Protein AF-A0A926SQK6-F1 (afdb_monomer_lite)

Secondary structure (DSSP, 8-state):
------GGGS-EEEGGGGGG--SS-EEEEEE-TT--EEEEEEESSHHHHHHT-TTHHHHHHHHTTS--EEEEEE-GGGGGGHHHHHHHHHHHH--TTTTSPP-------HHHHHHHHHHHHGGGEEEEEEEPPSSTTPPPEEEEEE-SSTTHHHHHHHHHHHHTSSSS---EEEEEETTEEEEEEEETTEEEEEEEPPS--TTTHHHHHHSPEEEEETTEEEEE--HHHHHHHHHH-HHHHHH-TT-B---S--S--SSGGGTS-SS--------PPPPPPPS-----------SS--------EEEEEEEE-SSS--EEEEEETT--EEEEHHHHHHHHHS-SS--TTTTTHHHHHHHHHHHT-SS---SS----EEEEEEETTS-EEEEEEEEEHHHHHHHHHHHHTT---TTSHHHHHHHHTTT--HHHHHHHHHHHHHHH--

Structure (mmCIF, N/CA/C/O backbone):
data_AF-A0A926SQK6-F1
#
_entry.id   AF-A0A926SQK6-F1
#
loop_
_atom_site.group_PDB
_atom_site.id
_atom_site.type_symbol
_atom_site.label_atom_id
_atom_site.label_alt_id
_atom_site.label_comp_id
_atom_site.label_asym_id
_atom_site.label_entity_id
_atom_site.label_seq_id
_atom_site.pdbx_PDB_ins_code
_atom_site.Cartn_x
_atom_site.Cartn_y
_atom_site.Cartn_z
_atom_site.occupancy
_atom_site.B_iso_or_equiv
_atom_site.auth_seq_id
_atom_site.auth_comp_id
_atom_site.auth_asym_id
_atom_site.auth_atom_id
_atom_site.pdbx_PDB_model_num
ATOM 1 N N . MET A 1 1 ? 26.985 -11.172 -43.434 1.00 38.34 1 MET A N 1
ATOM 2 C CA . MET A 1 1 ? 25.712 -11.782 -43.004 1.00 38.34 1 MET A CA 1
ATOM 3 C C . MET A 1 1 ? 25.916 -12.191 -41.565 1.00 38.34 1 MET A C 1
ATOM 5 O O . MET A 1 1 ? 26.593 -13.184 -41.334 1.00 38.34 1 MET A O 1
ATOM 9 N N . ASP A 1 2 ? 25.452 -11.369 -40.627 1.00 45.22 2 ASP A N 1
ATOM 10 C CA . ASP A 1 2 ? 25.577 -11.669 -39.202 1.00 45.22 2 ASP A CA 1
ATOM 11 C C . ASP A 1 2 ? 24.860 -12.982 -38.902 1.00 45.22 2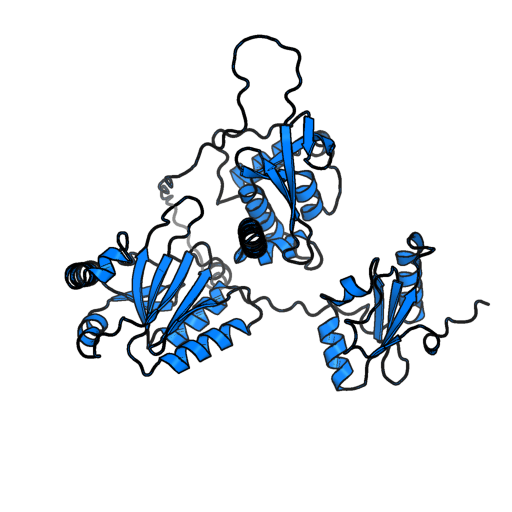 ASP A C 1
ATOM 13 O O . ASP A 1 2 ? 23.681 -13.162 -39.210 1.00 45.22 2 ASP A O 1
ATOM 17 N N . SER A 1 3 ? 25.608 -13.937 -38.361 1.00 58.22 3 SER A N 1
ATOM 18 C CA . SER A 1 3 ? 25.079 -15.208 -37.890 1.00 58.22 3 SER A CA 1
ATOM 19 C C . SER A 1 3 ? 24.025 -14.936 -36.821 1.00 58.22 3 SER A C 1
ATOM 21 O O . SER A 1 3 ? 24.350 -14.390 -35.768 1.00 58.22 3 SER A O 1
ATOM 23 N N . ALA A 1 4 ? 22.773 -15.307 -37.103 1.00 75.94 4 ALA A N 1
ATOM 24 C CA . ALA A 1 4 ? 21.655 -15.151 -36.180 1.00 75.94 4 ALA A CA 1
ATOM 25 C C . ALA A 1 4 ? 22.027 -15.671 -34.780 1.00 75.94 4 ALA A C 1
ATOM 27 O O . ALA A 1 4 ? 22.534 -16.789 -34.637 1.00 75.94 4 ALA A O 1
ATOM 28 N N . LEU A 1 5 ? 21.786 -14.846 -33.757 1.00 86.19 5 LEU A N 1
ATOM 29 C CA . LEU A 1 5 ? 22.090 -15.167 -32.365 1.00 86.19 5 LEU A CA 1
ATOM 30 C C . LEU A 1 5 ? 21.436 -16.500 -31.970 1.00 86.19 5 LEU A C 1
ATOM 32 O O . LEU A 1 5 ? 20.214 -16.645 -32.011 1.00 86.19 5 LEU A O 1
ATOM 36 N N . GLN A 1 6 ? 22.243 -17.474 -31.552 1.00 92.19 6 GLN A N 1
ATOM 37 C CA . GLN A 1 6 ? 21.747 -18.785 -31.132 1.00 92.19 6 GLN A CA 1
ATOM 38 C C . GLN A 1 6 ? 21.270 -18.732 -29.675 1.00 92.19 6 GLN A C 1
ATOM 40 O O . GLN A 1 6 ? 22.043 -18.984 -28.752 1.00 92.19 6 GLN A O 1
ATOM 45 N N . LEU A 1 7 ? 19.983 -18.431 -29.467 1.00 92.62 7 LEU A N 1
ATOM 46 C CA . LEU A 1 7 ? 19.379 -18.281 -28.131 1.00 92.62 7 LEU A CA 1
ATOM 47 C C . LEU A 1 7 ? 19.542 -19.517 -27.228 1.00 92.62 7 LEU A C 1
ATOM 49 O O . LEU A 1 7 ? 19.569 -19.395 -26.007 1.00 92.62 7 LEU A O 1
ATOM 53 N N . THR A 1 8 ? 19.677 -20.713 -27.804 1.00 90.31 8 THR A N 1
ATOM 54 C CA . THR A 1 8 ? 19.906 -21.969 -27.068 1.00 90.31 8 THR A CA 1
ATOM 55 C C . THR A 1 8 ? 21.284 -22.055 -26.416 1.00 90.31 8 THR A C 1
ATOM 57 O O . THR A 1 8 ? 21.449 -22.816 -25.467 1.00 90.31 8 THR A O 1
ATOM 60 N N . LYS A 1 9 ? 22.260 -21.270 -26.888 1.00 95.12 9 LYS A N 1
ATOM 61 C CA . LYS A 1 9 ? 23.616 -21.208 -26.323 1.00 95.12 9 LYS A CA 1
ATOM 62 C C . LYS A 1 9 ? 23.773 -20.155 -25.228 1.00 95.12 9 LYS A C 1
ATOM 64 O O . LYS A 1 9 ? 24.813 -20.118 -24.579 1.00 95.12 9 LYS A O 1
ATOM 69 N N . LEU A 1 10 ? 22.774 -19.294 -25.032 1.00 97.12 10 LEU A N 1
ATOM 70 C CA . LEU A 1 10 ? 22.815 -18.283 -23.983 1.00 97.12 10 LEU A CA 1
ATOM 71 C C . LEU A 1 10 ? 22.655 -18.922 -22.591 1.00 97.12 10 LEU A C 1
ATOM 73 O O . LEU A 1 10 ? 21.932 -19.921 -22.450 1.00 97.12 10 LEU A O 1
ATOM 77 N N . PRO A 1 11 ? 23.261 -18.325 -21.547 1.00 98.06 11 PRO A N 1
ATOM 78 C CA . PRO A 1 11 ? 22.939 -18.647 -20.163 1.00 98.06 11 PRO A CA 1
ATOM 79 C C . PRO A 1 11 ? 21.426 -18.605 -19.943 1.00 98.06 11 PRO A C 1
ATOM 81 O O . PRO A 1 11 ? 20.739 -17.705 -20.439 1.00 98.06 11 PRO A O 1
ATOM 84 N N . ASN A 1 12 ? 20.893 -19.620 -19.260 1.00 98.25 12 ASN A N 1
ATOM 85 C CA . ASN A 1 12 ? 19.458 -19.747 -19.072 1.00 98.25 12 ASN A CA 1
ATOM 86 C C . ASN A 1 12 ? 19.066 -20.504 -17.803 1.00 98.25 12 ASN A C 1
ATOM 88 O O . ASN A 1 12 ? 19.842 -21.298 -17.278 1.00 98.25 12 ASN A O 1
ATOM 92 N N . LEU A 1 13 ? 17.840 -20.259 -17.335 1.00 98.19 13 LEU A N 1
ATOM 93 C CA . LEU A 1 13 ? 17.212 -20.985 -16.232 1.00 98.19 13 LEU A CA 1
ATOM 94 C C . LEU A 1 13 ? 15.693 -21.133 -16.434 1.00 98.19 13 LEU A C 1
ATOM 96 O O . LEU A 1 13 ? 15.080 -20.327 -17.139 1.00 98.19 13 LEU A O 1
ATOM 100 N N . PRO A 1 14 ? 15.039 -22.139 -15.832 1.00 98.12 14 PRO A N 1
ATOM 101 C CA . PRO A 1 14 ? 13.580 -22.224 -15.778 1.00 98.12 14 PRO A CA 1
ATOM 102 C C . PRO A 1 14 ? 12.953 -21.015 -15.065 1.00 98.12 14 PRO A C 1
ATOM 104 O O . PRO A 1 14 ? 13.446 -20.584 -14.027 1.00 98.12 14 PRO A O 1
ATOM 107 N N . LEU A 1 15 ? 11.808 -20.513 -15.548 1.00 98.06 15 LEU A N 1
ATOM 108 C CA . LEU A 1 15 ? 11.101 -19.366 -14.945 1.00 98.06 15 LEU A CA 1
ATOM 109 C C . LEU A 1 15 ? 10.867 -19.477 -13.416 1.00 98.06 15 LEU A C 1
ATOM 111 O O . LEU A 1 15 ? 11.000 -18.459 -12.727 1.00 98.06 15 LEU A O 1
ATOM 115 N N . PRO A 1 16 ? 10.532 -20.655 -12.844 1.00 97.38 16 PRO A N 1
ATOM 116 C CA . PRO A 1 16 ? 10.378 -20.795 -11.398 1.00 97.38 16 PRO A CA 1
ATOM 117 C C . PRO A 1 16 ? 11.644 -20.497 -10.592 1.00 97.38 16 PRO A C 1
ATOM 119 O O . PRO A 1 16 ? 11.493 -20.162 -9.430 1.00 97.38 16 PRO A O 1
ATOM 122 N N . GLN A 1 17 ? 12.832 -20.579 -11.206 1.00 97.94 17 GLN A N 1
ATOM 123 C CA . GLN A 1 17 ? 14.143 -20.378 -10.575 1.00 97.94 17 GLN A CA 1
ATOM 124 C C . GLN A 1 17 ? 14.703 -18.958 -10.775 1.00 97.94 17 GLN A C 1
ATOM 126 O O . GLN A 1 17 ? 15.900 -18.733 -10.599 1.00 97.94 17 GLN A O 1
ATOM 131 N N . ARG A 1 18 ? 13.870 -17.994 -11.192 1.00 97.12 18 ARG A N 1
ATOM 132 C CA . ARG A 1 18 ? 14.277 -16.612 -11.527 1.00 97.12 18 ARG A CA 1
ATOM 133 C C . ARG A 1 18 ? 15.017 -15.872 -10.406 1.00 97.12 18 ARG A C 1
ATOM 135 O O . ARG A 1 18 ? 15.732 -14.918 -10.681 1.00 97.12 18 ARG A O 1
ATOM 142 N N . GLU A 1 19 ? 14.862 -16.288 -9.156 1.00 95.62 19 GLU A N 1
ATOM 143 C CA . GLU A 1 19 ? 15.609 -15.765 -8.010 1.00 95.62 19 GLU A CA 1
ATOM 144 C C . GLU A 1 19 ? 17.125 -16.010 -8.101 1.00 95.62 19 GLU A C 1
ATOM 146 O O . GLU A 1 19 ? 17.879 -15.307 -7.435 1.00 95.62 19 GLU A O 1
ATOM 151 N N . HIS A 1 20 ? 17.568 -16.933 -8.963 1.00 97.81 20 HIS A N 1
ATOM 152 C CA . HIS A 1 20 ? 18.979 -17.227 -9.244 1.00 97.81 20 HIS A CA 1
ATOM 153 C C . HIS A 1 20 ? 19.538 -16.461 -10.456 1.00 97.81 20 HIS A C 1
ATOM 155 O O . HIS A 1 20 ? 20.642 -16.753 -10.914 1.00 97.81 20 HIS A O 1
ATOM 161 N N . LEU A 1 21 ? 18.784 -15.512 -11.024 1.00 98.31 21 LEU A N 1
ATOM 162 C CA . LEU A 1 21 ? 19.289 -14.678 -12.117 1.00 98.31 21 LEU A CA 1
ATOM 163 C C . LEU A 1 21 ? 20.493 -13.836 -11.656 1.00 98.31 21 LEU A C 1
ATOM 165 O O . LEU A 1 21 ? 20.526 -13.404 -10.504 1.00 98.31 21 LEU A O 1
ATOM 169 N N . PRO A 1 22 ? 21.463 -13.553 -12.542 1.00 98.25 22 PRO A N 1
ATOM 170 C CA . PRO A 1 22 ? 22.604 -12.714 -12.201 1.00 98.25 22 PRO A CA 1
ATOM 171 C C . PRO A 1 22 ? 22.216 -11.237 -12.056 1.00 98.25 22 PRO A C 1
ATOM 173 O O . PRO A 1 22 ? 21.276 -10.736 -12.678 1.00 98.25 22 PRO A O 1
ATOM 176 N N . ALA A 1 23 ? 22.990 -10.508 -11.259 1.00 97.94 23 ALA A N 1
ATOM 177 C CA . ALA A 1 23 ? 22.856 -9.068 -11.060 1.00 97.94 23 ALA A CA 1
ATOM 178 C C . ALA A 1 23 ? 23.625 -8.265 -12.132 1.00 97.94 23 ALA A C 1
ATOM 180 O O . ALA A 1 23 ? 24.435 -7.409 -11.791 1.00 97.94 23 ALA A O 1
ATOM 181 N N . CYS A 1 24 ? 23.390 -8.540 -13.420 1.00 97.81 24 CYS A N 1
ATOM 182 C CA . CYS A 1 24 ? 24.071 -7.864 -14.532 1.00 97.81 24 CYS A CA 1
ATOM 183 C C . CYS A 1 24 ? 23.107 -7.094 -15.455 1.00 97.81 24 CYS A C 1
ATOM 185 O O . CYS A 1 24 ? 21.896 -7.367 -15.458 1.00 97.81 24 CYS A O 1
ATOM 187 N N . PRO A 1 25 ? 23.613 -6.126 -16.238 1.00 98.00 25 PRO A N 1
ATOM 188 C CA . PRO A 1 25 ? 22.875 -5.533 -17.340 1.00 98.00 25 PRO A CA 1
ATOM 189 C C . PRO A 1 25 ? 22.701 -6.544 -18.472 1.00 98.00 25 PRO A C 1
ATOM 191 O O . PRO A 1 25 ? 23.666 -7.161 -18.913 1.00 98.00 25 PRO A O 1
ATOM 194 N N . ALA A 1 26 ? 21.476 -6.719 -18.958 1.00 98.44 26 ALA A N 1
ATOM 195 C CA . ALA A 1 26 ? 21.192 -7.728 -19.968 1.00 98.44 26 ALA A CA 1
ATOM 196 C C . ALA A 1 26 ? 19.943 -7.421 -20.796 1.00 98.44 26 ALA A C 1
ATOM 198 O O . ALA A 1 26 ? 18.984 -6.810 -20.308 1.00 98.44 26 ALA A O 1
ATOM 199 N N . VAL A 1 27 ? 19.919 -7.956 -22.018 1.00 98.50 27 VAL A N 1
ATOM 200 C CA . VAL A 1 27 ? 18.672 -8.251 -22.738 1.00 98.50 27 VAL A CA 1
ATOM 201 C C . VAL A 1 27 ? 18.307 -9.703 -22.462 1.00 98.50 27 VAL A C 1
ATOM 203 O O . VAL A 1 27 ? 19.129 -10.599 -22.628 1.00 98.50 27 VAL A O 1
ATOM 206 N N . TYR A 1 28 ? 17.079 -9.951 -22.025 1.00 98.50 28 TYR A N 1
ATOM 207 C CA . TYR A 1 28 ? 16.591 -11.279 -21.679 1.00 98.50 28 TYR A CA 1
ATOM 208 C C . TYR A 1 28 ? 15.390 -11.686 -22.528 1.00 98.50 28 TYR A C 1
ATOM 210 O O . TYR A 1 28 ? 14.597 -10.864 -22.986 1.00 98.50 28 TYR A O 1
ATOM 218 N N . PHE A 1 29 ? 15.255 -12.994 -22.695 1.00 98.50 29 PHE A N 1
ATOM 219 C CA . PHE A 1 29 ? 14.301 -13.674 -23.553 1.00 98.50 29 PHE A CA 1
ATOM 220 C C . PHE A 1 29 ? 13.532 -14.679 -22.699 1.00 98.50 29 PHE A C 1
ATOM 222 O O . PHE A 1 29 ? 14.137 -15.482 -21.991 1.00 98.50 29 PHE A O 1
ATOM 229 N N . ALA A 1 30 ? 12.206 -14.668 -22.771 1.00 98.25 30 ALA A N 1
ATOM 230 C CA . ALA A 1 30 ? 11.382 -15.754 -22.256 1.00 98.25 30 ALA A CA 1
ATOM 231 C C . ALA A 1 30 ? 11.003 -16.662 -23.424 1.00 98.25 30 ALA A C 1
ATOM 233 O O . ALA A 1 30 ? 10.354 -16.203 -24.366 1.00 98.25 30 ALA A O 1
ATOM 234 N N . LEU A 1 31 ? 11.393 -17.932 -23.362 1.00 98.00 31 LEU A N 1
ATOM 235 C CA . LEU A 1 31 ? 11.120 -18.919 -24.403 1.00 98.00 31 LEU A CA 1
ATOM 236 C C . LEU A 1 31 ? 10.224 -20.027 -23.866 1.00 98.00 31 LEU A C 1
ATOM 238 O O . LEU A 1 31 ? 10.307 -20.375 -22.687 1.00 98.00 31 LEU A O 1
ATOM 242 N N . ASP A 1 32 ? 9.376 -20.577 -24.730 1.00 96.62 32 ASP A N 1
ATOM 243 C CA . ASP A 1 32 ? 8.641 -21.805 -24.430 1.00 96.62 32 ASP A CA 1
ATOM 244 C C . ASP A 1 32 ? 9.486 -23.064 -24.695 1.00 96.62 32 ASP A C 1
ATOM 246 O O . ASP A 1 32 ? 10.664 -22.993 -25.049 1.00 96.62 32 ASP A O 1
ATOM 250 N N . SER A 1 33 ? 8.875 -24.237 -24.531 1.00 94.94 33 SER A N 1
ATOM 251 C CA . SER A 1 33 ? 9.523 -25.533 -24.746 1.00 94.94 33 SER A CA 1
ATOM 252 C C . SER A 1 33 ? 9.906 -25.825 -26.202 1.00 94.94 33 SER A C 1
ATOM 254 O O . SER A 1 33 ? 10.602 -26.803 -26.443 1.00 94.94 33 SER A O 1
ATOM 256 N N . ASN A 1 34 ? 9.438 -25.020 -27.161 1.00 95.12 34 ASN A N 1
ATOM 257 C CA . ASN A 1 34 ? 9.760 -25.138 -28.585 1.00 95.12 34 ASN A CA 1
ATOM 258 C C . ASN A 1 34 ? 10.722 -24.027 -29.038 1.00 95.12 34 ASN A C 1
ATOM 260 O O . ASN A 1 34 ? 10.774 -23.710 -30.225 1.00 95.12 34 ASN A O 1
ATOM 264 N N . ASP A 1 35 ? 11.414 -23.381 -28.095 1.00 95.00 35 ASP A N 1
ATOM 265 C CA . ASP A 1 35 ? 12.328 -22.261 -28.334 1.00 95.00 35 ASP A CA 1
ATOM 266 C C . ASP A 1 35 ? 11.685 -21.053 -29.034 1.00 95.00 35 ASP A C 1
ATOM 268 O O . ASP A 1 35 ? 12.369 -20.215 -29.627 1.00 95.00 35 ASP A O 1
ATOM 272 N N . ARG A 1 36 ? 10.358 -20.902 -28.930 1.00 95.56 36 ARG A N 1
ATOM 273 C CA . ARG A 1 36 ? 9.669 -19.714 -29.440 1.00 95.56 36 ARG A CA 1
ATOM 274 C C . ARG A 1 36 ? 9.789 -18.586 -28.431 1.00 95.56 36 ARG A C 1
ATOM 276 O O . ARG A 1 36 ? 9.462 -18.755 -27.256 1.00 95.56 36 ARG A O 1
ATOM 283 N N . VAL A 1 37 ? 10.197 -17.410 -28.901 1.00 97.62 37 VAL A N 1
ATOM 284 C CA . VAL A 1 37 ? 10.335 -16.222 -28.055 1.00 97.62 37 VAL A CA 1
ATOM 285 C C . VAL A 1 37 ? 8.954 -15.653 -27.719 1.00 97.62 37 VAL A C 1
ATOM 287 O O . VAL A 1 37 ? 8.243 -15.122 -28.572 1.00 97.62 37 VAL A O 1
ATOM 290 N N . LEU A 1 38 ? 8.567 -15.760 -26.451 1.00 97.75 38 LEU A N 1
ATOM 291 C CA . LEU A 1 38 ? 7.301 -15.251 -25.922 1.00 97.75 38 LEU A CA 1
ATOM 292 C C . LEU A 1 38 ? 7.394 -13.771 -25.554 1.00 97.75 38 LEU A C 1
ATOM 294 O O . LEU A 1 38 ? 6.426 -13.025 -25.722 1.00 97.75 38 LEU A O 1
ATOM 298 N N . TYR A 1 39 ? 8.543 -13.363 -25.015 1.00 98.38 39 TYR A N 1
ATOM 299 C CA . TYR A 1 39 ? 8.796 -12.015 -24.519 1.00 98.38 39 TYR A CA 1
ATOM 300 C C . TYR A 1 39 ? 10.289 -11.693 -24.554 1.00 98.38 39 TYR A C 1
ATOM 302 O O . TYR A 1 39 ? 11.115 -12.571 -24.310 1.00 98.38 39 TYR A O 1
ATOM 310 N N . ILE A 1 40 ? 10.610 -10.429 -24.808 1.00 98.56 40 ILE A N 1
ATOM 311 C CA . ILE A 1 40 ? 11.955 -9.863 -24.725 1.00 98.56 40 ILE A CA 1
ATOM 312 C C . ILE A 1 40 ? 11.892 -8.625 -23.845 1.00 98.56 40 ILE A C 1
ATOM 314 O O . ILE A 1 40 ? 10.949 -7.842 -23.946 1.00 98.56 40 ILE A O 1
ATOM 318 N N . GLY A 1 41 ? 12.890 -8.420 -23.001 1.00 97.75 41 GLY A N 1
ATOM 319 C CA . GLY A 1 41 ? 13.054 -7.140 -22.332 1.00 97.75 41 GLY A CA 1
ATOM 320 C C . GLY A 1 41 ? 14.504 -6.860 -21.984 1.00 97.75 41 GLY A C 1
ATOM 321 O O . GLY A 1 41 ? 15.355 -7.740 -22.078 1.00 97.75 41 GLY A O 1
ATOM 322 N N . LYS A 1 42 ? 14.776 -5.641 -21.529 1.00 97.94 42 LYS A N 1
ATOM 323 C CA . LYS A 1 42 ? 16.078 -5.249 -20.975 1.00 97.94 42 LYS A CA 1
ATOM 324 C C . LYS A 1 42 ? 16.043 -5.012 -19.472 1.00 97.94 42 LYS A C 1
ATOM 326 O O . LYS A 1 42 ? 14.989 -4.761 -18.873 1.00 97.94 42 LYS A O 1
ATOM 331 N N . ALA A 1 43 ? 17.216 -5.069 -18.861 1.00 96.56 43 ALA A N 1
ATOM 332 C CA . ALA A 1 43 ? 17.441 -4.704 -17.474 1.00 96.56 43 ALA A CA 1
ATOM 333 C C . ALA A 1 43 ? 18.853 -4.136 -17.299 1.00 96.56 43 ALA A C 1
ATOM 335 O O . ALA A 1 43 ? 19.794 -4.659 -17.882 1.00 96.56 43 ALA A O 1
ATOM 336 N N . LYS A 1 44 ? 19.015 -3.119 -16.442 1.00 95.94 44 LYS A N 1
ATOM 337 C CA . LYS A 1 44 ? 20.340 -2.726 -15.918 1.00 95.94 44 LYS A CA 1
ATOM 338 C C . LYS A 1 44 ? 20.845 -3.695 -14.843 1.00 95.94 44 LYS A C 1
ATOM 340 O O . LYS A 1 44 ? 22.038 -3.801 -14.613 1.00 95.94 44 LYS A O 1
ATOM 345 N N . ASN A 1 45 ? 19.915 -4.381 -14.184 1.00 97.19 45 ASN A N 1
ATOM 346 C CA . ASN A 1 45 ? 20.174 -5.450 -13.234 1.00 97.19 45 ASN A CA 1
ATOM 347 C C . ASN A 1 45 ? 19.076 -6.505 -13.415 1.00 97.19 45 ASN A C 1
ATOM 349 O O . ASN A 1 45 ? 17.911 -6.264 -13.077 1.00 97.19 45 ASN A O 1
ATOM 353 N N . LEU A 1 46 ? 19.437 -7.634 -14.022 1.00 97.75 46 LEU A N 1
ATOM 354 C CA . LEU A 1 46 ? 18.497 -8.674 -14.422 1.00 97.75 46 LEU A CA 1
ATOM 355 C C . LEU A 1 46 ? 17.783 -9.295 -13.215 1.00 97.75 46 LEU A C 1
ATOM 357 O O . LEU A 1 46 ? 16.554 -9.366 -13.213 1.00 97.75 46 LEU A O 1
ATOM 361 N N . TRP A 1 47 ? 18.520 -9.658 -12.166 1.00 97.31 47 TRP A N 1
ATOM 362 C CA . TRP A 1 47 ? 17.955 -10.178 -10.919 1.00 97.31 47 TRP A CA 1
ATOM 363 C C . TRP A 1 47 ? 16.890 -9.257 -10.307 1.00 97.31 47 TRP A C 1
ATOM 365 O O . TRP A 1 47 ? 15.763 -9.689 -10.050 1.00 97.31 47 TRP A O 1
ATOM 375 N N . SER A 1 48 ? 17.216 -7.973 -10.130 1.00 88.38 48 SER A N 1
ATOM 376 C CA . SER A 1 48 ? 16.314 -6.976 -9.541 1.00 88.38 48 SER A CA 1
ATOM 377 C C . SER A 1 48 ? 15.060 -6.780 -10.398 1.00 88.38 48 SER A C 1
ATOM 379 O O . SER A 1 48 ? 13.933 -6.798 -9.893 1.00 88.38 48 SER A O 1
ATOM 381 N N . ARG A 1 49 ? 15.224 -6.711 -11.729 1.00 92.62 49 ARG A N 1
ATOM 382 C CA . ARG A 1 49 ? 14.107 -6.567 -12.675 1.00 92.62 49 ARG A CA 1
ATOM 383 C C . ARG A 1 49 ? 13.087 -7.702 -12.559 1.00 92.62 49 ARG A C 1
ATOM 385 O O . ARG A 1 49 ? 11.898 -7.471 -12.792 1.00 92.62 49 ARG A O 1
ATOM 392 N N . TRP A 1 50 ? 13.534 -8.905 -12.204 1.00 95.38 50 TRP A N 1
ATOM 393 C CA . TRP A 1 50 ? 12.680 -10.086 -12.111 1.00 95.38 50 TRP A CA 1
ATOM 394 C C . TRP A 1 50 ? 11.944 -10.269 -10.779 1.00 95.38 50 TRP A C 1
ATOM 396 O O . TRP A 1 50 ? 11.004 -11.069 -10.731 1.00 95.38 50 TRP A O 1
ATOM 406 N N . GLN A 1 51 ? 12.267 -9.484 -9.744 1.00 84.56 51 GLN A N 1
ATOM 407 C CA . GLN A 1 51 ? 11.554 -9.527 -8.459 1.00 84.56 51 GLN A CA 1
ATOM 408 C C . GLN A 1 51 ? 10.102 -9.052 -8.593 1.00 84.56 51 GLN A C 1
ATOM 410 O O . GLN A 1 51 ? 9.177 -9.715 -8.129 1.00 84.56 51 GLN A O 1
ATOM 415 N N . ASN A 1 52 ? 9.892 -7.950 -9.317 1.00 78.12 52 ASN A N 1
ATOM 416 C CA . ASN A 1 52 ? 8.580 -7.331 -9.533 1.00 78.12 52 ASN A CA 1
ATOM 417 C C . ASN A 1 52 ? 8.241 -7.226 -11.026 1.00 78.12 52 ASN A C 1
ATOM 419 O O . ASN A 1 52 ? 7.703 -6.225 -11.504 1.00 78.12 52 ASN A O 1
ATOM 423 N N . HIS A 1 53 ? 8.592 -8.257 -11.799 1.00 90.44 53 HIS A N 1
ATOM 424 C CA . HIS A 1 53 ? 8.435 -8.211 -13.247 1.00 90.44 53 HIS A CA 1
ATOM 425 C C . HIS A 1 53 ? 6.960 -8.113 -13.659 1.00 90.44 53 HIS A C 1
ATOM 427 O O . HIS A 1 53 ? 6.162 -9.020 -13.425 1.00 90.44 53 HIS A O 1
ATOM 433 N N . HIS A 1 54 ? 6.605 -7.040 -14.362 1.00 83.19 54 HIS A N 1
ATOM 434 C CA . HIS A 1 54 ? 5.227 -6.732 -14.756 1.00 83.19 54 HIS A CA 1
ATOM 435 C C . HIS A 1 54 ? 4.552 -7.812 -15.636 1.00 83.19 54 HIS A C 1
ATOM 437 O O . HIS A 1 54 ? 3.334 -7.960 -15.599 1.00 83.19 54 HIS A O 1
ATOM 443 N N . ARG A 1 55 ? 5.318 -8.616 -16.395 1.00 93.38 55 ARG A N 1
ATOM 444 C CA . ARG A 1 55 ? 4.805 -9.781 -17.166 1.00 93.38 55 ARG A CA 1
ATOM 445 C C . ARG A 1 55 ? 4.812 -11.113 -16.411 1.00 93.38 55 ARG A C 1
ATOM 447 O O . ARG A 1 55 ? 4.414 -12.121 -16.995 1.00 93.38 55 ARG A O 1
ATOM 454 N N . LEU A 1 56 ? 5.284 -11.164 -15.162 1.00 93.81 56 LEU A N 1
ATOM 455 C CA . LEU A 1 56 ? 5.516 -12.433 -14.458 1.00 93.81 56 LEU A CA 1
ATOM 456 C C . LEU A 1 56 ? 4.254 -13.298 -14.399 1.00 93.81 56 LEU A C 1
ATOM 458 O O . LEU A 1 56 ? 4.332 -14.501 -14.627 1.00 93.81 56 LEU A O 1
ATOM 462 N N . GLU A 1 57 ? 3.084 -12.704 -14.163 1.00 88.88 57 GLU A N 1
ATOM 463 C CA . GLU A 1 57 ? 1.821 -13.450 -14.089 1.00 88.88 57 GLU A CA 1
ATOM 464 C C . GLU A 1 57 ? 1.417 -14.067 -15.429 1.00 88.88 57 GLU A C 1
ATOM 466 O O . GLU A 1 57 ? 1.012 -15.229 -15.469 1.00 88.88 57 GLU A O 1
ATOM 471 N N . GLN A 1 58 ? 1.580 -13.331 -16.534 1.00 93.69 58 GLN A N 1
ATOM 472 C CA . GLN A 1 58 ? 1.300 -13.848 -17.876 1.00 93.69 58 GLN A CA 1
ATOM 473 C C . GLN A 1 58 ? 2.241 -15.005 -18.217 1.00 93.69 58 GLN A C 1
ATOM 475 O O . GLN A 1 58 ? 1.793 -16.051 -18.683 1.00 93.69 58 GLN A O 1
ATOM 480 N N . LEU A 1 59 ? 3.534 -14.848 -17.931 1.00 96.00 59 LEU A N 1
ATOM 481 C CA . LEU A 1 59 ? 4.530 -15.893 -18.168 1.00 96.00 59 LEU A CA 1
ATOM 482 C C . LEU A 1 59 ? 4.310 -17.109 -17.265 1.00 96.00 59 LEU A C 1
ATOM 484 O O . LEU A 1 59 ? 4.421 -18.235 -17.733 1.00 96.00 59 LEU A O 1
ATOM 488 N N . THR A 1 60 ? 3.913 -16.905 -16.008 1.00 94.75 60 THR A N 1
ATOM 489 C CA . THR A 1 60 ? 3.559 -17.992 -15.080 1.00 94.75 60 THR A CA 1
ATOM 490 C C . THR A 1 60 ? 2.317 -18.742 -15.556 1.00 94.75 60 THR A C 1
ATOM 492 O O . THR A 1 60 ? 2.249 -19.965 -15.453 1.00 94.75 60 THR A O 1
ATOM 495 N N . TYR A 1 61 ? 1.330 -18.035 -16.112 1.00 93.12 61 TYR A N 1
ATOM 496 C CA . TYR A 1 61 ? 0.156 -18.663 -16.715 1.00 93.12 61 TYR A CA 1
ATOM 497 C C . TYR A 1 61 ? 0.525 -19.513 -17.939 1.00 93.12 61 TYR A C 1
ATOM 499 O O . TYR A 1 61 ? 0.055 -20.643 -18.057 1.00 93.12 61 TYR A O 1
ATOM 507 N N . LEU A 1 62 ? 1.396 -19.008 -18.819 1.00 94.56 62 LEU A N 1
ATOM 508 C CA . LEU A 1 62 ? 1.907 -19.772 -19.963 1.00 94.56 62 LEU A CA 1
ATOM 509 C C . LEU A 1 62 ? 2.744 -20.979 -19.515 1.00 94.56 62 LEU A C 1
ATOM 511 O O . LEU A 1 62 ? 2.560 -22.067 -20.056 1.00 94.56 62 LEU A O 1
ATOM 515 N N . HIS A 1 63 ? 3.561 -20.815 -18.469 1.00 95.62 63 HIS A N 1
ATOM 516 C CA . HIS A 1 63 ? 4.390 -21.871 -17.881 1.00 95.62 63 HIS A CA 1
ATOM 517 C C . HIS A 1 63 ? 3.573 -23.094 -17.435 1.00 95.62 63 HIS A C 1
ATOM 519 O O . HIS A 1 63 ? 4.032 -24.223 -17.571 1.00 95.62 63 HIS A O 1
ATOM 525 N N . LYS A 1 64 ? 2.331 -22.895 -16.967 1.00 94.19 64 LYS A N 1
ATOM 526 C CA . LYS A 1 64 ? 1.416 -23.998 -16.610 1.00 94.19 64 LYS A CA 1
ATOM 527 C C . LYS A 1 64 ? 1.032 -24.884 -17.799 1.00 94.19 64 LYS A C 1
ATOM 529 O O . LYS A 1 64 ? 0.603 -26.012 -17.588 1.00 94.19 64 LYS A O 1
ATOM 534 N N . ARG A 1 65 ? 1.114 -24.362 -19.028 1.00 93.69 65 ARG A N 1
ATOM 535 C CA . ARG A 1 65 ? 0.754 -25.081 -20.262 1.00 93.69 65 ARG A CA 1
ATOM 536 C C . ARG A 1 65 ? 1.980 -25.641 -20.974 1.00 93.69 65 ARG A C 1
ATOM 538 O O . ARG A 1 65 ? 1.902 -26.736 -21.516 1.00 93.69 65 ARG A O 1
ATOM 545 N N . ALA A 1 66 ? 3.077 -24.890 -20.988 1.00 94.31 66 ALA A N 1
ATOM 546 C CA . ALA A 1 66 ? 4.351 -25.299 -21.562 1.00 94.31 66 ALA A CA 1
ATOM 547 C C . ALA A 1 66 ? 5.494 -24.674 -20.749 1.00 94.31 66 ALA A C 1
ATOM 549 O O . ALA A 1 66 ? 5.434 -23.467 -20.501 1.00 94.31 66 ALA A O 1
ATOM 550 N N . PRO A 1 67 ? 6.529 -25.438 -20.349 1.00 97.44 67 PRO A N 1
ATOM 551 C CA . PRO A 1 67 ? 7.642 -24.904 -19.574 1.00 97.44 67 PRO A CA 1
ATOM 552 C C . PRO A 1 67 ? 8.273 -23.675 -20.235 1.00 97.44 67 PRO A C 1
ATOM 554 O O . PRO A 1 67 ? 8.686 -23.712 -21.391 1.00 97.44 67 PRO A O 1
ATOM 557 N N . VAL A 1 68 ? 8.338 -22.587 -19.470 1.00 98.31 68 VAL A N 1
ATOM 558 C CA . VAL A 1 68 ? 9.009 -21.338 -19.855 1.00 98.31 68 VAL A CA 1
ATOM 559 C C . VAL A 1 68 ? 10.396 -21.276 -19.227 1.00 98.31 68 VAL A C 1
ATOM 561 O O . VAL A 1 68 ? 10.528 -21.475 -18.013 1.00 98.31 68 VAL A O 1
ATOM 564 N N . ARG A 1 69 ? 11.402 -20.936 -20.036 1.00 98.19 69 ARG A N 1
ATOM 565 C CA . ARG A 1 69 ? 12.781 -20.660 -19.613 1.00 98.19 69 ARG A CA 1
ATOM 566 C C . ARG A 1 69 ? 13.171 -19.217 -19.922 1.00 98.19 69 ARG A C 1
ATOM 568 O O . ARG A 1 69 ? 12.662 -18.618 -20.867 1.00 98.19 69 ARG A O 1
ATOM 575 N N . LEU A 1 70 ? 14.055 -18.665 -19.103 1.00 98.56 70 LEU A N 1
ATOM 576 C CA . L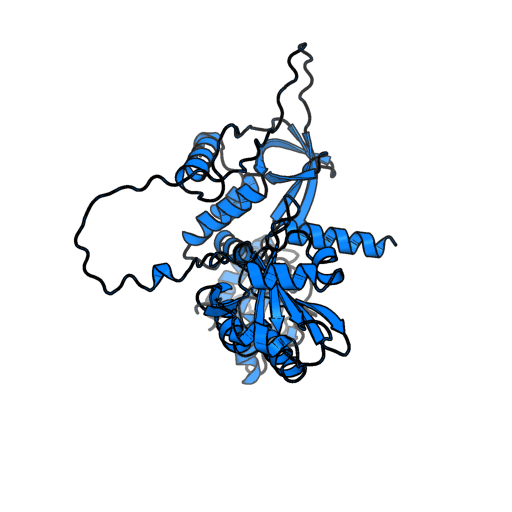EU A 1 70 ? 14.631 -17.337 -19.252 1.00 98.56 70 LEU A CA 1
ATOM 577 C C . LEU A 1 70 ? 16.056 -17.484 -19.765 1.00 98.56 70 LEU A C 1
ATOM 579 O O . LEU A 1 70 ? 16.855 -18.151 -19.119 1.00 98.56 70 LEU A O 1
ATOM 583 N N . CYS A 1 71 ? 16.369 -16.870 -20.899 1.00 98.31 71 CYS A N 1
ATOM 584 C CA . CYS A 1 71 ? 17.729 -16.735 -21.420 1.00 98.31 71 CYS A CA 1
ATOM 585 C C . CYS A 1 71 ? 18.141 -15.273 -21.387 1.00 98.31 71 CYS A C 1
ATOM 587 O O . CYS A 1 71 ? 17.275 -14.401 -21.440 1.00 98.31 71 CYS A O 1
ATOM 589 N N . TRP A 1 72 ? 19.434 -14.979 -21.344 1.00 98.56 72 TRP A N 1
ATOM 590 C CA . TRP A 1 72 ? 19.889 -13.594 -21.399 1.00 98.56 72 TRP A CA 1
ATOM 591 C C . TRP A 1 72 ? 21.220 -13.432 -22.121 1.00 98.56 72 TRP A C 1
ATOM 593 O O . TRP A 1 72 ? 22.066 -14.322 -22.132 1.00 98.56 72 TRP A O 1
ATOM 603 N N . LEU A 1 73 ? 21.368 -12.266 -22.734 1.00 98.06 73 LEU A N 1
ATOM 604 C CA . LEU A 1 73 ? 22.595 -11.747 -23.301 1.00 98.06 73 LEU A CA 1
ATOM 605 C C . LEU A 1 73 ? 23.144 -10.715 -22.316 1.00 98.06 73 LEU A C 1
ATOM 607 O O . LEU A 1 73 ? 22.518 -9.674 -22.114 1.00 98.06 73 LEU A O 1
ATOM 611 N N . ASP A 1 74 ? 24.276 -11.030 -21.691 1.00 97.94 74 ASP A N 1
ATOM 612 C CA . ASP A 1 74 ? 24.991 -10.097 -20.820 1.00 97.94 74 ASP A CA 1
ATOM 613 C C . ASP A 1 74 ? 25.548 -8.932 -21.652 1.00 97.94 74 ASP A C 1
ATOM 615 O O . ASP A 1 74 ? 26.132 -9.139 -22.718 1.00 97.94 74 ASP A O 1
ATOM 619 N N . LEU A 1 75 ? 25.312 -7.707 -21.189 1.00 97.44 75 LEU A N 1
ATOM 620 C CA . LEU A 1 75 ? 25.726 -6.463 -21.838 1.00 97.44 75 LEU A CA 1
ATOM 621 C C . LEU A 1 75 ? 26.511 -5.564 -20.876 1.00 97.44 75 LEU A C 1
ATOM 623 O O . LEU A 1 75 ? 26.514 -4.346 -21.043 1.00 97.44 75 LEU A O 1
ATOM 627 N N . SER A 1 76 ? 27.176 -6.149 -19.876 1.00 96.69 76 SER A N 1
ATOM 628 C CA . SER A 1 76 ? 28.010 -5.417 -18.913 1.00 96.69 76 SER A CA 1
ATOM 629 C C . SER A 1 76 ? 29.047 -4.512 -19.593 1.00 96.69 76 SER A C 1
ATOM 631 O O . SER A 1 76 ? 29.218 -3.373 -19.170 1.00 96.69 76 SER A O 1
ATOM 633 N N . ASP A 1 77 ? 29.653 -4.969 -20.695 1.00 96.94 77 ASP A N 1
ATOM 634 C CA . ASP A 1 77 ? 30.698 -4.230 -21.425 1.00 96.94 77 ASP A CA 1
ATOM 635 C C . ASP A 1 77 ? 30.161 -3.181 -22.417 1.00 96.94 77 ASP A C 1
ATOM 637 O O . ASP A 1 77 ? 30.940 -2.477 -23.055 1.00 96.94 77 ASP A O 1
ATOM 641 N N . ARG A 1 78 ? 28.837 -3.104 -22.606 1.00 96.06 78 ARG A N 1
ATOM 642 C CA . ARG A 1 78 ? 28.192 -2.258 -23.629 1.00 96.06 78 ARG A CA 1
ATOM 643 C C . ARG A 1 78 ? 26.787 -1.828 -23.214 1.00 96.06 78 ARG A C 1
ATOM 645 O O . ARG A 1 78 ? 25.805 -1.981 -23.945 1.00 96.06 78 ARG A O 1
ATOM 652 N N . ILE A 1 79 ? 26.680 -1.338 -21.983 1.00 94.88 79 ILE A N 1
ATOM 653 C CA . ILE A 1 79 ? 25.409 -1.038 -21.314 1.00 94.88 79 ILE A CA 1
ATOM 654 C C . ILE A 1 79 ? 24.578 0.009 -22.074 1.00 94.88 79 ILE A C 1
ATOM 656 O O . ILE A 1 79 ? 23.348 -0.026 -22.055 1.00 94.88 79 ILE A O 1
ATOM 660 N N . GLU A 1 80 ? 25.246 0.917 -22.783 1.00 96.12 80 GLU A N 1
ATOM 661 C CA . GLU A 1 80 ? 24.661 1.947 -23.637 1.00 96.12 80 GLU A CA 1
ATOM 662 C C . GLU A 1 80 ? 23.890 1.370 -24.834 1.00 96.12 80 GLU A C 1
ATOM 664 O O . GLU A 1 80 ? 23.020 2.040 -25.387 1.00 96.12 80 GLU A O 1
ATOM 669 N N . GLN A 1 81 ? 24.145 0.109 -25.196 1.00 96.25 81 GLN A N 1
ATOM 670 C CA . GLN A 1 81 ? 23.476 -0.580 -26.299 1.00 96.25 81 GLN A CA 1
ATOM 671 C C . GLN A 1 81 ? 22.196 -1.311 -25.867 1.00 96.25 81 GLN A C 1
ATOM 673 O O . GLN A 1 81 ? 21.486 -1.824 -26.729 1.00 96.25 81 GLN A O 1
ATOM 678 N N . LEU A 1 82 ? 21.855 -1.341 -24.567 1.00 95.56 82 LEU A N 1
ATOM 679 C CA . LEU A 1 82 ? 20.681 -2.062 -24.042 1.00 95.56 82 LEU A CA 1
ATOM 680 C C . LEU A 1 82 ? 19.385 -1.735 -24.797 1.00 95.56 82 LEU A C 1
ATOM 682 O O . LEU A 1 82 ? 18.603 -2.633 -25.109 1.00 95.56 82 LEU A O 1
ATOM 686 N N . ASP A 1 83 ? 19.158 -0.454 -25.083 1.00 95.19 83 ASP A N 1
ATOM 687 C CA . ASP A 1 83 ? 17.945 0.018 -25.752 1.00 95.19 83 ASP A CA 1
ATOM 688 C C . ASP A 1 83 ? 17.905 -0.397 -27.227 1.00 95.19 83 ASP A C 1
ATOM 690 O O . ASP A 1 83 ? 16.857 -0.814 -27.733 1.00 95.19 83 ASP A O 1
ATOM 694 N N . ALA A 1 84 ? 19.050 -0.305 -27.907 1.00 97.31 84 ALA A N 1
ATOM 695 C CA . ALA A 1 84 ? 19.190 -0.673 -29.309 1.00 97.31 84 ALA A CA 1
ATOM 696 C C . ALA A 1 84 ? 19.052 -2.191 -29.503 1.00 97.31 84 ALA A C 1
ATOM 698 O O . ALA A 1 84 ? 18.300 -2.624 -30.374 1.00 97.31 84 ALA A O 1
ATOM 699 N N . GLU A 1 85 ? 19.703 -2.989 -28.654 1.00 97.38 85 GLU A N 1
ATOM 700 C CA . GLU A 1 85 ? 19.655 -4.457 -28.679 1.00 97.38 85 GLU A CA 1
ATOM 701 C C . GLU A 1 85 ? 18.241 -4.975 -28.364 1.00 97.38 85 GLU A C 1
ATOM 703 O O . GLU A 1 85 ? 17.709 -5.811 -29.094 1.00 97.38 85 GLU A O 1
ATOM 708 N N . GLU A 1 86 ? 17.570 -4.443 -27.333 1.00 98.06 86 GLU A N 1
ATOM 709 C CA . GLU A 1 86 ? 16.174 -4.801 -27.033 1.00 98.06 86 GLU A CA 1
ATOM 710 C C . GLU A 1 86 ? 15.262 -4.521 -28.233 1.00 98.06 86 GLU A C 1
ATOM 712 O O . GLU A 1 86 ? 14.494 -5.393 -28.647 1.00 98.06 86 GLU A O 1
ATOM 717 N N . SER A 1 87 ? 15.370 -3.324 -28.816 1.00 97.38 87 SER A N 1
ATOM 718 C CA . SER A 1 87 ? 14.556 -2.917 -29.965 1.00 97.38 87 SER A CA 1
ATOM 719 C C . SER A 1 87 ? 14.817 -3.802 -31.182 1.00 97.38 87 SER A C 1
ATOM 721 O O . SER A 1 87 ? 13.872 -4.259 -31.829 1.00 97.38 87 SER A O 1
ATOM 723 N N . TYR A 1 88 ? 16.090 -4.096 -31.457 1.00 97.31 88 TYR A N 1
ATOM 724 C CA . TYR A 1 88 ? 16.514 -4.980 -32.536 1.00 97.31 88 TYR A CA 1
ATOM 725 C C . TYR A 1 88 ? 15.906 -6.378 -32.388 1.00 97.31 88 TYR A C 1
ATOM 727 O O . TYR A 1 88 ? 15.254 -6.865 -33.314 1.00 97.31 88 TYR A O 1
ATOM 735 N N . TYR A 1 89 ? 16.031 -7.012 -31.216 1.00 97.50 89 TYR A N 1
ATOM 736 C CA . TYR A 1 89 ? 15.493 -8.359 -31.023 1.00 97.50 89 TYR A CA 1
ATOM 737 C C . TYR A 1 89 ? 13.962 -8.393 -30.955 1.00 97.50 89 TYR A C 1
ATOM 739 O O . TYR A 1 89 ? 13.359 -9.366 -31.413 1.00 97.50 89 TYR A O 1
ATOM 747 N N . ILE A 1 90 ? 13.305 -7.352 -30.431 1.00 97.81 90 ILE A N 1
ATOM 748 C CA . ILE A 1 90 ? 11.839 -7.242 -30.492 1.00 97.81 90 ILE A CA 1
ATOM 749 C C . ILE A 1 90 ? 11.366 -7.190 -31.945 1.00 97.81 90 ILE A C 1
ATOM 751 O O . ILE A 1 90 ? 10.379 -7.852 -32.276 1.00 97.81 90 ILE A O 1
ATOM 755 N N . GLU A 1 91 ? 12.047 -6.441 -32.815 1.00 96.94 91 GLU A N 1
ATOM 756 C CA . GLU A 1 91 ? 11.663 -6.367 -34.226 1.00 96.94 91 GLU A CA 1
ATOM 757 C C . GLU A 1 91 ? 11.992 -7.657 -34.983 1.00 96.94 91 GLU A C 1
ATOM 759 O O . GLU A 1 91 ? 11.175 -8.110 -35.786 1.00 96.94 91 GLU A O 1
ATOM 764 N N . LEU A 1 92 ? 13.127 -8.291 -34.670 1.00 96.25 92 LEU A N 1
ATOM 765 C CA . LEU A 1 92 ? 13.550 -9.556 -35.270 1.00 96.25 92 LEU A CA 1
ATOM 766 C C . LEU A 1 92 ? 12.599 -10.712 -34.929 1.00 96.25 92 LEU A C 1
ATOM 768 O O . LEU A 1 92 ? 12.160 -11.436 -35.820 1.00 96.25 92 LEU A O 1
ATOM 772 N N . TYR A 1 93 ? 12.271 -10.896 -33.646 1.00 96.25 93 TYR A N 1
ATOM 773 C CA . TYR A 1 93 ? 11.498 -12.053 -33.180 1.00 96.25 93 TYR A CA 1
ATOM 774 C C . TYR A 1 93 ? 9.991 -11.803 -33.088 1.00 96.25 93 TYR A C 1
ATOM 776 O O . TYR A 1 93 ? 9.222 -12.758 -32.997 1.00 96.25 93 TYR A O 1
ATOM 784 N N . ARG A 1 94 ? 9.560 -10.534 -33.080 1.00 96.75 94 ARG A N 1
ATOM 785 C CA . ARG A 1 94 ? 8.162 -10.101 -32.894 1.00 96.75 94 ARG A CA 1
ATOM 786 C C . ARG A 1 94 ? 7.427 -10.882 -31.791 1.00 96.75 94 ARG A C 1
ATOM 788 O O . ARG A 1 94 ? 6.378 -11.473 -32.061 1.00 96.75 94 ARG A O 1
ATOM 795 N N . PRO A 1 95 ? 7.944 -10.899 -30.546 1.00 97.19 95 PRO A N 1
ATOM 796 C CA . PRO A 1 95 ? 7.410 -11.767 -29.506 1.00 97.19 95 PRO A CA 1
ATOM 797 C C . PRO A 1 95 ? 5.956 -11.433 -29.175 1.00 97.19 95 PRO A C 1
ATOM 799 O O . PRO A 1 95 ? 5.568 -10.261 -29.119 1.00 97.19 95 PRO A O 1
ATOM 802 N N . LEU A 1 96 ? 5.169 -12.471 -28.881 1.00 94.06 96 LEU A N 1
ATOM 803 C CA . LEU A 1 96 ? 3.734 -12.354 -28.615 1.00 94.06 96 LEU A CA 1
ATOM 804 C C . LEU A 1 96 ? 3.423 -11.306 -27.539 1.00 94.06 96 LEU A C 1
ATOM 806 O O . LEU A 1 96 ? 2.514 -10.497 -27.709 1.00 94.06 96 LEU A O 1
ATOM 810 N N . LEU A 1 97 ? 4.153 -11.313 -26.421 1.00 96.00 97 LEU A N 1
ATOM 811 C CA . LEU A 1 97 ? 3.794 -10.493 -25.267 1.00 96.00 97 LEU A CA 1
ATOM 812 C C . LEU A 1 97 ? 4.235 -9.031 -25.394 1.00 96.00 97 LEU A C 1
ATOM 814 O O . LEU A 1 97 ? 3.535 -8.175 -24.855 1.00 96.00 97 LEU A O 1
ATOM 818 N N . ASN A 1 98 ? 5.307 -8.716 -26.129 1.00 96.75 98 ASN A N 1
ATOM 819 C CA . ASN A 1 98 ? 5.839 -7.349 -26.248 1.00 96.75 98 ASN A CA 1
ATOM 820 C C . ASN A 1 98 ? 4.828 -6.338 -26.809 1.00 96.75 98 ASN A C 1
ATOM 822 O O . ASN A 1 98 ? 4.882 -5.167 -26.452 1.00 96.75 98 ASN A O 1
ATOM 826 N N . ARG A 1 99 ? 3.877 -6.787 -27.639 1.00 90.44 99 ARG A N 1
ATOM 827 C CA . ARG A 1 99 ? 2.848 -5.935 -28.269 1.00 90.44 99 ARG A CA 1
ATOM 828 C C . ARG A 1 99 ? 1.467 -6.035 -27.609 1.00 90.44 99 ARG A C 1
ATOM 830 O O . ARG A 1 99 ? 0.499 -5.470 -28.108 1.00 90.44 99 ARG A O 1
ATOM 837 N N . THR A 1 100 ? 1.345 -6.761 -26.498 1.00 90.62 100 THR A N 1
ATOM 838 C CA . THR A 1 100 ? 0.069 -6.913 -25.774 1.00 90.62 100 THR A CA 1
ATOM 839 C C . THR A 1 100 ? -0.002 -5.961 -24.592 1.00 90.62 100 THR A C 1
ATOM 841 O O . THR A 1 100 ? 1.019 -5.642 -23.991 1.00 90.62 100 THR A O 1
ATOM 844 N N . LYS A 1 101 ? -1.204 -5.548 -24.184 1.00 83.12 101 LYS A N 1
ATOM 845 C CA . LYS A 1 101 ? -1.361 -4.806 -22.927 1.00 83.12 101 LYS A CA 1
ATOM 846 C C . LYS A 1 101 ? -1.023 -5.714 -21.744 1.00 83.12 101 LYS A C 1
ATOM 848 O O . LYS A 1 101 ? -1.439 -6.874 -21.708 1.00 83.12 101 LYS A O 1
ATOM 853 N N . VAL A 1 102 ? -0.281 -5.183 -20.779 1.00 79.94 102 VAL A N 1
ATOM 854 C CA . VAL A 1 102 ? -0.102 -5.833 -19.479 1.00 79.94 102 VAL A CA 1
ATOM 855 C C . VAL A 1 102 ? -1.458 -5.787 -18.773 1.00 79.94 102 VAL A C 1
ATOM 857 O O . VAL A 1 102 ? -2.029 -4.698 -18.669 1.00 79.94 102 VAL A O 1
ATOM 860 N N . PRO A 1 103 ? -2.018 -6.919 -18.315 1.00 74.06 103 PRO A N 1
ATOM 861 C CA . PRO A 1 103 ? -3.229 -6.898 -17.514 1.00 74.06 103 PRO A CA 1
ATOM 862 C C . PRO A 1 103 ? -2.958 -6.065 -16.263 1.00 74.06 103 PRO A C 1
ATOM 864 O O . PRO A 1 103 ? -2.178 -6.460 -15.398 1.00 74.06 103 PRO A O 1
ATOM 867 N N . VAL A 1 104 ? -3.573 -4.888 -16.175 1.00 63.59 104 VAL A N 1
ATOM 868 C CA . VAL A 1 104 ? -3.502 -4.088 -14.956 1.00 63.59 104 VAL A CA 1
ATOM 869 C C . VAL A 1 104 ? -4.262 -4.878 -13.902 1.00 63.59 104 VAL A C 1
ATOM 871 O O . VAL A 1 104 ? -5.452 -5.157 -14.079 1.00 63.59 104 VAL A O 1
ATOM 874 N N . LYS A 1 105 ? -3.584 -5.279 -12.818 1.00 63.03 105 LYS A N 1
ATOM 875 C CA . LYS A 1 105 ? -4.279 -5.838 -11.657 1.00 63.03 105 LYS A CA 1
ATOM 876 C C . LYS A 1 105 ? -5.346 -4.833 -11.273 1.00 63.03 105 LYS A C 1
ATOM 878 O O . LYS A 1 105 ? -5.021 -3.692 -10.959 1.00 63.03 105 LYS A O 1
ATOM 883 N N . LYS A 1 106 ? -6.615 -5.233 -11.344 1.00 69.88 106 LYS A N 1
ATOM 884 C CA . LYS A 1 106 ? -7.719 -4.377 -10.920 1.00 69.88 106 LYS A CA 1
ATOM 885 C C . LYS A 1 106 ? -7.547 -4.145 -9.422 1.00 69.88 106 LYS A C 1
ATOM 887 O O . LYS A 1 106 ? -7.939 -4.993 -8.625 1.00 69.88 106 LYS A O 1
ATOM 892 N N . VAL A 1 107 ? -6.900 -3.038 -9.063 1.00 71.69 107 VAL A N 1
ATOM 893 C CA . VAL A 1 107 ? -6.721 -2.634 -7.673 1.00 71.69 107 VAL A CA 1
ATOM 894 C C . VAL A 1 107 ? -8.112 -2.353 -7.136 1.00 71.69 107 VAL A C 1
ATOM 896 O O . VAL A 1 107 ? -8.826 -1.485 -7.636 1.00 71.69 107 VAL A O 1
ATOM 899 N N . ILE A 1 108 ? -8.530 -3.150 -6.162 1.00 79.38 108 ILE A N 1
ATOM 900 C CA . ILE A 1 108 ? -9.793 -2.938 -5.470 1.00 79.38 108 ILE A CA 1
ATOM 901 C C . ILE A 1 108 ? -9.523 -1.845 -4.429 1.00 79.38 108 ILE A C 1
ATOM 903 O O . ILE A 1 108 ? -8.642 -2.048 -3.583 1.00 79.38 108 ILE A O 1
ATOM 907 N N . PRO A 1 109 ? -10.252 -0.713 -4.443 1.00 84.12 109 PRO A N 1
ATOM 908 C CA . PRO A 1 109 ? -10.099 0.319 -3.424 1.00 84.12 109 PRO A CA 1
ATOM 909 C C . PRO A 1 109 ? -10.202 -0.276 -2.016 1.00 84.12 109 PRO A C 1
ATOM 911 O O . PRO A 1 109 ? -11.017 -1.177 -1.768 1.00 84.12 109 PRO A O 1
ATOM 914 N N . ALA A 1 110 ? -9.366 0.208 -1.094 1.00 86.81 110 ALA A N 1
ATOM 915 C CA . ALA A 1 110 ? -9.341 -0.271 0.290 1.00 86.81 110 ALA A CA 1
ATOM 916 C C . ALA A 1 110 ? -10.732 -0.185 0.935 1.00 86.81 110 ALA A C 1
ATOM 918 O O . ALA A 1 110 ? -11.188 -1.148 1.547 1.00 86.81 110 ALA A O 1
ATOM 919 N N . GLU A 1 111 ? -11.445 0.910 0.671 1.00 91.50 111 GLU A N 1
ATOM 920 C CA . GLU A 1 111 ? -12.826 1.162 1.085 1.00 91.50 111 GLU A CA 1
ATOM 921 C C . GLU A 1 111 ? -13.798 0.058 0.637 1.00 91.50 111 GLU A C 1
ATOM 923 O O . GLU A 1 111 ? -14.555 -0.471 1.447 1.00 91.50 111 GLU A O 1
ATOM 928 N N . THR A 1 112 ? -13.746 -0.368 -0.630 1.00 91.31 112 THR A N 1
ATOM 929 C CA . THR A 1 112 ? -14.612 -1.445 -1.140 1.00 91.31 112 THR A CA 1
ATOM 930 C C . THR A 1 112 ? -14.324 -2.766 -0.429 1.00 91.31 112 THR A C 1
ATOM 932 O O . THR A 1 112 ? -15.239 -3.523 -0.092 1.00 91.31 112 THR A O 1
ATOM 935 N N . THR A 1 113 ? -13.047 -3.059 -0.175 1.00 94.56 113 THR A N 1
ATOM 936 C CA . THR A 1 113 ? -12.662 -4.269 0.559 1.00 94.56 113 THR A CA 1
ATOM 937 C C . THR A 1 113 ? -13.067 -4.187 2.031 1.00 94.56 113 THR A C 1
ATOM 939 O O . THR A 1 113 ? -13.526 -5.190 2.591 1.00 94.56 113 THR A O 1
ATOM 942 N N . LEU A 1 114 ? -12.962 -3.003 2.638 1.00 96.44 114 LEU A N 1
ATOM 943 C CA . LEU A 1 114 ? -13.396 -2.738 4.003 1.00 96.44 114 LEU A CA 1
ATOM 944 C C . LEU A 1 114 ? -14.903 -2.959 4.117 1.00 96.44 114 LEU A C 1
ATOM 946 O O . LEU A 1 114 ? -15.314 -3.791 4.914 1.00 96.44 114 LEU A O 1
ATOM 950 N N . GLN A 1 115 ? -15.713 -2.343 3.255 1.00 96.50 115 GLN A N 1
ATOM 951 C CA . GLN A 1 115 ? -17.167 -2.538 3.200 1.00 96.50 115 GLN A CA 1
ATOM 952 C C . GLN A 1 115 ? -17.560 -4.013 3.100 1.00 96.50 115 GLN A C 1
ATOM 954 O O . GLN A 1 115 ? -18.408 -4.504 3.844 1.00 96.50 115 GLN A O 1
ATOM 959 N N . GLN A 1 116 ? -16.927 -4.758 2.190 1.00 96.75 116 GLN A N 1
ATOM 960 C CA . GLN A 1 116 ? -17.189 -6.191 2.037 1.00 96.75 116 GLN A CA 1
ATOM 961 C C . GLN A 1 116 ? -16.812 -6.993 3.287 1.00 96.75 116 GLN A C 1
ATOM 963 O O . GLN A 1 116 ? -17.454 -8.000 3.583 1.00 96.75 116 GLN A O 1
ATOM 968 N N . THR A 1 117 ? -15.765 -6.578 3.995 1.00 97.62 117 THR A N 1
ATOM 969 C CA . THR A 1 117 ? -15.336 -7.207 5.246 1.00 97.62 117 THR A CA 1
ATOM 970 C C . THR A 1 117 ? -16.302 -6.875 6.377 1.00 97.62 117 THR A C 1
ATOM 972 O O . THR A 1 117 ? -16.803 -7.793 7.023 1.00 97.62 117 THR A O 1
ATOM 975 N N . LEU A 1 118 ? -16.640 -5.594 6.548 1.00 97.44 118 LEU A N 1
ATOM 976 C CA . LEU A 1 118 ? -17.587 -5.098 7.543 1.00 97.44 118 LEU A CA 1
ATOM 977 C C . LEU A 1 118 ? -18.953 -5.773 7.399 1.00 97.44 118 LEU A C 1
ATOM 979 O O . LEU A 1 118 ? -19.440 -6.326 8.376 1.00 97.44 118 LEU A O 1
ATOM 983 N N . ARG A 1 119 ? -19.514 -5.872 6.183 1.00 97.50 119 ARG A N 1
ATOM 984 C CA . ARG A 1 119 ? -20.794 -6.575 5.939 1.00 97.50 119 ARG A CA 1
ATOM 985 C C . ARG A 1 119 ? -20.788 -8.021 6.434 1.00 97.50 119 ARG A C 1
ATOM 987 O O . ARG A 1 119 ? -21.800 -8.512 6.917 1.00 97.50 119 ARG A O 1
ATOM 994 N N . LYS A 1 120 ? -19.652 -8.716 6.310 1.00 96.94 120 LYS A N 1
ATOM 995 C CA . LYS A 1 120 ? -19.521 -10.116 6.739 1.00 96.94 120 LYS A CA 1
ATOM 996 C C . LYS A 1 120 ? -19.373 -10.265 8.250 1.00 96.94 120 LYS A C 1
ATOM 998 O O . LYS A 1 120 ? -19.770 -11.300 8.780 1.00 96.94 120 LYS A O 1
ATOM 1003 N N . ILE A 1 121 ? -18.776 -9.282 8.926 1.00 96.25 121 ILE A N 1
ATOM 1004 C CA . ILE A 1 121 ? -18.549 -9.337 10.377 1.00 96.25 121 ILE A CA 1
ATOM 1005 C C . ILE A 1 121 ? -19.640 -8.627 11.184 1.00 96.25 121 ILE A C 1
ATOM 1007 O O . ILE A 1 121 ? -19.786 -8.930 12.361 1.00 96.25 121 ILE A O 1
ATOM 1011 N N . ALA A 1 122 ? -20.424 -7.736 10.570 1.00 95.94 122 ALA A N 1
ATOM 1012 C CA . ALA A 1 122 ? -21.466 -6.943 11.222 1.00 95.94 122 ALA A CA 1
ATOM 1013 C C . ALA A 1 122 ? -22.431 -7.756 12.103 1.00 95.94 122 ALA A C 1
ATOM 1015 O O . ALA A 1 122 ? -22.664 -7.326 13.230 1.00 95.94 122 ALA A O 1
ATOM 1016 N N . PRO A 1 123 ? -22.912 -8.953 11.701 1.00 93.62 123 PRO A N 1
ATOM 1017 C CA . PRO A 1 123 ? -23.798 -9.754 12.554 1.00 93.62 123 PRO A CA 1
ATOM 1018 C C . PRO A 1 123 ? -23.154 -10.243 13.859 1.00 93.62 123 PRO A C 1
ATOM 1020 O O . PRO A 1 123 ? -23.854 -10.661 14.775 1.00 93.62 123 PRO A O 1
ATOM 1023 N N . TYR A 1 124 ? -21.824 -10.227 13.935 1.00 92.75 124 TYR A N 1
ATOM 1024 C CA . TYR A 1 124 ? -21.047 -10.743 15.058 1.00 92.75 124 TYR A CA 1
ATOM 1025 C C . TYR A 1 124 ? -20.338 -9.637 15.830 1.00 92.75 124 TYR A C 1
ATOM 1027 O O . TYR A 1 124 ? -19.582 -9.951 16.744 1.00 92.75 124 TYR A O 1
ATOM 1035 N N . CYS A 1 125 ? -20.518 -8.373 15.447 1.00 94.25 125 CYS A N 1
ATOM 1036 C CA . CYS A 1 125 ? -19.726 -7.258 15.941 1.00 94.25 125 CYS A CA 1
ATOM 1037 C C . CYS A 1 125 ? -20.596 -6.109 16.443 1.00 94.25 125 CYS A C 1
ATOM 1039 O O . CYS A 1 125 ? -21.693 -5.863 15.950 1.00 94.25 125 CYS A O 1
ATOM 1041 N N . LEU A 1 126 ? -20.036 -5.364 17.388 1.00 94.94 126 LEU A N 1
ATOM 1042 C CA . LEU A 1 126 ? -20.577 -4.140 17.949 1.00 94.94 126 LEU A CA 1
ATOM 1043 C C . LEU A 1 126 ? -19.505 -3.049 17.869 1.00 94.94 126 LEU A C 1
ATOM 1045 O O . LEU A 1 126 ? -18.345 -3.279 18.223 1.00 94.94 126 LEU A O 1
ATOM 1049 N N . ILE A 1 127 ? -19.879 -1.862 17.403 1.00 97.19 127 ILE A N 1
ATOM 1050 C CA . ILE A 1 127 ? -19.029 -0.675 17.484 1.00 97.19 127 ILE A CA 1
ATOM 1051 C C . ILE A 1 127 ? -19.055 -0.196 18.936 1.00 97.19 127 ILE A C 1
ATOM 1053 O O . ILE A 1 127 ? -20.095 0.218 19.447 1.00 97.19 127 ILE A O 1
ATOM 1057 N N . PHE A 1 128 ? -17.901 -0.275 19.594 1.00 96.00 128 PHE A N 1
ATOM 1058 C CA . PHE A 1 128 ? -17.735 0.111 20.991 1.00 96.00 128 PHE A CA 1
ATOM 1059 C C . PHE A 1 128 ? -17.609 1.632 21.132 1.00 96.00 128 PHE A C 1
ATOM 1061 O O . PHE A 1 128 ? -18.237 2.232 21.995 1.00 96.00 128 PHE A O 1
ATOM 1068 N N . GLY A 1 129 ? -16.851 2.265 20.238 1.00 97.31 129 GLY A N 1
ATOM 1069 C CA . GLY A 1 129 ? -16.670 3.713 20.223 1.00 97.31 129 GLY A CA 1
ATOM 1070 C C . GLY A 1 129 ? -15.491 4.132 19.356 1.00 97.31 129 GLY A C 1
ATOM 1071 O O . GLY A 1 129 ? -14.894 3.310 18.655 1.00 97.31 129 GLY A O 1
ATOM 1072 N N . ILE A 1 130 ? -15.150 5.412 19.410 1.00 98.06 130 ILE A N 1
ATOM 1073 C CA . ILE A 1 130 ? -14.003 5.995 18.719 1.00 98.06 130 ILE A CA 1
ATOM 1074 C C . ILE A 1 130 ? -13.144 6.770 19.714 1.00 98.06 130 ILE A C 1
ATOM 1076 O O . ILE A 1 130 ? -13.654 7.573 20.496 1.00 98.06 130 ILE A O 1
ATOM 1080 N N . ALA A 1 131 ? -11.845 6.488 19.704 1.00 96.94 131 ALA A N 1
ATOM 1081 C CA . ALA A 1 131 ? -10.854 7.253 20.445 1.00 96.94 131 ALA A CA 1
ATOM 1082 C C . ALA A 1 131 ? -10.267 8.337 19.523 1.00 96.94 131 ALA A C 1
ATOM 1084 O O . ALA A 1 131 ? -10.017 8.047 18.343 1.00 96.94 131 ALA A O 1
ATOM 1085 N N . PRO A 1 132 ? -10.059 9.570 20.016 1.00 95.62 132 PRO A N 1
ATOM 1086 C CA . PRO A 1 132 ? -9.393 10.616 19.254 1.00 95.62 132 PRO A CA 1
ATOM 1087 C C . PRO A 1 132 ? -7.930 10.248 18.977 1.00 95.62 132 PRO A C 1
ATOM 1089 O O . PRO A 1 132 ? -7.372 9.319 19.561 1.00 95.62 132 PRO A O 1
ATOM 1092 N N . ALA A 1 133 ? -7.303 10.993 18.072 1.00 91.56 133 ALA A N 1
ATOM 1093 C CA . ALA A 1 133 ? -5.862 10.934 17.884 1.00 91.56 133 ALA A CA 1
ATOM 1094 C C . ALA A 1 133 ? -5.160 11.442 19.159 1.00 91.56 133 ALA A C 1
ATOM 1096 O O . ALA A 1 133 ? -5.330 12.600 19.534 1.00 91.56 133 ALA A O 1
ATOM 1097 N N . SER A 1 134 ? -4.369 10.592 19.816 1.00 86.25 134 SER A N 1
ATOM 1098 C CA . SER A 1 134 ? -3.588 10.930 21.018 1.00 86.25 134 SER A CA 1
ATOM 1099 C C . SER A 1 134 ? -2.322 11.761 20.734 1.00 86.25 134 SER A C 1
ATOM 1101 O O . SER A 1 134 ? -1.555 12.041 21.650 1.00 86.25 134 SER A O 1
ATOM 1103 N N . GLY A 1 135 ? -2.065 12.138 19.479 1.00 79.94 135 GLY A N 1
ATOM 1104 C CA . GLY A 1 135 ? -0.901 12.922 19.064 1.00 79.94 135 GLY A CA 1
ATOM 1105 C C . GLY A 1 135 ? -0.849 13.192 17.552 1.00 79.94 135 GLY A C 1
ATOM 1106 O O . GLY A 1 135 ? -1.658 12.620 16.812 1.00 79.94 135 GLY A O 1
ATOM 1107 N N . PRO A 1 136 ? 0.114 14.012 17.080 1.00 67.25 136 PRO A N 1
ATOM 1108 C CA . PRO A 1 136 ? 0.156 14.545 15.708 1.00 67.25 136 PRO A CA 1
ATOM 1109 C C . PRO A 1 136 ? 0.187 13.478 14.604 1.00 67.25 136 PRO A C 1
ATOM 1111 O O . PRO A 1 136 ? -0.376 13.676 13.529 1.00 67.25 136 PRO A O 1
ATOM 1114 N N . HIS A 1 137 ? 0.795 12.326 14.897 1.00 71.69 137 HIS A N 1
ATOM 1115 C CA . HIS A 1 137 ? 0.980 11.214 13.955 1.00 71.69 137 HIS A CA 1
ATOM 1116 C C . HIS A 1 137 ? -0.004 10.055 14.189 1.00 71.69 137 HIS A C 1
ATOM 1118 O O . HIS A 1 137 ? -0.007 9.060 13.465 1.00 71.69 137 HIS A O 1
ATOM 1124 N N . SER A 1 138 ? -0.857 10.154 15.212 1.00 85.12 138 SER A N 1
ATOM 1125 C CA . SER A 1 138 ? -1.836 9.110 15.520 1.00 85.12 138 SER A CA 1
ATOM 1126 C C . SER A 1 138 ? -3.140 9.340 14.761 1.00 85.12 138 SER A C 1
ATOM 1128 O O . SER A 1 138 ? -3.555 10.473 14.523 1.00 85.12 138 SER A O 1
ATOM 1130 N N . LEU A 1 139 ? -3.805 8.252 14.382 1.00 90.12 139 LEU A N 1
ATOM 1131 C CA . LEU A 1 139 ? -5.107 8.324 13.732 1.00 90.12 139 LEU A CA 1
ATOM 1132 C C . LEU A 1 139 ? -6.219 8.188 14.776 1.00 90.12 139 LEU A C 1
ATOM 1134 O O . LEU A 1 139 ? -6.058 7.414 15.729 1.00 90.12 139 LEU A O 1
ATOM 1138 N N . PRO A 1 140 ? -7.378 8.843 14.572 1.00 95.62 140 PRO A N 1
ATOM 1139 C CA . PRO A 1 140 ? -8.572 8.474 15.314 1.00 95.62 140 PRO A CA 1
ATOM 1140 C C . PRO A 1 140 ? -8.821 6.971 15.138 1.00 95.62 140 PRO A C 1
ATOM 1142 O O . PRO A 1 140 ? -8.736 6.430 14.028 1.00 95.62 140 PRO A O 1
ATOM 1145 N N . THR A 1 141 ? -9.072 6.288 16.252 1.00 97.12 141 THR A N 1
ATOM 1146 C CA . THR A 1 141 ? -9.113 4.826 16.301 1.00 97.12 141 THR A CA 1
ATOM 1147 C C . THR A 1 141 ? -10.510 4.340 16.643 1.00 97.12 141 THR A C 1
ATOM 1149 O O . THR A 1 141 ? -10.999 4.476 17.768 1.00 97.12 141 THR A O 1
ATOM 1152 N N . LEU A 1 142 ? -11.156 3.737 15.653 1.00 97.75 142 LEU A N 1
ATOM 1153 C CA . LEU A 1 142 ? -12.444 3.091 15.803 1.00 97.75 142 LEU A CA 1
ATOM 1154 C C . LEU A 1 142 ? -12.275 1.726 16.470 1.00 97.75 142 LEU A C 1
ATOM 1156 O O . LEU A 1 142 ? -11.569 0.854 15.964 1.00 97.75 142 LEU A O 1
ATOM 1160 N N . ASN A 1 143 ? -12.984 1.518 17.572 1.00 97.38 143 ASN A N 1
ATOM 1161 C CA . ASN A 1 143 ? -12.966 0.278 18.329 1.00 97.38 143 ASN A CA 1
ATOM 1162 C C . ASN A 1 143 ? -14.216 -0.555 18.031 1.00 97.38 143 ASN A C 1
ATOM 1164 O O . ASN A 1 143 ? -15.339 -0.171 18.359 1.00 97.38 143 ASN A O 1
ATOM 1168 N N . ILE A 1 144 ? -14.011 -1.732 17.447 1.00 96.38 144 ILE A N 1
ATOM 1169 C CA . ILE A 1 144 ? -15.035 -2.740 17.175 1.00 96.38 144 ILE A CA 1
ATOM 1170 C C . ILE A 1 144 ? -14.764 -3.960 18.057 1.00 96.38 144 ILE A C 1
ATOM 1172 O O . ILE A 1 144 ? -13.616 -4.356 18.304 1.00 96.38 144 ILE A O 1
ATOM 1176 N N . ARG A 1 145 ? -15.835 -4.574 18.551 1.00 93.50 145 ARG A N 1
ATOM 1177 C CA . ARG A 1 145 ? -15.770 -5.761 19.395 1.00 93.50 145 ARG A CA 1
ATOM 1178 C C . ARG A 1 145 ? -16.650 -6.862 18.836 1.00 93.50 145 ARG A C 1
ATOM 1180 O O . ARG A 1 145 ? -17.821 -6.616 18.569 1.00 93.50 145 ARG A O 1
ATOM 1187 N N . TYR A 1 146 ? -16.106 -8.062 18.651 1.00 90.75 146 TYR A N 1
ATOM 1188 C CA . TYR A 1 146 ? -16.925 -9.211 18.269 1.00 90.75 146 TYR A CA 1
ATOM 1189 C C . TYR A 1 146 ? -17.516 -9.909 19.503 1.00 90.75 146 TYR A C 1
ATOM 1191 O O . TYR A 1 146 ? -16.880 -9.997 20.555 1.00 90.75 146 TYR A O 1
ATOM 1199 N N . LEU A 1 147 ? -18.751 -10.381 19.362 1.00 87.12 147 LEU A N 1
ATOM 1200 C CA . LEU A 1 147 ? -19.624 -10.851 20.432 1.00 87.12 147 LEU A CA 1
ATOM 1201 C C . LEU A 1 147 ? -19.533 -12.379 20.575 1.00 87.12 147 LEU A C 1
ATOM 1203 O O . LEU A 1 147 ? -19.883 -13.127 19.662 1.00 87.12 147 LEU A O 1
ATOM 1207 N N . GLY A 1 148 ? -19.090 -12.852 21.742 1.00 74.88 148 GLY A N 1
ATOM 1208 C CA . GLY A 1 148 ? -19.033 -14.276 22.089 1.00 74.88 148 GLY A CA 1
ATOM 1209 C C . GLY A 1 148 ? -17.838 -15.055 21.514 1.00 74.88 148 GLY A C 1
ATOM 1210 O O . GLY A 1 148 ? -17.031 -14.549 20.736 1.00 74.88 148 GLY A O 1
ATOM 1211 N N . LEU A 1 149 ? -17.723 -16.330 21.915 1.00 66.25 149 LEU A N 1
ATOM 1212 C CA . LEU A 1 149 ? -16.602 -17.220 21.555 1.00 66.25 149 LEU A CA 1
ATOM 1213 C C . LEU A 1 149 ? -16.786 -17.947 20.210 1.00 66.25 149 LEU A C 1
ATOM 1215 O O . LEU A 1 149 ? -15.811 -18.279 19.536 1.00 66.25 149 LEU A O 1
ATOM 1219 N N . LYS A 1 150 ? -18.031 -18.195 19.786 1.00 68.88 150 LYS A N 1
ATOM 1220 C CA . LYS A 1 150 ? -18.331 -18.924 18.541 1.00 68.88 150 LYS A CA 1
ATOM 1221 C C . LYS A 1 150 ? -17.833 -18.234 17.250 1.00 68.88 150 LYS A C 1
ATOM 1223 O O . LYS A 1 150 ? -17.410 -18.959 16.349 1.00 68.88 150 LYS A O 1
ATOM 1228 N N . PRO A 1 151 ? -17.798 -16.890 17.112 1.00 75.31 151 PRO A N 1
ATOM 1229 C CA . PRO A 1 151 ? -17.346 -16.262 15.870 1.00 75.31 151 PRO A CA 1
ATOM 1230 C C . PRO A 1 151 ? -15.819 -16.169 15.706 1.00 75.31 151 PRO A C 1
ATOM 1232 O O . PRO A 1 151 ? -15.378 -15.755 14.638 1.00 75.31 151 PRO A O 1
ATOM 1235 N N . LEU A 1 152 ? -14.987 -16.578 16.676 1.00 84.06 152 LEU A N 1
ATOM 1236 C CA . LEU A 1 152 ? -13.522 -16.393 16.623 1.00 84.06 152 LEU A CA 1
ATOM 1237 C C . LEU A 1 152 ? -12.877 -16.913 15.327 1.00 84.06 152 LEU A C 1
ATOM 1239 O O . LEU A 1 152 ? -12.182 -16.181 14.616 1.00 84.06 152 LEU A O 1
ATOM 1243 N N . HIS A 1 153 ? -13.132 -18.181 14.993 1.00 87.31 153 HIS A N 1
ATOM 1244 C CA . HIS A 1 153 ? -12.588 -18.804 13.785 1.00 87.31 153 HIS A CA 1
ATOM 1245 C C . HIS A 1 153 ? -13.164 -18.186 12.510 1.00 87.31 153 HIS A C 1
ATOM 1247 O O . HIS A 1 153 ? -12.451 -18.041 11.514 1.00 87.31 153 HIS A O 1
ATOM 1253 N N . LEU A 1 154 ? -14.440 -17.795 12.544 1.00 91.12 154 LEU A N 1
ATOM 1254 C CA . LEU A 1 154 ? -15.120 -17.183 11.411 1.00 91.12 154 LEU A CA 1
ATOM 1255 C C . LEU A 1 154 ? -14.548 -15.795 11.104 1.00 91.12 154 LEU A C 1
ATOM 1257 O O . LEU A 1 154 ? -14.192 -15.545 9.954 1.00 91.12 154 LEU A O 1
ATOM 1261 N N . ILE A 1 155 ? -14.397 -14.936 12.118 1.00 93.12 155 ILE A N 1
ATOM 1262 C CA . ILE A 1 155 ? -13.791 -13.605 11.995 1.00 93.12 155 ILE A CA 1
ATOM 1263 C C . ILE A 1 155 ? -12.376 -13.737 11.441 1.00 93.12 155 ILE A C 1
ATOM 1265 O O . ILE A 1 155 ? -12.085 -13.178 10.386 1.00 93.12 155 ILE A O 1
ATOM 1269 N N . ARG A 1 156 ? -11.521 -14.562 12.061 1.00 93.00 156 ARG A N 1
ATOM 1270 C CA . ARG A 1 156 ? -10.152 -14.792 11.571 1.00 93.00 156 ARG A CA 1
ATOM 1271 C C . ARG A 1 156 ? -10.139 -15.245 10.105 1.00 93.00 156 ARG A C 1
ATOM 1273 O O . ARG A 1 156 ? -9.333 -14.745 9.323 1.00 93.00 156 ARG A O 1
ATOM 1280 N N . ARG A 1 157 ? -11.032 -16.161 9.706 1.00 94.50 157 ARG A N 1
ATOM 1281 C CA . ARG A 1 157 ? -11.150 -16.619 8.310 1.00 94.50 157 ARG A CA 1
ATOM 1282 C C . ARG A 1 157 ? -11.562 -15.485 7.368 1.00 94.50 157 ARG A C 1
ATOM 1284 O O . ARG A 1 157 ? -10.975 -15.362 6.296 1.00 94.50 157 ARG A O 1
ATOM 1291 N N . ILE A 1 158 ? -12.536 -14.659 7.756 1.00 95.94 158 ILE A N 1
ATOM 1292 C CA . ILE A 1 158 ? -12.994 -13.505 6.966 1.00 95.94 158 ILE A CA 1
ATOM 1293 C C . ILE A 1 158 ? -11.849 -12.505 6.760 1.00 95.94 158 ILE A C 1
ATOM 1295 O O . ILE A 1 158 ? -11.608 -12.094 5.625 1.00 95.94 158 ILE A O 1
ATOM 1299 N N . LEU A 1 159 ? -11.120 -12.157 7.823 1.00 95.75 159 LEU A N 1
ATOM 1300 C CA . LEU A 1 159 ? -10.022 -11.188 7.758 1.00 95.75 159 LEU A CA 1
ATOM 1301 C C . LEU A 1 159 ? -8.844 -11.708 6.925 1.00 95.75 159 LEU A C 1
ATOM 1303 O O . LEU A 1 159 ? -8.356 -11.003 6.043 1.00 95.75 159 LEU A O 1
ATOM 1307 N N . LYS A 1 160 ? -8.444 -12.974 7.109 1.00 94.31 160 LYS A N 1
ATOM 1308 C CA . LYS A 1 160 ? -7.402 -13.602 6.278 1.00 94.31 160 LYS A CA 1
ATOM 1309 C C . LYS A 1 160 ? -7.799 -13.659 4.801 1.00 94.31 160 LYS A C 1
ATOM 1311 O O . LYS A 1 160 ? -6.976 -13.353 3.944 1.00 94.31 160 LYS A O 1
ATOM 1316 N N . ALA A 1 161 ? -9.056 -13.984 4.495 1.00 94.00 161 ALA A N 1
ATOM 1317 C CA . ALA A 1 161 ? -9.561 -13.956 3.122 1.00 94.00 161 ALA A CA 1
ATOM 1318 C C . ALA A 1 161 ? -9.583 -12.531 2.536 1.00 94.00 161 ALA A C 1
ATOM 1320 O O . ALA A 1 161 ? -9.368 -12.354 1.340 1.00 94.00 161 ALA A O 1
ATOM 1321 N N . SER A 1 162 ? -9.812 -11.503 3.361 1.00 94.19 162 SER A N 1
ATOM 1322 C CA . SER A 1 162 ? -9.694 -10.105 2.930 1.00 94.19 162 SER A CA 1
ATOM 1323 C C . SER A 1 162 ? -8.263 -9.755 2.516 1.00 94.19 162 SER A C 1
ATOM 1325 O O . SER A 1 162 ? -8.078 -9.112 1.486 1.00 94.19 162 SER A O 1
ATOM 1327 N N . ASN A 1 163 ? -7.256 -10.215 3.263 1.00 91.31 163 ASN A N 1
ATOM 1328 C CA . ASN A 1 163 ? -5.842 -9.943 2.970 1.00 91.31 163 ASN A CA 1
ATOM 1329 C C . ASN A 1 163 ? -5.344 -10.582 1.663 1.00 91.31 163 ASN A C 1
ATOM 1331 O O . ASN A 1 163 ? -4.320 -10.162 1.137 1.00 91.31 163 ASN A O 1
ATOM 1335 N N . GLN A 1 164 ? -6.054 -11.581 1.131 1.00 87.69 164 GLN A N 1
ATOM 1336 C CA . GLN A 1 164 ? -5.720 -12.226 -0.146 1.00 87.69 164 GLN A CA 1
ATOM 1337 C C . GLN A 1 164 ? -6.193 -11.428 -1.370 1.00 87.69 164 GLN A C 1
ATOM 1339 O O . GLN A 1 164 ? -5.854 -11.770 -2.502 1.00 87.69 164 GLN A O 1
ATOM 1344 N N . LYS A 1 165 ? -7.006 -10.384 -1.177 1.00 86.69 165 LYS A N 1
ATOM 1345 C CA . LYS A 1 165 ? -7.514 -9.564 -2.278 1.00 86.69 165 LYS A CA 1
ATOM 1346 C C . LYS A 1 165 ? -6.448 -8.586 -2.772 1.00 86.69 165 LYS A C 1
ATOM 1348 O O . LYS A 1 165 ? -5.648 -8.075 -1.992 1.00 86.69 165 LYS A O 1
ATOM 1353 N N . ALA A 1 166 ? -6.509 -8.261 -4.066 1.00 81.00 166 ALA A N 1
ATOM 1354 C CA . ALA A 1 166 ? -5.677 -7.249 -4.723 1.00 81.00 166 ALA A CA 1
ATOM 1355 C C . ALA A 1 166 ? -6.100 -5.820 -4.326 1.00 81.00 166 ALA A C 1
ATOM 1357 O O . ALA A 1 166 ? -6.576 -5.027 -5.134 1.00 81.00 166 ALA A O 1
ATOM 1358 N N . THR A 1 167 ? -5.982 -5.526 -3.041 1.00 84.81 167 THR A N 1
ATOM 1359 C CA . THR A 1 167 ? -6.236 -4.235 -2.404 1.00 84.81 167 THR A CA 1
ATOM 1360 C C . THR A 1 167 ? -5.096 -3.940 -1.444 1.00 84.81 167 THR A C 1
ATOM 1362 O O . THR A 1 167 ? -4.364 -4.863 -1.079 1.00 84.81 167 THR A O 1
ATOM 1365 N N . ASN A 1 168 ? -4.968 -2.698 -0.995 1.00 80.00 168 ASN A N 1
ATOM 1366 C CA . ASN A 1 168 ? -3.991 -2.348 0.030 1.00 80.00 168 ASN A CA 1
ATOM 1367 C C . ASN A 1 168 ? -4.546 -2.465 1.458 1.00 80.00 168 ASN A C 1
ATOM 1369 O O . ASN A 1 168 ? -3.797 -2.334 2.418 1.00 80.00 168 ASN A O 1
ATOM 1373 N N . LEU A 1 169 ? -5.840 -2.761 1.633 1.00 91.56 169 LEU A N 1
ATOM 1374 C CA . LEU A 1 169 ? -6.373 -3.033 2.967 1.00 91.56 169 LEU A CA 1
ATOM 1375 C C . LEU A 1 169 ? -5.716 -4.301 3.537 1.00 91.56 169 LEU A C 1
ATOM 1377 O O . LEU A 1 169 ? -5.830 -5.391 2.960 1.00 91.56 169 LEU A O 1
ATOM 1381 N N . ARG A 1 170 ? -5.047 -4.167 4.682 1.00 93.56 170 ARG A N 1
ATOM 1382 C CA . ARG A 1 170 ? -4.436 -5.279 5.414 1.00 93.56 170 ARG A CA 1
ATOM 1383 C C . ARG A 1 170 ? -4.926 -5.292 6.849 1.00 93.56 170 ARG A C 1
ATOM 1385 O O . ARG A 1 170 ? -4.854 -4.287 7.551 1.00 93.56 170 ARG A O 1
ATOM 1392 N N . TRP A 1 171 ? -5.446 -6.439 7.262 1.00 96.75 171 TRP A N 1
ATOM 1393 C CA . TRP A 1 171 ? -5.752 -6.747 8.649 1.00 96.75 171 TRP A CA 1
ATOM 1394 C C . TRP A 1 171 ? -4.549 -7.434 9.279 1.00 96.75 171 TRP A C 1
ATOM 1396 O O . TRP A 1 171 ? -4.202 -8.551 8.886 1.00 96.75 171 TRP A O 1
ATOM 1406 N N . THR A 1 172 ? -3.938 -6.783 10.259 1.00 94.44 172 THR A N 1
ATOM 1407 C CA . THR A 1 172 ? -2.782 -7.304 10.989 1.00 94.44 172 THR A CA 1
ATOM 1408 C C . THR A 1 172 ? -3.235 -7.821 12.343 1.00 94.44 172 THR A C 1
ATOM 1410 O O . THR A 1 172 ? -3.848 -7.085 13.115 1.00 94.44 172 THR A O 1
ATOM 1413 N N . GLU A 1 173 ? -2.948 -9.089 12.624 1.00 94.12 173 GLU A N 1
ATOM 1414 C CA . GLU A 1 173 ? -3.121 -9.679 13.951 1.00 94.12 173 GLU A CA 1
ATOM 1415 C C . GLU A 1 173 ? -1.965 -9.201 14.838 1.00 94.12 173 GLU A C 1
ATOM 1417 O O . GLU A 1 173 ? -0.812 -9.465 14.510 1.00 94.12 173 GLU A O 1
ATOM 1422 N N . PHE A 1 174 ? -2.255 -8.472 15.919 1.00 91.31 174 PHE A N 1
ATOM 1423 C CA . PHE A 1 174 ? -1.211 -7.872 16.770 1.00 91.31 174 PHE A CA 1
ATOM 1424 C C . PHE A 1 174 ? -1.231 -8.368 18.220 1.00 91.31 174 PHE A C 1
ATOM 1426 O O . PHE A 1 174 ? -0.249 -8.213 18.937 1.00 91.31 174 PHE A O 1
ATOM 1433 N N . ILE A 1 175 ? -2.317 -9.012 18.656 1.00 89.00 175 ILE A N 1
ATOM 1434 C CA . ILE A 1 175 ? -2.365 -9.746 19.925 1.00 89.00 175 ILE A CA 1
ATOM 1435 C C . ILE A 1 175 ? -3.060 -11.077 19.665 1.00 89.00 175 ILE A C 1
ATOM 1437 O O . ILE A 1 175 ? -4.210 -11.101 19.225 1.00 89.00 175 ILE A O 1
ATOM 1441 N N . GLN A 1 176 ? -2.389 -12.180 19.991 1.00 84.19 176 GLN A N 1
ATOM 1442 C CA . GLN A 1 176 ? -2.959 -13.523 19.939 1.00 84.19 176 GLN A CA 1
ATOM 1443 C C . GLN A 1 176 ? -3.179 -14.038 21.363 1.00 84.19 176 GLN A C 1
ATOM 1445 O O . GLN A 1 176 ? -2.236 -14.148 22.143 1.00 84.19 176 GLN A O 1
ATOM 1450 N N . ARG A 1 177 ? -4.423 -14.371 21.722 1.00 79.44 177 ARG A N 1
ATOM 1451 C CA . ARG A 1 177 ? -4.745 -15.016 23.005 1.00 79.44 177 ARG A CA 1
ATOM 1452 C C . ARG A 1 177 ? -5.608 -16.254 22.790 1.00 79.44 177 ARG A C 1
ATOM 1454 O O . ARG A 1 177 ? -6.257 -16.414 21.758 1.00 79.44 177 ARG A O 1
ATOM 1461 N N . LYS A 1 178 ? -5.669 -17.110 23.815 1.00 74.81 178 LYS A N 1
ATOM 1462 C CA . LYS A 1 178 ? -6.525 -18.311 23.845 1.00 74.81 178 LYS A CA 1
ATOM 1463 C C . LYS A 1 178 ? -8.004 -17.994 23.568 1.00 74.81 178 LYS A C 1
ATOM 1465 O O . LYS A 1 178 ? -8.692 -18.792 22.946 1.00 74.81 178 LYS A O 1
ATOM 1470 N N . HIS A 1 179 ? -8.470 -16.818 23.992 1.00 75.31 179 HIS A N 1
ATOM 1471 C CA . HIS A 1 179 ? -9.876 -16.399 23.919 1.00 75.31 179 HIS A CA 1
ATOM 1472 C C . HIS A 1 179 ? -10.180 -15.414 22.783 1.00 75.31 179 HIS A C 1
ATOM 1474 O O . HIS A 1 179 ? -11.249 -14.811 22.750 1.00 75.31 179 HIS A O 1
ATOM 1480 N N . GLY A 1 180 ? -9.249 -15.245 21.844 1.00 83.25 180 GLY A N 1
ATOM 1481 C CA . GLY A 1 180 ? -9.444 -14.385 20.689 1.00 83.25 180 GLY A CA 1
ATOM 1482 C C . GLY A 1 180 ? -8.229 -13.548 20.341 1.00 83.25 180 GLY A C 1
ATOM 1483 O O . GLY A 1 180 ? -7.243 -13.510 21.077 1.00 83.25 180 GLY A O 1
ATOM 1484 N N . SER A 1 181 ? -8.322 -12.894 19.191 1.00 90.25 181 SER A N 1
ATOM 1485 C CA . SER A 1 181 ? -7.226 -12.132 18.615 1.00 90.25 181 SER A CA 1
ATOM 1486 C C . SER A 1 181 ? -7.648 -10.709 18.333 1.00 90.25 181 SER A C 1
ATOM 1488 O O . SER A 1 181 ? -8.789 -10.462 17.938 1.00 90.25 181 SER A O 1
ATOM 1490 N N . TRP A 1 182 ? -6.700 -9.795 18.494 1.00 93.44 182 TRP A N 1
ATOM 1491 C CA . TRP A 1 182 ? -6.870 -8.400 18.144 1.00 93.44 182 TRP A CA 1
ATOM 1492 C C . TRP A 1 182 ? -6.283 -8.155 16.768 1.00 93.44 182 TRP A C 1
ATOM 1494 O O . TRP A 1 182 ? -5.179 -8.604 16.445 1.00 93.44 182 TRP A O 1
ATOM 1504 N N . TRP A 1 183 ? -7.053 -7.431 15.975 1.00 96.50 183 TRP A N 1
ATOM 1505 C CA . TRP A 1 183 ? -6.766 -7.115 14.595 1.00 96.50 183 TRP A CA 1
ATOM 1506 C C . TRP A 1 183 ? -6.808 -5.615 14.413 1.00 96.50 183 TRP A C 1
ATOM 1508 O O . TRP A 1 183 ? -7.678 -4.946 14.967 1.00 96.50 183 TRP A O 1
ATOM 1518 N N . ARG A 1 184 ? -5.896 -5.093 13.604 1.00 96.88 184 ARG A N 1
ATOM 1519 C CA . ARG A 1 184 ? -5.880 -3.684 13.229 1.00 96.88 184 ARG A CA 1
ATOM 1520 C C . ARG A 1 184 ? -5.858 -3.554 11.717 1.00 96.88 184 ARG A C 1
ATOM 1522 O O . ARG A 1 184 ? -5.220 -4.351 11.032 1.00 96.88 184 ARG A O 1
ATOM 1529 N N . THR A 1 185 ? -6.540 -2.544 11.201 1.00 97.00 185 THR A N 1
ATOM 1530 C CA . THR A 1 185 ? -6.377 -2.069 9.827 1.00 97.00 185 THR A CA 1
ATOM 1531 C C . THR A 1 185 ? -6.451 -0.543 9.784 1.00 97.00 185 THR A C 1
ATOM 1533 O O . THR A 1 185 ? -6.700 0.103 10.804 1.00 97.00 185 THR A O 1
ATOM 1536 N N . ARG A 1 186 ? -6.206 0.041 8.612 1.00 94.50 186 ARG A N 1
ATOM 1537 C CA . ARG A 1 186 ? -6.292 1.481 8.357 1.00 94.50 186 ARG A CA 1
ATOM 1538 C C . ARG A 1 186 ? -7.054 1.709 7.058 1.00 94.50 186 ARG A C 1
ATOM 1540 O O . ARG A 1 186 ? -6.865 0.971 6.093 1.00 94.50 186 ARG A O 1
ATOM 1547 N N . CYS A 1 187 ? -7.920 2.715 7.037 1.00 92.69 187 CYS A N 1
ATOM 1548 C CA . CYS A 1 187 ? -8.634 3.118 5.830 1.00 92.69 187 CYS A CA 1
ATOM 1549 C C . CYS A 1 187 ? -8.955 4.612 5.892 1.00 92.69 187 CYS A C 1
ATOM 1551 O O . CYS A 1 187 ? -9.577 5.062 6.850 1.00 92.69 187 CYS A O 1
ATOM 1553 N N . ASN A 1 188 ? -8.542 5.364 4.867 1.00 88.00 188 ASN A N 1
ATOM 1554 C CA . ASN A 1 188 ? -8.880 6.779 4.667 1.00 88.00 188 ASN A CA 1
ATOM 1555 C C . ASN A 1 188 ? -8.684 7.663 5.921 1.00 88.00 188 ASN A C 1
ATOM 1557 O O . ASN A 1 188 ? -9.555 8.452 6.271 1.00 88.00 188 ASN A O 1
ATOM 1561 N N . GLY A 1 189 ? -7.543 7.519 6.606 1.00 87.00 189 GLY A N 1
ATOM 1562 C CA . GLY A 1 189 ? -7.195 8.333 7.782 1.00 87.00 189 GLY A CA 1
ATOM 1563 C C . GLY A 1 189 ? -7.806 7.869 9.109 1.00 87.00 189 GLY A C 1
ATOM 1564 O O . GLY A 1 189 ? -7.649 8.551 10.115 1.00 87.00 189 GLY A O 1
ATOM 1565 N N . VAL A 1 190 ? -8.464 6.707 9.139 1.00 94.50 190 VAL A N 1
ATOM 1566 C CA . VAL A 1 190 ? -9.010 6.107 10.364 1.00 94.50 190 VAL A CA 1
ATOM 1567 C C . VAL A 1 190 ? -8.345 4.761 10.618 1.00 94.50 190 VAL A C 1
ATOM 1569 O O . VAL A 1 190 ? -8.271 3.907 9.727 1.00 94.50 190 VAL A O 1
ATOM 1572 N N . ALA A 1 191 ? -7.868 4.555 11.844 1.00 95.94 191 ALA A N 1
ATOM 1573 C CA . ALA A 1 191 ? -7.458 3.237 12.309 1.00 95.94 191 ALA A CA 1
ATOM 1574 C C . ALA A 1 191 ? -8.687 2.466 12.804 1.00 95.94 191 ALA A C 1
ATOM 1576 O O . ALA A 1 191 ? -9.568 3.026 13.451 1.00 95.94 191 ALA A O 1
ATOM 1577 N N . ILE A 1 192 ? -8.757 1.173 12.500 1.00 97.88 192 ILE A N 1
ATOM 1578 C CA . ILE A 1 192 ? -9.853 0.306 12.933 1.00 97.88 192 ILE A CA 1
ATOM 1579 C C . ILE A 1 192 ? -9.252 -0.853 13.707 1.00 97.88 192 ILE A C 1
ATOM 1581 O O . ILE A 1 192 ? -8.455 -1.621 13.166 1.00 97.88 192 ILE A O 1
ATOM 1585 N N . GLU A 1 193 ? -9.670 -0.994 14.956 1.00 97.06 193 GLU A N 1
ATOM 1586 C CA . GLU A 1 193 ? -9.294 -2.096 15.824 1.00 97.06 193 GLU A CA 1
ATOM 1587 C C . GLU A 1 193 ? -10.479 -3.010 16.074 1.00 97.06 193 GLU A C 1
ATOM 1589 O O . GLU A 1 193 ? -11.546 -2.577 16.504 1.00 97.06 193 GLU A O 1
ATOM 1594 N N . LEU A 1 194 ? -10.273 -4.299 15.842 1.00 95.94 194 LEU A N 1
ATOM 1595 C CA . LEU A 1 194 ? -11.240 -5.345 16.109 1.00 95.94 194 LEU A CA 1
ATOM 1596 C C . LEU A 1 194 ? -10.666 -6.297 17.154 1.00 95.94 194 LEU A C 1
ATOM 1598 O O . LEU A 1 194 ? -9.609 -6.884 16.944 1.00 95.94 194 LEU A O 1
ATOM 1602 N N . GLY A 1 195 ? -11.382 -6.495 18.253 1.00 93.25 195 GLY A N 1
ATOM 1603 C CA . GLY A 1 195 ? -10.987 -7.431 19.304 1.00 93.25 195 GLY A CA 1
ATOM 1604 C C . GLY A 1 195 ? -12.185 -8.161 19.902 1.00 93.25 195 GLY A C 1
ATOM 1605 O O . GLY A 1 195 ? -13.326 -7.844 19.566 1.00 93.25 195 GLY A O 1
ATOM 1606 N N . PRO A 1 196 ? -11.960 -9.138 20.788 1.00 90.25 196 PRO A N 1
ATOM 1607 C CA . PRO A 1 196 ? -13.045 -9.752 21.538 1.00 90.25 196 PRO A CA 1
ATOM 1608 C C . PRO A 1 196 ? -13.706 -8.722 22.451 1.00 90.25 196 PRO A C 1
ATOM 1610 O O . PRO A 1 196 ? -13.015 -7.933 23.099 1.00 90.25 196 PRO A O 1
ATOM 1613 N N . TRP A 1 197 ? -15.039 -8.758 22.541 1.00 85.00 197 TRP A N 1
ATOM 1614 C CA . TRP A 1 197 ? -15.712 -8.271 23.743 1.00 85.00 197 TRP A CA 1
ATOM 1615 C C . TRP A 1 197 ? -15.096 -9.043 24.914 1.00 85.00 197 TRP A C 1
ATOM 1617 O O . TRP A 1 197 ? -15.011 -10.270 24.843 1.00 85.00 197 TRP A O 1
ATOM 1627 N N . ALA A 1 198 ? -14.532 -8.335 25.894 1.00 65.94 198 ALA A N 1
ATOM 1628 C CA . ALA A 1 198 ? -13.744 -8.931 26.970 1.00 65.94 198 ALA A CA 1
ATOM 1629 C C . ALA A 1 198 ? -14.480 -10.109 27.637 1.00 65.94 198 ALA A C 1
ATOM 1631 O O . ALA A 1 198 ? -15.698 -10.192 27.529 1.00 65.94 198 ALA A O 1
ATOM 1632 N N . LEU A 1 199 ? -13.712 -10.979 28.309 1.00 54.75 199 LEU A N 1
ATOM 1633 C CA . LEU A 1 199 ? -14.009 -12.265 28.985 1.00 54.75 199 LEU A CA 1
ATOM 1634 C C . LEU A 1 199 ? -15.261 -12.353 29.897 1.00 54.75 199 LEU A C 1
ATOM 1636 O O . LEU A 1 199 ? -15.334 -13.233 30.747 1.00 54.75 199 LEU A O 1
ATOM 1640 N N . PHE A 1 200 ? -16.244 -11.476 29.762 1.00 54.91 200 PHE A N 1
ATOM 1641 C CA . PHE A 1 200 ? -17.535 -11.592 30.403 1.00 54.91 200 PHE A CA 1
ATOM 1642 C C . PHE A 1 200 ? -18.278 -12.805 29.857 1.00 54.91 200 PHE A C 1
ATOM 1644 O O . PHE A 1 200 ? -18.469 -12.965 28.646 1.00 54.91 200 PHE A O 1
ATOM 1651 N N . GLU A 1 201 ? -18.693 -13.665 30.779 1.00 53.19 201 GLU A N 1
ATOM 1652 C CA . GLU A 1 201 ? -19.678 -14.703 30.526 1.00 53.19 201 GLU A CA 1
ATOM 1653 C C . GLU A 1 201 ? -20.878 -14.074 29.804 1.00 53.19 201 GLU A C 1
ATOM 1655 O O . GLU A 1 201 ? -21.302 -12.959 30.106 1.00 53.19 201 GLU A O 1
ATOM 1660 N N . SER A 1 202 ? -21.365 -14.761 28.773 1.00 55.88 202 SER A N 1
ATOM 1661 C CA . SER A 1 202 ? -22.181 -14.235 27.669 1.00 55.88 202 SER A CA 1
ATOM 1662 C C . SER A 1 202 ? -23.484 -13.511 28.041 1.00 55.88 202 SER A C 1
ATOM 1664 O O . SER A 1 202 ? -24.168 -13.010 27.153 1.00 55.88 202 SER A O 1
ATOM 1666 N N . THR A 1 203 ? -23.862 -13.475 29.313 1.00 58.81 203 THR A N 1
ATOM 1667 C CA . THR A 1 203 ? -25.138 -12.951 29.802 1.00 58.81 203 THR A CA 1
ATOM 1668 C C . THR A 1 203 ? -25.200 -11.424 29.853 1.00 58.81 203 THR A C 1
ATOM 1670 O O . THR A 1 203 ? -26.284 -10.874 29.691 1.00 58.81 203 THR A O 1
ATOM 1673 N N . THR A 1 204 ? -24.076 -10.712 29.997 1.00 64.88 204 THR A N 1
ATOM 1674 C CA . THR A 1 204 ? -24.087 -9.236 30.118 1.00 64.88 204 THR A CA 1
ATOM 1675 C C . THR A 1 204 ? -24.072 -8.492 28.784 1.00 64.88 204 THR A C 1
ATOM 1677 O O . THR A 1 204 ? -24.446 -7.324 28.730 1.00 64.88 204 THR A O 1
ATOM 1680 N N . ALA A 1 205 ? -23.665 -9.144 27.691 1.00 70.06 205 ALA A N 1
ATOM 1681 C CA . ALA A 1 205 ? -23.557 -8.489 26.387 1.00 70.06 205 ALA A CA 1
ATOM 1682 C C . ALA A 1 205 ? -24.901 -8.389 25.649 1.00 70.06 205 ALA A C 1
ATOM 1684 O O . ALA A 1 205 ? -25.092 -7.463 24.866 1.00 70.06 205 ALA A O 1
ATOM 1685 N N . GLN A 1 206 ? -25.829 -9.321 25.884 1.00 76.69 206 GLN A N 1
ATOM 1686 C CA . GLN A 1 206 ? -27.073 -9.398 25.114 1.00 76.69 206 GLN A CA 1
ATOM 1687 C C . GLN A 1 206 ? -27.968 -8.151 25.271 1.00 76.69 206 GLN A C 1
ATOM 1689 O O . GLN A 1 206 ? -28.321 -7.578 24.241 1.00 76.69 206 GLN A O 1
ATOM 1694 N N . PRO A 1 207 ? -28.240 -7.636 26.490 1.00 82.75 207 PRO A N 1
ATOM 1695 C CA . PRO A 1 207 ? -29.066 -6.434 26.653 1.00 82.75 207 PRO A CA 1
ATOM 1696 C C . PRO A 1 207 ? -28.470 -5.203 25.953 1.00 82.75 207 PRO A C 1
ATOM 1698 O O . PRO A 1 207 ? -29.175 -4.433 25.308 1.00 82.75 207 PRO A O 1
ATOM 1701 N N . LEU A 1 208 ? -27.141 -5.057 26.001 1.00 82.44 208 LEU A N 1
ATOM 1702 C CA . LEU A 1 208 ? -26.426 -3.958 25.342 1.00 82.44 208 LEU A CA 1
ATOM 1703 C C . LEU A 1 208 ? -26.559 -4.020 23.822 1.00 82.44 208 LEU A C 1
ATOM 1705 O O . LEU A 1 208 ? -26.657 -2.992 23.158 1.00 82.44 208 LEU A O 1
ATOM 1709 N N . VAL A 1 209 ? -26.529 -5.233 23.276 1.00 83.88 209 VAL A N 1
ATOM 1710 C CA . VAL A 1 209 ? -26.641 -5.489 21.842 1.00 83.88 209 VAL A CA 1
ATOM 1711 C C . VAL A 1 209 ? -28.066 -5.249 21.346 1.00 83.88 209 VAL A C 1
ATOM 1713 O O . VAL A 1 209 ? -28.227 -4.766 20.225 1.00 83.88 209 VAL A O 1
ATOM 1716 N N . ASP A 1 210 ? -29.070 -5.568 22.161 1.00 87.50 210 ASP A N 1
ATOM 1717 C CA . ASP A 1 210 ? -30.484 -5.396 21.819 1.00 87.50 210 ASP A CA 1
ATOM 1718 C C . ASP A 1 210 ? -30.899 -3.913 21.828 1.00 87.50 210 ASP A C 1
ATOM 1720 O O . ASP A 1 210 ? -31.702 -3.489 20.999 1.00 87.50 210 ASP A O 1
ATOM 1724 N N . GLU A 1 211 ? -30.288 -3.101 22.694 1.00 92.25 211 GLU A N 1
ATOM 1725 C CA . GLU A 1 211 ? -30.517 -1.650 22.784 1.00 92.25 211 GLU A CA 1
ATOM 1726 C C . GLU A 1 211 ? -29.547 -0.806 21.926 1.00 92.25 211 GLU A C 1
ATOM 1728 O O . GLU A 1 211 ? -29.646 0.428 21.864 1.00 92.25 211 GLU A O 1
ATOM 1733 N N . ALA A 1 212 ? -28.571 -1.445 21.274 1.00 93.81 212 ALA A N 1
ATOM 1734 C CA . ALA A 1 212 ? -27.599 -0.757 20.432 1.00 93.81 212 ALA A CA 1
ATOM 1735 C C . ALA A 1 212 ? -28.279 -0.109 19.218 1.00 93.81 212 ALA A C 1
ATOM 1737 O O . ALA A 1 212 ? -29.142 -0.697 18.564 1.00 93.81 212 ALA A O 1
ATOM 1738 N N . ARG A 1 213 ? -27.833 1.096 18.852 1.00 96.69 213 ARG A N 1
ATOM 1739 C CA . ARG A 1 213 ? -28.344 1.777 17.656 1.00 96.69 213 ARG A CA 1
ATOM 1740 C C . ARG A 1 213 ? -27.694 1.233 16.390 1.00 96.69 213 ARG A C 1
ATOM 1742 O O . ARG A 1 213 ? -26.537 0.818 16.415 1.00 96.69 213 ARG A O 1
ATOM 1749 N N . ILE A 1 214 ? -28.396 1.300 15.264 1.00 97.19 214 ILE A N 1
ATOM 1750 C CA . ILE A 1 214 ? -27.789 1.060 13.951 1.00 97.19 214 ILE A CA 1
ATOM 1751 C C . ILE A 1 214 ? -27.069 2.332 13.499 1.00 97.19 214 ILE A C 1
ATOM 1753 O O . ILE A 1 214 ? -27.648 3.416 13.498 1.00 97.19 214 ILE A O 1
ATOM 1757 N N . GLN A 1 215 ? -25.800 2.194 13.131 1.00 96.25 215 GLN A N 1
ATOM 1758 C CA . GLN A 1 215 ? -24.935 3.269 12.664 1.00 96.25 215 GLN A CA 1
ATOM 1759 C C . GLN A 1 215 ? -24.195 2.809 11.407 1.00 96.25 215 GLN A C 1
ATOM 1761 O O . GLN A 1 215 ? -23.715 1.676 11.337 1.00 96.25 215 GLN A O 1
ATOM 1766 N N . ALA A 1 216 ? -24.084 3.691 10.415 1.00 96.19 216 ALA A N 1
ATOM 1767 C CA . ALA A 1 216 ? -23.267 3.427 9.238 1.00 96.19 216 ALA A CA 1
ATOM 1768 C C . ALA A 1 216 ? -21.773 3.547 9.578 1.00 96.19 216 ALA A C 1
ATOM 1770 O O . ALA A 1 216 ? -21.350 4.523 10.203 1.00 96.19 216 ALA A O 1
ATOM 1771 N N . LEU A 1 217 ? -20.996 2.556 9.144 1.00 96.38 217 LEU A N 1
ATOM 1772 C CA . LEU A 1 217 ? -19.541 2.547 9.157 1.00 96.38 217 LEU A CA 1
ATOM 1773 C C . LEU A 1 217 ? -19.015 2.173 7.773 1.00 96.38 217 LEU A C 1
ATOM 1775 O O . LEU A 1 217 ? -19.246 1.064 7.286 1.00 96.38 217 LEU A O 1
ATOM 1779 N N . ALA A 1 218 ? -18.287 3.092 7.153 1.00 94.88 218 ALA A N 1
ATOM 1780 C CA . ALA A 1 218 ? -17.944 3.043 5.745 1.00 94.88 218 ALA A CA 1
ATOM 1781 C C . ALA A 1 218 ? -19.162 2.715 4.843 1.00 94.88 218 ALA A C 1
ATOM 1783 O O . ALA A 1 218 ? -19.039 1.963 3.876 1.00 94.88 218 ALA A O 1
ATOM 1784 N N . GLY A 1 219 ? -20.355 3.222 5.167 1.00 94.19 219 GLY A N 1
ATOM 1785 C CA . GLY A 1 219 ? -21.604 2.901 4.459 1.00 94.19 219 GLY A CA 1
ATOM 1786 C C . GLY A 1 219 ? -22.152 1.484 4.702 1.00 94.19 219 GLY A C 1
ATOM 1787 O O . GLY A 1 219 ? -22.998 1.011 3.941 1.00 94.19 219 GLY A O 1
ATOM 1788 N N . VAL A 1 220 ? -21.668 0.774 5.725 1.00 97.19 220 VAL A N 1
ATOM 1789 C CA . VAL A 1 220 ? -22.215 -0.511 6.185 1.00 97.19 220 VAL A CA 1
ATOM 1790 C C . VAL A 1 220 ? -22.936 -0.312 7.509 1.00 97.19 220 VAL A C 1
ATOM 1792 O O . VAL A 1 220 ? -22.346 0.177 8.465 1.00 97.19 220 VAL A O 1
ATOM 1795 N N . GLU A 1 221 ? -24.196 -0.726 7.581 1.00 97.50 221 GLU A N 1
ATOM 1796 C CA . GLU A 1 221 ? -24.969 -0.694 8.821 1.00 97.50 221 GLU A CA 1
ATOM 1797 C C . GLU A 1 221 ? -24.411 -1.688 9.844 1.00 97.50 221 GLU A C 1
ATOM 1799 O O . GLU A 1 221 ? -24.274 -2.886 9.579 1.00 97.50 221 GLU A O 1
ATOM 1804 N N . MET A 1 222 ? -24.078 -1.181 11.027 1.00 97.06 222 MET A N 1
ATOM 1805 C CA . MET A 1 222 ? -23.573 -1.959 12.152 1.00 97.06 222 MET A CA 1
ATOM 1806 C C . MET A 1 222 ? -24.217 -1.480 13.449 1.00 97.06 222 MET A C 1
ATOM 1808 O O . MET A 1 222 ? -24.596 -0.319 13.581 1.00 97.06 222 MET A O 1
ATOM 1812 N N . ARG A 1 223 ? -24.315 -2.372 14.436 1.00 96.75 223 ARG A N 1
ATOM 1813 C CA . ARG A 1 223 ? -24.742 -1.991 15.785 1.00 96.75 223 ARG A CA 1
ATOM 1814 C C . ARG A 1 223 ? -23.641 -1.171 16.453 1.00 96.75 223 ARG A C 1
ATOM 1816 O O . ARG A 1 223 ? -22.469 -1.543 16.374 1.00 96.75 223 ARG A O 1
ATOM 1823 N N . ALA A 1 224 ? -24.012 -0.094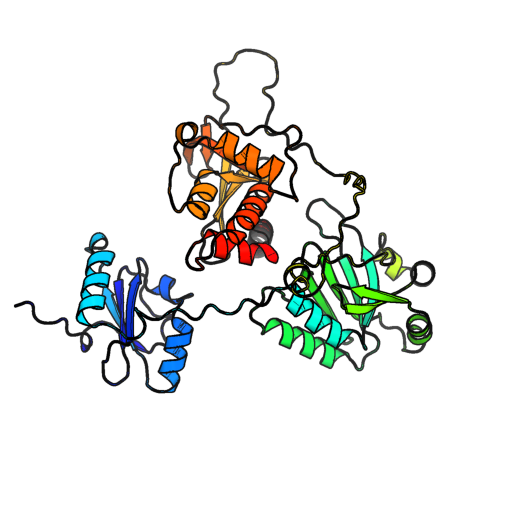 17.130 1.00 97.25 224 ALA A N 1
ATOM 1824 C CA . ALA A 1 224 ? -23.113 0.790 17.856 1.00 97.25 224 ALA A CA 1
ATOM 1825 C C . ALA A 1 224 ? -23.681 1.140 19.230 1.00 97.25 224 ALA A C 1
ATOM 1827 O O . ALA A 1 224 ? -24.884 1.370 19.374 1.00 97.25 224 ALA A O 1
ATOM 1828 N N . LEU A 1 225 ? -22.799 1.221 20.225 1.00 96.19 225 LEU A N 1
ATOM 1829 C CA . LEU A 1 225 ? -23.178 1.698 21.548 1.00 96.19 225 LEU A CA 1
ATOM 1830 C C . LEU A 1 225 ? -23.647 3.153 21.498 1.00 96.19 225 LEU A C 1
ATOM 1832 O O . LEU A 1 225 ? -23.053 4.010 20.835 1.00 96.19 225 LEU A O 1
ATOM 1836 N N . GLN A 1 226 ? -24.712 3.426 22.242 1.00 96.69 226 GLN A N 1
ATOM 1837 C CA . GLN A 1 226 ? -25.179 4.777 22.509 1.00 96.69 226 GLN A CA 1
ATOM 1838 C C . GLN A 1 226 ? -24.302 5.452 23.580 1.00 96.69 226 GLN A C 1
ATOM 1840 O O . GLN A 1 226 ? -23.678 4.756 24.387 1.00 96.69 226 GLN A O 1
ATOM 1845 N N . PRO A 1 227 ? -24.269 6.800 23.645 1.00 97.00 227 PRO A N 1
ATOM 1846 C CA . PRO A 1 227 ? -23.464 7.525 24.630 1.00 97.00 227 PRO A CA 1
ATOM 1847 C C . PRO A 1 227 ? -23.685 7.065 26.076 1.00 97.00 227 PRO A C 1
ATOM 1849 O O . PRO A 1 227 ? -22.716 6.816 26.788 1.00 97.00 227 PRO A O 1
ATOM 1852 N N . PHE A 1 228 ? -24.943 6.886 26.497 1.00 95.69 228 PHE A N 1
ATOM 1853 C CA . PHE A 1 228 ? -25.249 6.450 27.861 1.00 95.69 228 PHE A CA 1
ATOM 1854 C C . PHE A 1 228 ? -24.794 5.007 28.124 1.00 95.69 228 PHE A C 1
ATOM 1856 O O . PHE A 1 228 ? -24.269 4.729 29.195 1.00 95.69 228 PHE A O 1
ATOM 1863 N N . GLN A 1 229 ? -24.931 4.101 27.148 1.00 94.00 229 GLN A N 1
ATOM 1864 C CA . GLN A 1 229 ? -24.497 2.707 27.289 1.00 94.00 229 GLN A CA 1
ATOM 1865 C C . GLN A 1 229 ? -22.980 2.625 27.456 1.00 94.00 229 GLN A C 1
ATOM 1867 O O . GLN A 1 229 ? -22.490 1.917 28.334 1.00 94.00 229 GLN A O 1
ATOM 1872 N N . LEU A 1 230 ? -22.235 3.383 26.643 1.00 94.81 230 LEU A N 1
ATOM 1873 C CA . LEU A 1 230 ? -20.782 3.463 26.752 1.00 94.81 230 LEU A CA 1
ATOM 1874 C C . LEU A 1 230 ? -20.363 4.029 28.114 1.00 94.81 230 LEU A C 1
ATOM 1876 O O . LEU A 1 230 ? -19.513 3.440 28.771 1.00 94.81 230 LEU A O 1
ATOM 1880 N N . GLN A 1 231 ? -20.988 5.116 28.574 1.00 94.19 231 GLN A N 1
ATOM 1881 C CA . GLN A 1 231 ? -20.691 5.692 29.891 1.00 94.19 231 GLN A CA 1
ATOM 1882 C C . GLN A 1 231 ? -20.990 4.721 31.038 1.00 94.19 231 GLN A C 1
ATOM 1884 O O . GLN A 1 231 ? -20.187 4.610 31.961 1.00 94.19 231 GLN A O 1
ATOM 1889 N N . THR A 1 232 ? -22.116 4.004 30.986 1.00 92.38 232 THR A N 1
ATOM 1890 C CA . THR A 1 232 ? -22.453 2.975 31.979 1.00 92.38 232 THR A CA 1
ATOM 1891 C C . THR A 1 232 ? -21.395 1.876 32.004 1.00 92.38 232 THR A C 1
ATOM 1893 O O . THR A 1 232 ? -20.945 1.493 33.079 1.00 92.38 232 THR A O 1
ATOM 1896 N N . LEU A 1 233 ? -20.942 1.414 30.835 1.00 91.00 233 LEU A N 1
ATOM 1897 C CA . LEU A 1 233 ? -19.894 0.398 30.732 1.00 91.00 233 LEU A CA 1
ATOM 1898 C C . LEU A 1 233 ? -18.541 0.871 31.261 1.00 91.00 233 LEU A C 1
ATOM 1900 O O . LEU A 1 233 ? -17.877 0.115 31.963 1.00 91.00 233 LEU A O 1
ATOM 1904 N N . LEU A 1 234 ? -18.133 2.099 30.937 1.00 91.69 234 LEU A N 1
ATOM 1905 C CA . LEU A 1 234 ? -16.880 2.670 31.436 1.00 91.69 234 LEU A CA 1
ATOM 1906 C C . LEU A 1 234 ? -16.903 2.784 32.967 1.00 91.69 234 LEU A C 1
ATOM 1908 O O . LEU A 1 234 ? -15.947 2.370 33.607 1.00 91.69 234 LEU A O 1
ATOM 1912 N N . LYS A 1 235 ? -18.030 3.222 33.551 1.00 91.81 235 LYS A N 1
ATOM 1913 C CA . LYS A 1 235 ? -18.226 3.294 35.012 1.00 91.81 235 LYS A CA 1
ATOM 1914 C C . LYS A 1 235 ? -18.294 1.932 35.696 1.00 91.81 235 LYS A C 1
ATOM 1916 O O . LYS A 1 235 ? -17.940 1.814 36.861 1.00 91.81 235 LYS A O 1
ATOM 1921 N N . GLN A 1 236 ? -18.830 0.924 35.012 1.00 89.81 236 GLN A N 1
ATOM 1922 C CA . GLN A 1 236 ? -18.968 -0.420 35.568 1.00 89.81 236 GLN A CA 1
ATOM 1923 C C . GLN A 1 236 ? -17.639 -1.188 35.552 1.00 89.81 236 GLN A C 1
ATOM 1925 O O . GLN A 1 236 ? -17.452 -2.111 36.345 1.00 89.81 236 GLN A O 1
ATOM 1930 N N . PHE A 1 237 ? -16.733 -0.847 34.633 1.00 88.25 237 PHE A N 1
ATOM 1931 C CA . PHE A 1 237 ? -15.518 -1.609 34.383 1.00 88.25 237 PHE A CA 1
ATOM 1932 C C . PHE A 1 237 ? -14.288 -0.702 34.301 1.00 88.25 237 PHE A C 1
ATOM 1934 O O . PHE A 1 237 ? -13.880 -0.304 33.210 1.00 88.25 237 PHE A O 1
ATOM 1941 N N . ASP A 1 238 ? -13.621 -0.497 35.438 1.00 88.56 238 ASP A N 1
ATOM 1942 C CA . ASP A 1 238 ? -12.426 0.355 35.580 1.00 88.56 238 ASP A CA 1
ATOM 1943 C C . ASP A 1 238 ? -11.338 0.079 34.529 1.00 88.56 238 ASP A C 1
ATOM 1945 O O . ASP A 1 238 ? -10.643 0.979 34.057 1.00 88.56 238 ASP A O 1
ATOM 1949 N N . TYR A 1 239 ? -11.167 -1.182 34.118 1.00 88.25 239 TYR A N 1
ATOM 1950 C CA . TYR A 1 239 ? -10.168 -1.518 33.103 1.00 88.25 239 TYR A CA 1
ATOM 1951 C C . TYR A 1 239 ? -10.527 -0.968 31.713 1.00 88.25 239 TYR A C 1
ATOM 1953 O O . TYR A 1 239 ? -9.617 -0.743 30.915 1.00 88.25 239 TYR A O 1
ATOM 1961 N N . LEU A 1 240 ? -11.811 -0.784 31.381 1.00 89.69 240 LEU A N 1
ATOM 1962 C CA . LEU A 1 240 ? -12.218 -0.166 30.117 1.00 89.69 240 LEU A CA 1
ATOM 1963 C C . LEU A 1 240 ? -11.870 1.317 30.129 1.00 89.69 240 LEU A C 1
ATOM 1965 O O . LEU A 1 240 ? -11.260 1.778 29.172 1.00 89.69 240 LEU A O 1
ATOM 1969 N N . GLU A 1 241 ? -12.172 2.021 31.218 1.00 90.12 241 GLU A N 1
ATOM 1970 C CA . GLU A 1 241 ? -11.788 3.424 31.399 1.00 90.12 241 GLU A CA 1
ATOM 1971 C C . GLU A 1 241 ? -10.263 3.593 31.335 1.00 90.12 241 GLU A C 1
ATOM 1973 O O . GLU A 1 241 ? -9.760 4.434 30.596 1.00 90.12 241 GLU A O 1
ATOM 1978 N N . LYS A 1 242 ? -9.498 2.707 31.987 1.00 90.75 242 LYS A N 1
ATOM 1979 C CA . LYS A 1 242 ? -8.028 2.742 31.947 1.00 90.75 242 LYS A CA 1
ATOM 1980 C C . LYS A 1 242 ? -7.439 2.488 30.554 1.00 90.75 242 LYS A C 1
ATOM 1982 O O . LYS A 1 242 ? -6.425 3.085 30.203 1.00 90.75 242 LYS A O 1
ATOM 1987 N N . ASN A 1 243 ? -8.014 1.562 29.784 1.00 88.62 243 ASN A N 1
ATOM 1988 C CA . ASN A 1 243 ? -7.502 1.223 28.450 1.00 88.62 243 ASN A CA 1
ATOM 1989 C C . ASN A 1 243 ? -8.023 2.164 27.353 1.00 88.62 243 ASN A C 1
ATOM 1991 O O . ASN A 1 243 ? -7.437 2.211 26.272 1.00 88.62 243 ASN A O 1
ATOM 1995 N N . TYR A 1 244 ? -9.118 2.880 27.611 1.00 91.81 244 TYR A N 1
ATOM 1996 C CA . TYR A 1 244 ? -9.805 3.738 26.649 1.00 91.81 244 TYR A CA 1
ATOM 1997 C C . TYR A 1 244 ? -10.277 5.049 27.310 1.00 91.81 244 TYR A C 1
ATOM 1999 O O . TYR A 1 244 ? -11.477 5.320 27.303 1.00 91.81 244 TYR A O 1
ATOM 2007 N N . PRO A 1 245 ? -9.369 5.869 27.872 1.00 92.00 245 PRO A N 1
ATOM 2008 C CA . PRO A 1 245 ? -9.751 7.036 28.675 1.00 92.00 245 PRO A CA 1
ATOM 2009 C C . PRO A 1 245 ? -10.543 8.079 27.877 1.00 92.00 245 PRO A C 1
ATOM 2011 O O . PRO A 1 245 ? -11.494 8.660 28.386 1.00 92.00 245 PRO A O 1
ATOM 2014 N N . ASP A 1 246 ? -10.207 8.253 26.596 1.00 95.25 246 ASP A N 1
ATOM 2015 C CA . ASP A 1 246 ? -10.798 9.285 25.735 1.00 95.25 246 ASP A CA 1
ATOM 2016 C C . ASP A 1 246 ? -11.837 8.729 24.749 1.00 95.25 246 ASP A C 1
ATOM 2018 O O . ASP A 1 246 ? -12.163 9.363 23.741 1.00 95.25 246 ASP A O 1
ATOM 2022 N N . ILE A 1 247 ? -12.334 7.507 24.965 1.00 97.12 247 ILE A N 1
ATOM 2023 C CA . ILE A 1 247 ? -13.279 6.908 24.022 1.00 97.12 247 ILE A CA 1
ATOM 2024 C C . ILE A 1 247 ? -14.654 7.561 24.114 1.00 97.12 247 ILE A C 1
ATOM 2026 O O . ILE A 1 247 ? -15.227 7.750 25.184 1.00 97.12 247 ILE A O 1
ATOM 2030 N N . SER A 1 248 ? -15.226 7.848 22.950 1.00 97.56 248 SER A N 1
ATOM 2031 C CA . SER A 1 248 ? -16.564 8.415 22.824 1.00 97.56 248 SER A CA 1
ATOM 2032 C C . SER A 1 248 ? -17.454 7.537 21.949 1.00 97.56 248 SER A C 1
ATOM 2034 O O . SER A 1 248 ? -16.985 6.753 21.118 1.00 97.56 248 SER A O 1
ATOM 2036 N N . ALA A 1 249 ? -18.769 7.646 22.143 1.00 97.44 249 ALA A N 1
ATOM 2037 C CA . ALA A 1 249 ? -19.725 6.953 21.292 1.00 97.44 249 ALA A CA 1
ATOM 2038 C C . ALA A 1 249 ? -19.681 7.540 19.877 1.00 97.44 249 ALA A C 1
ATOM 2040 O O . ALA A 1 249 ? -19.548 8.749 19.684 1.00 97.44 249 ALA A O 1
ATOM 2041 N N . LEU A 1 250 ? -19.810 6.678 18.872 1.00 96.75 250 LEU A N 1
ATOM 2042 C CA . LEU A 1 250 ? -19.602 7.072 17.484 1.00 96.75 250 LEU A CA 1
ATOM 2043 C C . LEU A 1 250 ? -20.731 7.984 16.983 1.00 96.75 250 LEU A C 1
ATOM 2045 O O . LEU A 1 250 ? -21.817 7.479 16.733 1.00 96.75 250 LEU A O 1
ATOM 2049 N N . ALA A 1 251 ? -20.496 9.286 16.803 1.00 94.19 251 ALA A N 1
ATOM 2050 C CA . ALA A 1 251 ? -21.537 10.250 16.413 1.00 94.19 251 ALA A CA 1
ATOM 2051 C C . ALA A 1 251 ? -22.000 10.154 14.942 1.00 94.19 251 ALA A C 1
ATOM 2053 O O . ALA A 1 251 ? -23.142 10.495 14.643 1.00 94.19 251 ALA A O 1
ATOM 2054 N N . GLY A 1 252 ? -21.137 9.685 14.038 1.00 93.88 252 GLY A N 1
ATOM 2055 C CA . GLY A 1 252 ? -21.385 9.572 12.597 1.00 93.88 252 GLY A CA 1
ATOM 2056 C C . GLY A 1 252 ? -20.391 8.612 11.940 1.00 93.88 252 GLY A C 1
ATOM 2057 O O . GLY A 1 252 ? -19.546 8.052 12.633 1.00 93.88 252 GLY A O 1
ATOM 2058 N N . ASP A 1 253 ? -20.481 8.406 10.624 1.00 94.81 253 ASP A N 1
ATOM 2059 C CA . ASP A 1 253 ? -19.523 7.552 9.903 1.00 94.81 253 ASP A CA 1
ATOM 2060 C C . ASP A 1 253 ? -18.152 8.250 9.827 1.00 94.81 253 ASP A C 1
ATOM 2062 O O . ASP A 1 253 ? -18.041 9.296 9.181 1.00 94.81 253 ASP A O 1
ATOM 2066 N N . PRO A 1 254 ? -17.108 7.729 10.498 1.00 93.00 254 PRO A N 1
ATOM 2067 C CA . PRO A 1 254 ? -15.827 8.408 10.567 1.00 93.00 254 PRO A CA 1
ATOM 2068 C C . PRO A 1 254 ? -14.961 8.108 9.342 1.00 93.00 254 PRO A C 1
ATOM 2070 O O . PRO A 1 254 ? -13.941 8.764 9.175 1.00 93.00 254 PRO A O 1
ATOM 2073 N N . VAL A 1 255 ? -15.320 7.113 8.516 1.00 91.56 255 VAL A N 1
ATOM 2074 C CA . VAL A 1 255 ? -14.513 6.660 7.378 1.00 91.56 255 VAL A CA 1
ATOM 2075 C C . VAL A 1 255 ? -14.998 7.369 6.111 1.00 91.56 255 VAL A C 1
ATOM 2077 O O . VAL A 1 255 ? -16.059 7.018 5.590 1.00 91.56 255 VAL A O 1
ATOM 2080 N N . PRO A 1 256 ? -14.240 8.336 5.560 1.00 85.12 256 PRO A N 1
ATOM 2081 C CA . PRO A 1 256 ? -14.647 9.036 4.349 1.00 85.12 256 PRO A CA 1
ATOM 2082 C C . PRO A 1 256 ? -14.776 8.055 3.186 1.00 85.12 256 PRO A C 1
ATOM 2084 O O . PRO A 1 256 ? -13.860 7.268 2.941 1.00 85.12 256 PRO A O 1
ATOM 2087 N N . LEU A 1 257 ? -15.882 8.116 2.448 1.00 85.56 257 LEU A N 1
ATOM 2088 C CA . LEU A 1 257 ? -16.069 7.318 1.241 1.00 85.56 257 LEU A CA 1
ATOM 2089 C C . LEU A 1 257 ? -15.642 8.131 0.018 1.00 85.56 257 LEU A C 1
ATOM 2091 O O . LEU A 1 257 ? -16.333 9.056 -0.407 1.00 85.56 257 LEU A O 1
ATOM 2095 N N . LEU A 1 258 ? -14.474 7.814 -0.534 1.00 78.88 258 LEU A N 1
ATOM 2096 C CA . LEU A 1 258 ? -13.859 8.593 -1.613 1.00 78.88 258 LEU A CA 1
ATOM 2097 C C . LEU A 1 258 ? -14.352 8.167 -3.004 1.00 78.88 258 LEU A C 1
ATOM 2099 O O . LEU A 1 258 ? -14.142 8.900 -3.970 1.00 78.88 258 LEU A O 1
ATOM 2103 N N . TRP A 1 259 ? -14.991 6.997 -3.120 1.00 67.62 259 TRP A N 1
ATOM 2104 C CA . TRP A 1 259 ? -15.291 6.366 -4.414 1.00 67.62 259 TRP A CA 1
ATOM 2105 C C . TRP A 1 259 ? -16.784 6.178 -4.718 1.00 67.62 259 TRP A C 1
ATOM 2107 O O . TRP A 1 259 ? -17.140 5.877 -5.857 1.00 67.62 259 TRP A O 1
ATOM 2117 N N . THR A 1 260 ? -17.677 6.367 -3.747 1.00 58.19 260 THR A N 1
ATOM 2118 C CA . THR A 1 260 ? -19.127 6.140 -3.928 1.00 58.19 260 THR A CA 1
ATOM 2119 C C . THR A 1 260 ? -19.836 7.264 -4.684 1.00 58.19 260 THR A C 1
ATOM 2121 O O . THR A 1 260 ? -20.837 7.005 -5.351 1.00 58.19 260 THR A O 1
ATOM 2124 N N . SER A 1 261 ? -19.301 8.486 -4.682 1.00 48.53 261 SER A N 1
ATOM 2125 C CA . SER A 1 261 ? -19.887 9.628 -5.401 1.00 48.53 261 SER A CA 1
ATOM 2126 C C . SER A 1 261 ? -19.700 9.569 -6.926 1.00 48.53 261 SER A C 1
ATOM 2128 O O . SER A 1 261 ? -20.464 10.196 -7.655 1.00 48.53 261 SER A O 1
ATOM 2130 N N . ALA A 1 262 ? -18.753 8.774 -7.437 1.00 41.69 262 ALA A N 1
ATOM 2131 C CA . ALA A 1 262 ? -18.485 8.672 -8.877 1.00 41.69 262 ALA A CA 1
ATOM 2132 C C . ALA A 1 262 ? -19.388 7.669 -9.626 1.00 41.69 262 ALA A C 1
ATOM 2134 O O . ALA A 1 262 ? -19.406 7.671 -10.854 1.00 41.69 262 ALA A O 1
ATOM 2135 N N . GLN A 1 263 ? -20.133 6.809 -8.921 1.00 42.78 263 GLN A N 1
ATOM 2136 C CA . GLN A 1 263 ? -20.977 5.780 -9.552 1.00 42.78 263 GLN A CA 1
ATOM 2137 C C . GLN A 1 263 ? -22.486 6.057 -9.462 1.00 42.78 263 GLN A C 1
ATOM 2139 O O . GLN A 1 263 ? -23.260 5.347 -10.098 1.00 42.78 263 GLN A O 1
ATOM 2144 N N . GLN A 1 264 ? -22.920 7.093 -8.734 1.00 41.84 264 GLN A N 1
ATOM 2145 C CA . GLN A 1 264 ? -24.346 7.416 -8.557 1.00 41.84 264 GLN A CA 1
ATOM 2146 C C . GLN A 1 264 ? -24.881 8.522 -9.488 1.00 41.84 264 GLN A C 1
ATOM 2148 O O . GLN A 1 264 ? -26.083 8.760 -9.518 1.00 41.84 264 GLN A O 1
ATOM 2153 N N . THR A 1 265 ? -24.051 9.178 -10.306 1.00 34.94 265 THR A N 1
ATOM 2154 C CA . THR A 1 265 ? -24.477 10.324 -11.142 1.00 34.94 265 THR A CA 1
ATOM 2155 C C . THR A 1 265 ? -25.021 9.975 -12.534 1.00 34.94 265 THR A C 1
ATOM 2157 O O . THR A 1 265 ? -25.229 10.871 -13.346 1.00 34.94 265 THR A O 1
ATOM 2160 N N . THR A 1 266 ? -25.343 8.712 -12.828 1.00 37.53 266 THR A N 1
ATOM 2161 C CA . THR A 1 266 ? -26.004 8.335 -14.098 1.00 37.53 266 THR A CA 1
ATOM 2162 C C . THR A 1 266 ? -27.479 7.979 -13.928 1.00 37.53 266 THR A C 1
ATOM 2164 O O . THR A 1 266 ? -27.955 7.040 -14.549 1.00 37.53 266 THR A O 1
ATOM 2167 N N . SER A 1 267 ? -28.233 8.687 -13.079 1.00 38.97 267 SER A N 1
ATOM 2168 C CA . SER A 1 267 ? -29.712 8.727 -13.150 1.00 38.97 267 SER A CA 1
ATOM 2169 C C . SER A 1 267 ? -30.323 9.668 -12.103 1.00 38.97 267 SER A C 1
ATOM 2171 O O . SER A 1 267 ? -30.930 9.226 -11.139 1.00 38.97 267 SER A O 1
ATOM 2173 N N . ALA A 1 268 ? -30.214 10.984 -12.298 1.00 32.59 268 ALA A N 1
ATOM 2174 C CA . ALA A 1 268 ? -31.184 11.922 -11.724 1.00 32.59 268 ALA A CA 1
ATOM 2175 C C . ALA A 1 268 ? -31.147 13.271 -12.452 1.00 32.59 268 ALA A C 1
ATOM 2177 O O . ALA A 1 268 ? -30.105 13.908 -12.590 1.00 32.59 268 ALA A O 1
ATOM 2178 N N . LYS A 1 269 ? -32.320 13.683 -12.928 1.00 34.75 269 LYS A N 1
ATOM 2179 C CA . LYS A 1 269 ? -32.612 14.934 -13.629 1.00 34.75 269 LYS A CA 1
ATOM 2180 C C . LYS A 1 269 ? -32.540 16.090 -12.619 1.00 34.75 269 LYS A C 1
ATOM 2182 O O . LYS A 1 269 ? -33.299 16.099 -11.655 1.00 34.75 269 LYS A O 1
ATOM 2187 N N . VAL A 1 270 ? -31.624 17.035 -12.826 1.00 33.25 270 VAL A N 1
ATOM 2188 C CA . VAL A 1 270 ? -31.415 18.205 -11.955 1.00 33.25 270 VAL A CA 1
ATOM 2189 C C . VAL A 1 270 ? -32.391 19.329 -12.323 1.00 33.25 270 VAL A C 1
ATOM 2191 O O . VAL A 1 270 ? -32.457 19.736 -13.481 1.00 33.25 270 VAL A O 1
ATOM 2194 N N . ILE A 1 271 ? -33.103 19.853 -11.321 1.00 31.47 271 ILE A N 1
ATOM 2195 C CA . ILE A 1 271 ? -33.681 21.207 -11.296 1.00 31.47 271 ILE A CA 1
ATOM 2196 C C . ILE A 1 271 ? -32.798 22.026 -10.336 1.00 31.47 271 ILE A C 1
ATOM 2198 O O . ILE A 1 271 ? -32.491 21.516 -9.256 1.00 31.47 271 ILE A O 1
ATOM 2202 N N . PRO A 1 272 ? -32.355 23.249 -10.681 1.00 33.75 272 PRO A N 1
ATOM 2203 C CA . PRO A 1 272 ? -31.470 24.014 -9.817 1.00 33.75 272 PRO A CA 1
ATOM 2204 C C . PRO A 1 272 ? -32.270 24.862 -8.821 1.00 33.75 272 PRO A C 1
ATOM 2206 O O . PRO A 1 272 ? -33.143 25.636 -9.209 1.00 33.75 272 PRO A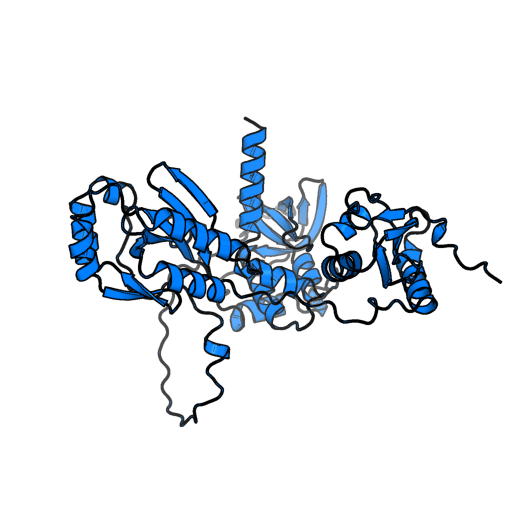 O 1
ATOM 2209 N N . SER A 1 273 ? -31.908 24.786 -7.542 1.00 29.81 273 SER A N 1
ATOM 2210 C CA . SER A 1 273 ? -32.201 25.842 -6.573 1.00 29.81 273 SER A CA 1
ATOM 2211 C C . SER A 1 273 ? -30.942 26.173 -5.781 1.00 29.81 273 SER A C 1
ATOM 2213 O O . SER A 1 273 ? -30.294 25.305 -5.199 1.00 29.81 273 SER A O 1
ATOM 2215 N N . SER A 1 274 ? -30.604 27.454 -5.815 1.00 33.34 274 SER A N 1
ATOM 2216 C CA . SER A 1 274 ? -29.479 28.111 -5.168 1.00 33.34 274 SER A CA 1
ATOM 2217 C C . SER A 1 274 ? -29.665 28.237 -3.656 1.00 33.34 274 SER A C 1
ATOM 2219 O O . SER A 1 274 ? -30.615 28.876 -3.211 1.00 33.34 274 SER A O 1
ATOM 2221 N N . SER A 1 275 ? -28.696 27.747 -2.886 1.00 30.78 275 SER A N 1
ATOM 2222 C CA . SER A 1 275 ? -28.320 28.316 -1.585 1.00 30.78 275 SER A CA 1
ATOM 2223 C C . SER A 1 275 ? -26.973 27.737 -1.149 1.00 30.78 275 SER A C 1
ATOM 2225 O O . SER A 1 275 ? -26.833 26.529 -0.973 1.00 30.78 275 SER A O 1
ATOM 2227 N N . THR A 1 276 ? -25.974 28.599 -0.992 1.00 34.94 276 THR A N 1
ATOM 2228 C CA . THR A 1 276 ? -24.674 28.302 -0.376 1.00 34.94 276 THR A CA 1
ATOM 2229 C C . THR A 1 276 ? -24.824 28.007 1.118 1.00 34.94 276 THR A C 1
ATOM 2231 O O . THR A 1 276 ? -25.409 28.838 1.814 1.00 34.94 276 THR A O 1
ATOM 2234 N N . PRO A 1 277 ? -24.230 26.926 1.657 1.00 31.89 277 PRO A N 1
ATOM 2235 C CA . PRO A 1 277 ? -23.966 26.820 3.081 1.00 31.89 277 PRO A CA 1
ATOM 2236 C C . PRO A 1 277 ? -22.503 27.159 3.394 1.00 31.89 277 PRO A C 1
ATOM 2238 O O . PRO A 1 277 ? -21.570 26.664 2.763 1.00 31.89 277 PRO A O 1
ATOM 2241 N N . ASN A 1 278 ? -22.330 28.006 4.407 1.00 31.59 278 ASN A N 1
ATOM 2242 C CA . ASN A 1 278 ? -21.062 28.269 5.076 1.00 31.59 278 ASN A CA 1
ATOM 2243 C C . ASN A 1 278 ? -20.517 26.974 5.698 1.00 31.59 278 ASN A C 1
ATOM 2245 O O . ASN A 1 278 ? -21.141 26.399 6.589 1.00 31.59 278 ASN A O 1
ATOM 2249 N N . THR A 1 279 ? -19.340 26.538 5.252 1.00 30.05 279 THR A N 1
ATOM 2250 C CA . THR A 1 279 ? -18.590 25.434 5.867 1.00 30.05 279 THR A CA 1
ATOM 2251 C C . THR A 1 279 ? -17.834 25.947 7.101 1.00 30.05 279 THR A C 1
ATOM 2253 O O . THR A 1 279 ? -17.097 26.928 6.970 1.00 30.05 279 THR A O 1
ATOM 2256 N N . PRO A 1 280 ? -17.944 25.308 8.283 1.00 30.45 280 PRO A N 1
ATOM 2257 C CA . PRO A 1 280 ? -17.158 25.690 9.451 1.00 30.45 280 PRO A CA 1
ATOM 2258 C C . PRO A 1 280 ? -15.674 25.353 9.249 1.00 30.45 280 PRO A C 1
ATOM 2260 O O . PRO A 1 280 ? -15.331 24.300 8.708 1.00 30.45 280 PRO A O 1
ATOM 2263 N N . MET A 1 281 ? -14.794 26.248 9.702 1.00 28.91 281 MET A N 1
ATOM 2264 C CA . MET A 1 281 ? -13.344 26.044 9.716 1.00 28.91 281 MET A CA 1
ATOM 2265 C C . MET A 1 281 ? -12.958 24.853 10.604 1.00 28.91 281 MET A C 1
ATOM 2267 O O . MET A 1 281 ? -13.369 24.773 11.760 1.00 28.91 281 MET A O 1
ATOM 2271 N N . LEU A 1 282 ? -12.119 23.960 10.071 1.00 31.94 282 LEU A N 1
ATOM 2272 C CA . LEU A 1 282 ? -11.419 22.933 10.843 1.00 31.94 282 LEU A CA 1
ATOM 2273 C C . LEU A 1 282 ? -10.359 23.593 11.752 1.00 31.94 282 LEU A C 1
ATOM 2275 O O . LEU A 1 282 ? -9.550 24.376 11.246 1.00 31.94 282 LEU A O 1
ATOM 2279 N N . PRO A 1 283 ? -10.314 23.275 13.057 1.00 29.58 283 PRO A N 1
ATOM 2280 C CA . PRO A 1 283 ? -9.217 23.670 13.931 1.00 29.58 283 PRO A CA 1
ATOM 2281 C C . PRO A 1 283 ? -8.032 22.711 13.733 1.00 29.58 283 PRO A C 1
ATOM 2283 O O . PRO A 1 283 ? -8.207 21.497 13.810 1.00 29.58 283 PRO A O 1
ATOM 2286 N N . GLY A 1 284 ? -6.834 23.248 13.469 1.00 34.38 284 GLY A N 1
ATOM 2287 C CA . GLY A 1 284 ? -5.596 22.451 13.419 1.00 34.38 284 GLY A CA 1
ATOM 2288 C C . GLY A 1 284 ? -4.622 22.736 12.270 1.00 34.38 284 GLY A C 1
ATOM 2289 O O . GLY A 1 284 ? -3.911 21.826 11.858 1.00 34.38 284 GLY A O 1
ATOM 2290 N N . ILE A 1 285 ? -4.567 23.957 11.724 1.00 33.50 285 ILE A N 1
ATOM 2291 C CA . ILE A 1 285 ? -3.466 24.331 10.820 1.00 33.50 285 ILE A CA 1
ATOM 2292 C C . ILE A 1 285 ? -2.273 24.744 11.690 1.00 33.50 285 ILE A C 1
ATOM 2294 O O . ILE A 1 285 ? -2.213 25.875 12.173 1.00 33.50 285 ILE A O 1
ATOM 2298 N N . GLU A 1 286 ? -1.346 23.812 11.918 1.00 37.88 286 GLU A N 1
ATOM 2299 C CA . GLU A 1 286 ? -0.007 24.134 12.415 1.00 37.88 286 GLU A CA 1
ATOM 2300 C C . GLU A 1 286 ? 0.655 25.132 11.458 1.00 37.88 286 GLU A C 1
ATOM 2302 O O . GLU A 1 286 ? 0.716 24.917 10.245 1.00 37.88 286 GLU A O 1
ATOM 2307 N N . LYS A 1 287 ? 1.153 26.246 12.003 1.00 34.41 287 LYS A N 1
ATOM 2308 C CA . LYS A 1 287 ? 2.047 27.137 11.265 1.00 34.41 287 LYS A CA 1
ATOM 2309 C C . LYS A 1 287 ? 3.371 26.401 11.072 1.00 34.41 287 LYS A C 1
ATOM 2311 O O . LYS A 1 287 ? 4.147 26.276 12.015 1.00 34.41 287 LYS A O 1
ATOM 2316 N N . LEU A 1 288 ? 3.619 25.914 9.861 1.00 37.31 288 LEU A N 1
ATOM 2317 C CA . LEU A 1 288 ? 4.887 25.293 9.501 1.00 37.31 288 LEU A CA 1
ATOM 2318 C C . LEU A 1 288 ? 5.923 26.403 9.248 1.00 37.31 288 LEU A C 1
ATOM 2320 O O . LEU A 1 288 ? 6.002 26.969 8.159 1.00 37.31 288 LEU A O 1
ATOM 2324 N N . PHE A 1 289 ? 6.678 26.768 10.284 1.00 36.19 289 PHE A N 1
ATOM 2325 C CA . PHE A 1 289 ? 7.772 27.732 10.177 1.00 36.19 289 PHE A CA 1
ATOM 2326 C C . PHE A 1 289 ? 9.040 27.027 9.687 1.00 36.19 289 PHE A C 1
ATOM 2328 O O . PHE A 1 289 ? 9.659 26.272 10.430 1.00 36.19 289 PHE A O 1
ATOM 2335 N N . ILE A 1 290 ? 9.465 27.313 8.454 1.00 38.31 290 ILE A N 1
ATOM 2336 C CA . ILE A 1 290 ? 10.828 27.017 7.995 1.00 38.31 290 ILE A CA 1
ATOM 2337 C C . ILE A 1 290 ? 11.622 28.331 8.051 1.00 38.31 290 ILE A C 1
ATOM 2339 O O . ILE A 1 290 ? 11.613 29.115 7.103 1.00 38.31 290 ILE A O 1
ATOM 2343 N N . GLY A 1 291 ? 12.244 28.562 9.214 1.00 31.86 291 GLY A N 1
ATOM 2344 C CA . GLY A 1 291 ? 13.324 29.521 9.499 1.00 31.86 291 GLY A CA 1
ATOM 2345 C C . GLY A 1 291 ? 13.049 31.012 9.260 1.00 31.86 291 GLY A C 1
ATOM 2346 O O . GLY A 1 291 ? 13.050 31.472 8.121 1.00 31.86 291 GLY A O 1
ATOM 2347 N N . GLU A 1 292 ? 12.941 31.815 10.324 1.00 31.09 292 GLU A N 1
ATOM 2348 C CA . GLU A 1 292 ? 13.300 33.240 10.239 1.00 31.09 292 GLU A CA 1
ATOM 2349 C C . GLU A 1 292 ? 14.815 33.414 10.441 1.00 31.09 292 GLU A C 1
ATOM 2351 O O . GLU A 1 292 ? 15.403 32.714 11.270 1.00 31.09 292 GLU A O 1
ATOM 2356 N N . PRO A 1 293 ? 15.465 34.358 9.735 1.00 36.38 293 PRO A N 1
ATOM 2357 C CA . PRO A 1 293 ? 16.748 34.877 10.174 1.00 36.38 293 PRO A CA 1
ATOM 2358 C C . PRO A 1 293 ? 16.505 35.672 11.458 1.00 36.38 293 PRO A C 1
ATOM 2360 O O . PRO A 1 293 ? 15.761 36.653 11.453 1.00 36.38 293 PRO A O 1
ATOM 2363 N N . THR A 1 294 ? 17.123 35.262 12.565 1.00 35.75 294 THR A N 1
ATOM 2364 C CA . THR A 1 294 ? 17.163 36.081 13.778 1.00 35.75 294 THR A CA 1
ATOM 2365 C C . THR A 1 294 ? 17.698 37.459 13.412 1.00 35.75 294 THR A C 1
ATOM 2367 O O . THR A 1 294 ? 18.838 37.604 12.969 1.00 35.75 294 THR A O 1
ATOM 2370 N N . SER A 1 295 ? 16.850 38.472 13.561 1.00 43.81 295 SER A N 1
ATOM 2371 C CA . SER A 1 295 ? 17.185 39.866 13.325 1.00 43.81 295 SER A CA 1
ATOM 2372 C C . SER A 1 295 ? 18.172 40.353 14.388 1.00 43.81 295 SER A C 1
ATOM 2374 O O . SER A 1 295 ? 17.767 40.910 15.405 1.00 43.81 295 SER A O 1
ATOM 2376 N N . SER A 1 296 ? 19.468 40.145 14.159 1.00 38.16 296 SER A N 1
ATOM 2377 C CA . SER A 1 296 ? 20.535 41.018 14.654 1.00 38.16 296 SER A CA 1
ATOM 2378 C C . SER A 1 296 ? 21.894 40.647 14.042 1.00 38.16 296 SER A C 1
ATOM 2380 O O . SER A 1 296 ? 22.431 39.570 14.263 1.00 38.16 296 SER A O 1
ATOM 2382 N N . SER A 1 297 ? 22.477 41.624 13.340 1.00 34.72 297 SER A N 1
ATOM 2383 C CA . SER A 1 297 ? 23.867 41.699 12.856 1.00 34.72 297 SER A CA 1
ATOM 2384 C C . SER A 1 297 ? 24.212 41.014 11.513 1.00 34.72 297 SER A C 1
ATOM 2386 O O . SER A 1 297 ? 23.916 39.837 11.310 1.00 34.72 297 SER A O 1
ATOM 2388 N N . PRO A 1 298 ? 24.887 41.727 10.585 1.00 40.41 298 PRO A N 1
ATOM 2389 C CA . PRO A 1 298 ? 25.358 41.173 9.325 1.00 40.41 298 PRO A CA 1
ATOM 2390 C C . PRO A 1 298 ? 26.662 40.401 9.559 1.00 40.41 298 PRO A C 1
ATOM 2392 O O . PRO A 1 298 ? 27.745 40.983 9.608 1.00 40.41 298 PRO A O 1
ATOM 2395 N N . GLN A 1 299 ? 26.574 39.078 9.671 1.00 39.19 299 GLN A N 1
ATOM 2396 C CA . GLN A 1 299 ? 27.716 38.211 9.392 1.00 39.19 299 GLN A CA 1
ATOM 2397 C C . GLN A 1 299 ? 27.468 37.475 8.080 1.00 39.19 299 GLN A C 1
ATOM 2399 O O . GLN A 1 299 ? 26.472 36.779 7.903 1.00 39.19 299 GLN A O 1
ATOM 2404 N N . THR A 1 300 ? 28.398 37.661 7.151 1.00 48.59 300 THR A N 1
ATOM 2405 C CA . THR A 1 300 ? 28.521 37.046 5.826 1.00 48.59 300 THR A CA 1
ATOM 2406 C C . THR A 1 300 ? 28.842 35.547 5.911 1.00 48.59 300 THR A C 1
ATOM 2408 O O . THR A 1 300 ? 29.782 35.058 5.290 1.00 48.59 300 THR A O 1
ATOM 2411 N N . GLY A 1 301 ? 28.062 34.798 6.688 1.00 53.56 301 GLY A N 1
ATOM 2412 C CA . GLY A 1 301 ? 28.050 33.341 6.685 1.00 53.56 301 GLY A CA 1
ATOM 2413 C C . GLY A 1 301 ? 26.779 32.861 6.001 1.00 53.56 301 GLY A C 1
ATOM 2414 O O . GLY A 1 301 ? 25.689 33.040 6.538 1.00 53.56 301 GLY A O 1
ATOM 2415 N N . VAL A 1 302 ? 26.894 32.259 4.814 1.00 65.50 302 VAL A N 1
ATOM 2416 C CA . VAL A 1 302 ? 25.768 31.533 4.209 1.00 65.50 302 VAL A CA 1
ATOM 2417 C C . VAL A 1 302 ? 25.390 30.421 5.186 1.00 65.50 302 VAL A C 1
ATOM 2419 O O . VAL A 1 302 ? 26.185 29.514 5.428 1.00 65.50 302 VAL A O 1
ATOM 2422 N N . SER A 1 303 ? 24.212 30.528 5.801 1.00 74.38 303 SER A N 1
ATOM 2423 C CA . SER A 1 303 ? 23.703 29.507 6.715 1.00 74.38 303 SER A CA 1
ATOM 2424 C C . SER A 1 303 ? 23.559 28.193 5.943 1.00 74.38 303 SER A C 1
ATOM 2426 O O . SER A 1 303 ? 22.739 28.089 5.029 1.00 74.38 303 SER A O 1
ATOM 2428 N N . LYS A 1 304 ? 24.412 27.214 6.262 1.00 86.81 304 LYS A N 1
ATOM 2429 C CA . LYS A 1 304 ? 24.367 25.877 5.666 1.00 86.81 304 LYS A CA 1
ATOM 2430 C C . LYS A 1 304 ? 23.261 25.073 6.342 1.00 86.81 304 LYS A C 1
ATOM 2432 O O . LYS A 1 304 ? 23.255 24.941 7.565 1.00 86.81 304 LYS A O 1
ATOM 2437 N N . THR A 1 305 ? 22.347 24.509 5.557 1.00 89.88 305 THR A N 1
ATOM 2438 C CA . THR A 1 305 ? 21.320 23.596 6.082 1.00 89.88 305 THR A CA 1
ATOM 2439 C C . THR A 1 305 ? 21.841 22.164 6.018 1.00 89.88 305 THR A C 1
ATOM 2441 O O . THR A 1 305 ? 22.043 21.640 4.926 1.00 89.88 305 THR A O 1
ATOM 2444 N N . MET A 1 306 ? 22.062 21.530 7.170 1.00 92.69 306 MET A N 1
ATOM 2445 C CA . MET A 1 306 ? 22.500 20.132 7.250 1.00 92.69 306 MET A CA 1
ATOM 2446 C C . MET A 1 306 ? 21.285 19.194 7.260 1.00 92.69 306 MET A C 1
ATOM 2448 O O . MET A 1 306 ? 20.397 19.365 8.097 1.00 92.69 306 MET A O 1
ATOM 2452 N N . LEU A 1 307 ? 21.250 18.204 6.365 1.00 94.38 307 LEU A N 1
ATOM 2453 C CA . LEU A 1 307 ? 20.182 17.202 6.272 1.00 94.38 307 LEU A CA 1
ATOM 2454 C C . LEU A 1 307 ? 20.768 15.786 6.213 1.00 94.38 307 LEU A C 1
ATOM 2456 O O . LEU A 1 307 ? 21.796 15.555 5.588 1.00 94.38 307 LEU A O 1
ATOM 2460 N N . ARG A 1 308 ? 20.073 14.812 6.793 1.00 95.31 308 ARG A N 1
ATOM 2461 C CA . ARG A 1 308 ? 20.342 13.384 6.580 1.00 95.31 308 ARG A CA 1
ATOM 2462 C C . ARG A 1 308 ? 19.473 12.851 5.449 1.00 95.31 308 ARG A C 1
ATOM 2464 O O . ARG A 1 308 ? 18.317 13.257 5.338 1.00 95.31 308 ARG A O 1
ATOM 2471 N N . ARG A 1 309 ? 19.978 11.930 4.626 1.00 94.19 309 ARG A N 1
ATOM 2472 C CA . ARG A 1 309 ? 19.166 11.288 3.576 1.00 94.19 309 ARG A CA 1
ATOM 2473 C C . ARG A 1 309 ? 18.793 9.856 3.903 1.00 94.19 309 ARG A C 1
ATOM 2475 O O . ARG A 1 309 ? 19.571 9.097 4.471 1.00 94.19 309 ARG A O 1
ATOM 2482 N N . GLN A 1 310 ? 17.597 9.478 3.479 1.00 93.62 310 GLN A N 1
ATOM 2483 C CA . GLN A 1 310 ? 17.124 8.106 3.508 1.00 93.62 310 GLN A CA 1
ATOM 2484 C C . GLN A 1 310 ? 16.321 7.820 2.243 1.00 93.62 310 GLN A C 1
ATOM 2486 O O . GLN A 1 310 ? 15.479 8.617 1.841 1.00 93.62 310 GLN A O 1
ATOM 2491 N N . PHE A 1 311 ? 16.579 6.678 1.615 1.00 93.56 311 PHE A N 1
ATOM 2492 C CA . PHE A 1 311 ? 15.863 6.241 0.422 1.00 93.56 311 PHE A CA 1
ATOM 2493 C C . PHE A 1 311 ? 14.884 5.138 0.795 1.00 93.56 311 PHE A C 1
ATOM 2495 O O . PHE A 1 311 ? 15.231 4.209 1.526 1.00 93.56 311 PHE A O 1
ATOM 2502 N N . VAL A 1 312 ? 13.660 5.241 0.290 1.00 92.56 312 VAL A N 1
ATOM 2503 C CA . VAL A 1 312 ? 12.634 4.211 0.451 1.00 92.56 312 VAL A CA 1
ATOM 2504 C C . VAL A 1 312 ? 12.040 3.851 -0.899 1.00 92.56 312 VAL A C 1
ATOM 2506 O O . VAL A 1 312 ? 11.924 4.699 -1.778 1.00 92.56 312 VAL A O 1
ATOM 2509 N N . ASP A 1 313 ? 11.649 2.590 -1.061 1.00 92.12 313 ASP A N 1
ATOM 2510 C CA . ASP A 1 313 ? 11.069 2.092 -2.307 1.00 92.12 313 ASP A CA 1
ATOM 2511 C C . ASP A 1 313 ? 9.694 1.437 -2.063 1.00 92.12 313 ASP A C 1
ATOM 2513 O O . ASP A 1 313 ? 9.585 0.211 -1.975 1.00 92.12 313 ASP A O 1
ATOM 2517 N N . PRO A 1 314 ? 8.618 2.233 -1.911 1.00 83.62 314 PRO A N 1
ATOM 2518 C CA . PRO A 1 314 ? 7.283 1.710 -1.627 1.00 83.62 314 PRO A CA 1
ATOM 2519 C C . PRO A 1 314 ? 6.692 0.829 -2.740 1.00 83.62 314 PRO A C 1
ATOM 2521 O O . PRO A 1 314 ? 5.881 -0.051 -2.454 1.00 83.62 314 PRO A O 1
ATOM 2524 N N . THR A 1 315 ? 7.030 1.079 -4.014 1.00 84.62 315 THR A N 1
ATOM 2525 C CA . THR A 1 315 ? 6.358 0.438 -5.172 1.00 84.62 315 THR A CA 1
ATOM 2526 C C . THR A 1 315 ? 7.236 0.237 -6.415 1.00 84.62 315 THR A C 1
ATOM 2528 O O . THR A 1 315 ? 6.721 0.120 -7.530 1.00 84.62 315 THR A O 1
ATOM 2531 N N . GLY A 1 316 ? 8.557 0.190 -6.265 1.00 84.88 316 GLY A N 1
ATOM 2532 C CA . GLY A 1 316 ? 9.503 0.329 -7.378 1.00 84.88 316 GLY A CA 1
ATOM 2533 C C . GLY A 1 316 ? 9.729 1.791 -7.790 1.00 84.88 316 GLY A C 1
ATOM 2534 O O . GLY A 1 316 ? 10.169 2.043 -8.910 1.00 84.88 316 GLY A O 1
ATOM 2535 N N . VAL A 1 317 ? 9.369 2.740 -6.920 1.00 90.50 317 VAL A N 1
ATOM 2536 C CA . VAL A 1 317 ? 9.580 4.182 -7.078 1.00 90.50 317 VAL A CA 1
ATOM 2537 C C . VAL A 1 317 ? 10.455 4.621 -5.917 1.00 90.50 317 VAL A C 1
ATOM 2539 O O . VAL A 1 317 ? 9.974 4.745 -4.795 1.00 90.50 317 VAL A O 1
ATOM 2542 N N . GLU A 1 318 ? 11.733 4.854 -6.192 1.00 93.62 318 GLU A N 1
ATOM 2543 C CA . GLU A 1 318 ? 12.684 5.337 -5.196 1.00 93.62 318 GLU A CA 1
ATOM 2544 C C . GLU A 1 318 ? 12.314 6.761 -4.754 1.00 93.62 318 GLU A C 1
ATOM 2546 O O . GLU A 1 318 ? 12.244 7.687 -5.568 1.00 93.62 318 GLU A O 1
ATOM 2551 N N . VAL A 1 319 ? 12.065 6.926 -3.456 1.00 95.69 319 VAL A N 1
ATOM 2552 C CA . VAL A 1 319 ? 11.746 8.199 -2.817 1.00 95.69 319 VAL A CA 1
ATOM 2553 C C . VAL A 1 319 ? 12.878 8.572 -1.865 1.00 95.69 319 VAL A C 1
ATOM 2555 O O . VAL A 1 319 ? 13.115 7.891 -0.870 1.00 95.69 319 VAL A O 1
ATOM 2558 N N . GLU A 1 320 ? 13.568 9.668 -2.170 1.00 96.25 320 GLU A N 1
ATOM 2559 C CA . GLU A 1 320 ? 14.558 10.287 -1.287 1.00 96.25 320 GLU A CA 1
ATOM 2560 C C . GLU A 1 320 ? 13.857 11.180 -0.261 1.00 96.25 320 GLU A C 1
ATOM 2562 O O . GLU A 1 320 ? 13.234 12.183 -0.618 1.00 96.25 320 GLU A O 1
ATOM 2567 N N . VAL A 1 321 ? 14.003 10.829 1.012 1.00 96.44 321 VAL A N 1
ATOM 2568 C CA . VAL A 1 321 ? 13.537 11.598 2.163 1.00 96.44 321 VAL A CA 1
ATOM 2569 C C . VAL A 1 321 ? 14.732 12.282 2.816 1.00 96.44 321 VAL A C 1
ATOM 2571 O O . VAL A 1 321 ? 15.721 11.640 3.168 1.00 96.44 321 VAL A O 1
ATOM 2574 N N . CYS A 1 322 ? 14.641 13.597 2.976 1.00 95.94 322 CYS A N 1
ATOM 2575 C CA . CYS A 1 322 ? 15.605 14.406 3.704 1.00 95.94 322 CYS A CA 1
ATOM 2576 C C . CYS A 1 322 ? 15.085 14.646 5.124 1.00 95.94 322 CYS A C 1
ATOM 2578 O O . CYS A 1 322 ? 13.956 15.093 5.300 1.00 95.94 322 CYS A O 1
ATOM 2580 N N . ILE A 1 323 ? 15.904 14.366 6.128 1.00 94.75 323 ILE A N 1
ATOM 2581 C CA . ILE A 1 323 ? 15.567 14.504 7.542 1.00 94.75 323 ILE A CA 1
ATOM 2582 C C . ILE A 1 323 ? 16.396 15.659 8.095 1.00 94.75 323 ILE A C 1
ATOM 2584 O O . ILE A 1 323 ? 17.627 15.634 8.015 1.00 94.75 323 ILE A O 1
ATOM 2588 N N . SER A 1 324 ? 15.738 16.691 8.611 1.00 93.44 324 SER A N 1
ATOM 2589 C CA . SER A 1 324 ? 16.422 17.814 9.254 1.00 93.44 324 SER A CA 1
ATOM 2590 C C . SER A 1 324 ? 16.919 17.457 10.657 1.00 93.44 324 SER A C 1
ATOM 2592 O O . SER A 1 324 ? 16.550 16.430 11.228 1.00 93.44 324 SER A O 1
ATOM 2594 N N . MET A 1 325 ? 17.753 18.323 11.240 1.00 89.50 325 MET A N 1
ATOM 2595 C CA . MET A 1 325 ? 18.270 18.131 12.604 1.00 89.50 325 MET A CA 1
ATOM 2596 C C . MET A 1 325 ? 17.171 18.115 13.676 1.00 89.50 325 MET A C 1
ATOM 2598 O O . MET A 1 325 ? 17.328 17.464 14.703 1.00 89.50 325 MET A O 1
ATOM 2602 N N . ASP A 1 326 ? 16.056 18.804 13.436 1.00 88.50 326 ASP A N 1
ATOM 2603 C CA . ASP A 1 326 ? 14.860 18.794 14.285 1.00 88.50 326 ASP A CA 1
ATOM 2604 C C . ASP A 1 326 ? 13.877 17.659 13.937 1.00 88.50 326 ASP A C 1
ATOM 2606 O O . ASP A 1 326 ? 12.793 17.584 14.508 1.00 88.50 326 ASP A O 1
ATOM 2610 N N . GLY A 1 327 ? 14.251 16.750 13.029 1.00 90.19 327 GLY A N 1
ATOM 2611 C CA . GLY A 1 327 ? 13.464 15.566 12.680 1.00 90.19 327 GLY A CA 1
ATOM 2612 C C . GLY A 1 327 ? 12.341 15.812 11.670 1.00 90.19 327 GLY A C 1
ATOM 2613 O O . GLY A 1 327 ? 11.537 14.910 11.432 1.00 90.19 327 GLY A O 1
ATOM 2614 N N . GLN A 1 328 ? 12.271 16.990 11.043 1.00 91.12 328 GLN A N 1
ATOM 2615 C CA . GLN A 1 328 ? 11.295 17.240 9.983 1.00 91.12 328 GLN A CA 1
ATOM 2616 C C . GLN A 1 328 ? 11.616 16.396 8.751 1.00 91.12 328 GLN A C 1
ATOM 2618 O O . GLN A 1 328 ? 12.757 16.327 8.288 1.00 91.12 328 GLN A O 1
ATOM 2623 N N . LEU A 1 329 ? 10.570 15.792 8.190 1.00 93.69 329 LEU A N 1
ATOM 2624 C CA . LEU A 1 329 ? 10.649 14.998 6.973 1.00 93.69 329 LEU A CA 1
ATOM 2625 C C . LEU A 1 329 ? 10.361 15.884 5.763 1.00 93.69 329 LEU A C 1
ATOM 2627 O O . LEU A 1 329 ? 9.257 16.412 5.589 1.00 93.69 329 LEU A O 1
ATOM 2631 N N . LEU A 1 330 ? 11.367 16.032 4.914 1.00 95.25 330 LEU A N 1
ATOM 2632 C CA . LEU A 1 330 ? 11.373 16.901 3.749 1.00 95.25 330 LEU A CA 1
ATOM 2633 C C . LEU A 1 330 ? 11.646 16.082 2.484 1.00 95.25 330 LEU A C 1
ATOM 2635 O O . LEU A 1 330 ? 12.312 15.052 2.506 1.00 95.25 330 LEU A O 1
ATOM 2639 N N . ILE A 1 331 ? 11.148 16.565 1.355 1.00 95.94 331 ILE A N 1
ATOM 2640 C CA . ILE A 1 331 ? 11.360 16.005 0.024 1.00 95.94 331 ILE A CA 1
ATOM 2641 C C . ILE A 1 331 ? 11.910 17.109 -0.862 1.00 95.94 331 ILE A C 1
ATOM 2643 O O . ILE A 1 331 ? 11.334 18.193 -0.949 1.00 95.94 331 ILE A O 1
ATOM 2647 N N . ARG A 1 332 ? 12.998 16.850 -1.584 1.00 94.81 332 ARG A N 1
ATOM 2648 C CA . ARG A 1 332 ? 13.458 17.812 -2.587 1.00 94.81 332 ARG A CA 1
ATOM 2649 C C . ARG A 1 332 ? 12.447 17.892 -3.734 1.00 94.81 332 ARG A C 1
ATOM 2651 O O . ARG A 1 332 ? 12.079 16.878 -4.322 1.00 94.81 332 ARG A O 1
ATOM 2658 N N . HIS A 1 333 ? 12.073 19.103 -4.137 1.00 94.88 333 HIS A N 1
ATOM 2659 C CA . HIS A 1 333 ? 11.150 19.337 -5.252 1.00 94.88 333 HIS A CA 1
ATOM 2660 C C . HIS A 1 333 ? 11.585 18.644 -6.555 1.00 94.88 333 HIS A C 1
ATOM 2662 O O . HIS A 1 333 ? 10.738 18.204 -7.326 1.00 94.88 333 HIS A O 1
ATOM 2668 N N . HIS A 1 334 ? 12.892 18.498 -6.804 1.00 93.75 334 HIS A N 1
ATOM 2669 C CA . HIS A 1 334 ? 13.385 17.810 -8.002 1.00 93.75 334 HIS A CA 1
ATOM 2670 C C . HIS A 1 334 ? 12.856 16.365 -8.107 1.00 93.75 334 HIS A C 1
ATOM 2672 O O . HIS A 1 334 ? 12.584 15.897 -9.210 1.00 93.75 334 HIS A O 1
ATOM 2678 N N . LEU A 1 335 ? 12.679 15.675 -6.974 1.00 94.94 335 LEU A N 1
ATOM 2679 C CA . LEU A 1 335 ? 12.158 14.313 -6.930 1.00 94.94 335 LEU A CA 1
ATOM 2680 C C . LEU A 1 335 ? 10.675 14.299 -7.297 1.00 94.94 335 LEU A C 1
ATOM 2682 O O . LEU A 1 335 ? 10.253 13.522 -8.149 1.00 94.94 335 LEU A O 1
ATOM 2686 N N . TYR A 1 336 ? 9.898 15.204 -6.698 1.00 95.62 336 TYR A N 1
ATOM 2687 C CA . TYR A 1 336 ? 8.507 15.434 -7.078 1.00 95.62 336 TYR A CA 1
ATOM 2688 C C . TYR A 1 336 ? 8.378 15.698 -8.583 1.00 95.62 336 TYR A C 1
ATOM 2690 O O . TYR A 1 336 ? 7.588 15.046 -9.267 1.00 95.62 336 TYR A O 1
ATOM 2698 N N . TRP A 1 337 ? 9.212 16.595 -9.110 1.00 95.38 337 TRP A N 1
ATOM 2699 C CA . TRP A 1 337 ? 9.208 16.951 -10.521 1.00 95.38 337 TRP A CA 1
ATOM 2700 C C . TRP A 1 337 ? 9.541 15.756 -11.417 1.00 95.38 337 TRP A C 1
ATOM 2702 O O . TRP A 1 337 ? 8.854 15.524 -12.409 1.00 95.38 337 TRP A O 1
ATOM 2712 N N . LYS A 1 338 ? 10.536 14.946 -11.038 1.00 95.56 338 LYS A N 1
ATOM 2713 C CA . LYS A 1 338 ? 10.869 13.691 -11.721 1.00 95.56 338 LYS A CA 1
ATOM 2714 C C . LYS A 1 338 ? 9.678 12.740 -11.745 1.00 95.56 338 LYS A C 1
ATOM 2716 O O . LYS A 1 338 ? 9.333 12.238 -12.808 1.00 95.56 338 LYS A O 1
ATOM 2721 N N . ILE A 1 339 ? 9.030 12.524 -10.603 1.00 94.94 339 ILE A N 1
ATOM 2722 C CA . ILE A 1 339 ? 7.916 11.576 -10.477 1.00 94.94 339 ILE A CA 1
ATOM 2723 C C . ILE A 1 339 ? 6.698 12.026 -11.286 1.00 94.94 339 ILE A C 1
ATOM 2725 O O . ILE A 1 339 ? 6.015 11.180 -11.859 1.00 94.94 339 ILE A O 1
ATOM 2729 N N . VAL A 1 340 ? 6.406 13.330 -11.331 1.00 94.50 340 VAL A N 1
ATOM 2730 C CA . VAL A 1 340 ? 5.218 13.880 -12.008 1.00 94.50 340 VAL A CA 1
ATOM 2731 C C . VAL A 1 340 ? 5.460 14.165 -13.489 1.00 94.50 340 VAL A C 1
ATOM 2733 O O . VAL A 1 340 ? 4.567 13.939 -14.296 1.00 94.50 340 VAL A O 1
ATOM 2736 N N . HIS A 1 341 ? 6.644 14.632 -13.875 1.00 91.69 341 HIS A N 1
ATOM 2737 C CA . HIS A 1 341 ? 6.920 15.088 -15.242 1.00 91.69 341 HIS A CA 1
ATOM 2738 C C . HIS A 1 341 ? 7.894 14.194 -16.014 1.00 91.69 341 HIS A C 1
ATOM 2740 O O . HIS A 1 341 ? 8.164 14.477 -17.181 1.00 91.69 341 HIS A O 1
ATOM 2746 N N . ASN A 1 342 ? 8.435 13.146 -15.383 1.00 91.62 342 ASN A N 1
ATOM 2747 C CA . ASN A 1 342 ? 9.467 12.266 -15.940 1.00 91.62 342 ASN A CA 1
ATOM 2748 C C . ASN A 1 342 ? 10.677 13.042 -16.502 1.00 91.62 342 ASN A C 1
ATOM 2750 O O . ASN A 1 342 ? 11.243 12.701 -17.540 1.00 91.62 342 ASN A O 1
ATOM 2754 N N . LYS A 1 343 ? 11.039 14.142 -15.831 1.00 90.25 343 LYS A N 1
ATOM 2755 C CA . LYS A 1 343 ? 12.155 15.027 -16.186 1.00 90.25 343 LYS A CA 1
ATOM 2756 C C . LYS A 1 343 ? 12.965 15.352 -14.942 1.00 90.25 343 LYS A C 1
ATOM 2758 O O . LYS A 1 343 ? 12.401 15.578 -13.878 1.00 90.25 343 LYS A O 1
ATOM 2763 N N . MET A 1 344 ? 14.282 15.398 -15.080 1.00 87.75 344 MET A N 1
ATOM 2764 C CA . MET A 1 344 ? 15.179 15.837 -14.012 1.00 87.75 344 MET A CA 1
ATOM 2765 C C . MET A 1 344 ? 15.447 17.340 -14.140 1.00 87.75 344 MET A C 1
ATOM 2767 O O . MET A 1 344 ? 15.432 17.858 -15.252 1.00 87.75 344 MET A O 1
ATOM 2771 N N . TYR A 1 345 ? 15.717 18.002 -13.012 1.00 86.19 345 TYR A N 1
ATOM 2772 C CA . TYR A 1 345 ? 16.215 19.385 -12.942 1.00 86.19 345 TYR A CA 1
ATOM 2773 C C . TYR A 1 345 ? 15.347 20.417 -13.690 1.00 86.19 345 TYR A C 1
ATOM 2775 O O . TYR A 1 345 ? 15.759 20.922 -14.733 1.00 86.19 345 TYR A O 1
ATOM 2783 N N . PRO A 1 346 ? 14.137 20.739 -13.188 1.00 89.44 346 PRO A N 1
ATOM 2784 C CA . PRO A 1 346 ? 13.380 21.857 -13.741 1.00 89.44 346 PRO A CA 1
ATOM 2785 C C . PRO A 1 346 ? 14.167 23.158 -13.631 1.00 89.44 346 PRO A C 1
ATOM 2787 O O . PRO A 1 346 ? 14.784 23.423 -12.597 1.00 89.44 346 PRO A O 1
ATOM 2790 N N . ASP A 1 347 ? 14.057 23.998 -14.655 1.00 90.56 347 ASP A N 1
ATOM 2791 C CA . ASP A 1 347 ? 14.432 25.397 -14.524 1.00 90.56 347 ASP A CA 1
ATOM 2792 C C . ASP A 1 347 ? 13.369 26.070 -13.648 1.00 90.56 347 ASP A C 1
ATOM 2794 O O . ASP A 1 347 ? 12.200 26.186 -14.026 1.00 90.56 347 ASP A O 1
ATOM 2798 N N . ILE A 1 348 ? 13.759 26.451 -12.431 1.00 87.56 348 ILE A N 1
ATOM 2799 C CA . ILE A 1 348 ? 12.833 26.950 -11.407 1.00 87.56 348 ILE A CA 1
ATOM 2800 C C . ILE A 1 348 ? 12.069 28.187 -11.905 1.00 87.56 348 ILE A C 1
ATOM 2802 O O . ILE A 1 348 ? 10.897 28.359 -11.555 1.00 87.56 348 ILE A O 1
ATOM 2806 N N . GLU A 1 349 ? 12.715 29.025 -12.717 1.00 89.44 349 GLU A N 1
ATOM 2807 C CA . GLU A 1 349 ? 12.187 30.305 -13.186 1.00 89.44 349 GLU A CA 1
ATOM 2808 C C . GLU A 1 349 ? 11.362 30.119 -14.452 1.00 89.44 349 GLU A C 1
ATOM 2810 O O . GLU A 1 349 ? 10.182 30.471 -14.469 1.00 89.44 349 GLU A O 1
ATOM 2815 N N . GLN A 1 350 ? 11.930 29.475 -15.474 1.00 88.38 350 GLN A N 1
ATOM 2816 C CA . GLN A 1 350 ? 11.235 29.230 -16.739 1.00 88.38 350 GLN A CA 1
ATOM 2817 C C . GLN A 1 350 ? 10.025 28.309 -16.569 1.00 88.38 350 GLN A C 1
ATOM 2819 O O . GLN A 1 350 ? 9.049 28.422 -17.309 1.00 88.38 350 GLN A O 1
ATOM 2824 N N . ASN A 1 351 ? 10.064 27.382 -15.606 1.00 90.12 351 ASN A N 1
ATOM 2825 C CA . ASN A 1 351 ? 8.937 26.499 -15.317 1.00 90.12 351 ASN A CA 1
ATOM 2826 C C . ASN A 1 351 ? 7.995 27.044 -14.234 1.00 90.12 351 ASN A C 1
ATOM 2828 O O . ASN A 1 351 ? 7.080 26.322 -13.828 1.00 90.12 351 ASN A O 1
ATOM 2832 N N . CYS A 1 352 ? 8.200 28.283 -13.764 1.00 92.00 352 CYS A N 1
ATOM 2833 C CA . CYS A 1 352 ? 7.389 28.949 -12.739 1.00 92.00 352 CYS A CA 1
ATOM 2834 C C . CYS A 1 352 ? 7.080 28.028 -11.545 1.00 92.00 352 CYS A C 1
ATOM 2836 O O . CYS A 1 352 ? 5.941 27.943 -11.081 1.00 92.00 352 CYS A O 1
ATOM 2838 N N . VAL A 1 353 ? 8.085 27.273 -11.082 1.00 90.88 353 VAL A N 1
ATOM 2839 C CA . VAL A 1 353 ? 7.898 26.148 -10.150 1.00 90.88 353 VAL A CA 1
ATOM 2840 C C . VAL A 1 353 ? 7.167 26.588 -8.883 1.00 90.88 353 VAL A C 1
ATOM 2842 O O . VAL A 1 353 ? 6.202 25.951 -8.464 1.00 90.88 353 VAL A O 1
ATOM 2845 N N . ILE A 1 354 ? 7.609 27.698 -8.290 1.00 90.44 354 ILE A N 1
ATOM 2846 C CA . ILE A 1 354 ? 7.053 28.217 -7.038 1.00 90.44 354 ILE A CA 1
ATOM 2847 C C . ILE A 1 354 ? 5.587 28.624 -7.217 1.00 90.44 354 ILE A C 1
ATOM 2849 O O . ILE A 1 354 ? 4.752 28.263 -6.389 1.00 90.44 354 ILE A O 1
ATOM 2853 N N . ASP A 1 355 ? 5.256 29.335 -8.292 1.00 90.00 355 ASP A N 1
ATOM 2854 C CA . ASP A 1 355 ? 3.890 29.813 -8.522 1.00 90.00 355 ASP A CA 1
ATOM 2855 C C . ASP A 1 355 ? 2.940 28.665 -8.861 1.00 90.00 355 ASP A C 1
ATOM 2857 O O . ASP A 1 355 ? 1.809 28.626 -8.372 1.00 90.00 355 ASP A O 1
ATOM 2861 N N . ASN A 1 356 ? 3.423 27.665 -9.600 1.00 90.69 356 ASN A N 1
ATOM 2862 C CA . ASN A 1 356 ? 2.676 26.443 -9.872 1.00 90.69 356 ASN A CA 1
ATOM 2863 C C . ASN A 1 356 ? 2.380 25.660 -8.586 1.00 90.69 356 ASN A C 1
ATOM 2865 O O . ASN A 1 356 ? 1.234 25.262 -8.362 1.00 90.69 356 ASN A O 1
ATOM 2869 N N . LEU A 1 357 ? 3.371 25.492 -7.703 1.00 90.94 357 LEU A N 1
ATOM 2870 C CA . LEU A 1 357 ? 3.166 24.858 -6.399 1.00 90.94 357 LEU A CA 1
ATOM 2871 C C . LEU A 1 357 ? 2.166 25.646 -5.545 1.00 90.94 357 LEU A C 1
ATOM 2873 O O . LEU A 1 357 ? 1.224 25.055 -5.019 1.00 90.94 357 LEU A O 1
ATOM 2877 N N . LYS A 1 358 ? 2.311 26.975 -5.453 1.00 89.81 358 LYS A N 1
ATOM 2878 C CA . LYS A 1 358 ? 1.359 27.840 -4.732 1.00 89.81 358 LYS A CA 1
ATOM 2879 C C . LYS A 1 358 ? -0.058 27.662 -5.260 1.00 89.81 358 LYS A C 1
ATOM 2881 O O . LYS A 1 358 ? -0.983 27.496 -4.471 1.00 89.81 358 LYS A O 1
ATOM 2886 N N . ASN A 1 359 ? -0.232 27.673 -6.579 1.00 89.25 359 ASN A N 1
ATOM 2887 C CA . ASN A 1 359 ? -1.535 27.529 -7.218 1.00 89.25 359 ASN A CA 1
ATOM 2888 C C . ASN A 1 359 ? -2.178 26.168 -6.892 1.00 89.25 359 ASN A C 1
ATOM 2890 O O . ASN A 1 359 ? -3.350 26.099 -6.517 1.00 89.25 359 ASN A O 1
ATOM 2894 N N . ILE A 1 360 ? -1.408 25.078 -6.968 1.00 90.25 360 ILE A N 1
ATOM 2895 C CA . ILE A 1 360 ? -1.911 23.733 -6.658 1.00 90.25 360 ILE A CA 1
ATOM 2896 C C . ILE A 1 360 ? -2.284 23.622 -5.175 1.00 90.25 360 ILE A C 1
ATOM 2898 O O . ILE A 1 360 ? -3.397 23.197 -4.860 1.00 90.25 360 ILE A O 1
ATOM 2902 N N . VAL A 1 361 ? -1.405 24.036 -4.260 1.00 87.06 361 VAL A N 1
ATOM 2903 C CA . VAL A 1 361 ? -1.673 23.926 -2.818 1.00 87.06 361 VAL A CA 1
ATOM 2904 C C . VAL A 1 361 ? -2.863 24.799 -2.408 1.00 87.06 361 VAL A C 1
ATOM 2906 O O . VAL A 1 361 ? -3.712 24.346 -1.650 1.00 87.06 361 VAL A O 1
ATOM 2909 N N . ASN A 1 362 ? -2.986 26.016 -2.942 1.00 84.94 362 ASN A N 1
ATOM 2910 C CA . ASN A 1 362 ? -4.076 26.923 -2.571 1.00 84.94 362 ASN A CA 1
ATOM 2911 C C . AS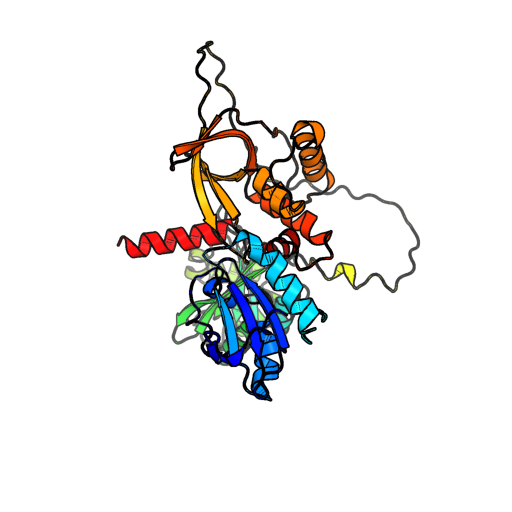N A 1 362 ? -5.441 26.534 -3.133 1.00 84.94 362 ASN A C 1
ATOM 2913 O O . ASN A 1 362 ? -6.462 26.781 -2.489 1.00 84.94 362 ASN A O 1
ATOM 2917 N N . HIS A 1 363 ? -5.478 25.976 -4.343 1.00 85.06 363 HIS A N 1
ATOM 2918 C CA . HIS A 1 363 ? -6.733 25.848 -5.085 1.00 85.06 363 HIS A CA 1
ATOM 2919 C C . HIS A 1 363 ? -7.123 24.411 -5.416 1.00 85.06 363 HIS A C 1
ATOM 2921 O O . HIS A 1 363 ? -8.254 24.181 -5.847 1.00 85.06 363 HIS A O 1
ATOM 2927 N N . LYS A 1 364 ? -6.208 23.447 -5.277 1.00 84.31 364 LYS A N 1
ATOM 2928 C CA . LYS A 1 364 ? -6.423 22.068 -5.738 1.00 84.31 364 LYS A CA 1
ATOM 2929 C C . LYS A 1 364 ? -6.288 21.023 -4.638 1.00 84.31 364 LYS A C 1
ATOM 2931 O O . LYS A 1 364 ? -6.975 20.005 -4.715 1.00 84.31 364 LYS A O 1
ATOM 2936 N N . LEU A 1 365 ? -5.450 21.252 -3.628 1.00 81.25 365 LEU A N 1
ATOM 2937 C CA . LEU A 1 365 ? -5.343 20.345 -2.486 1.00 81.25 365 LEU A CA 1
ATOM 2938 C C . LEU A 1 365 ? -6.429 20.659 -1.451 1.00 81.25 365 LEU A C 1
ATOM 2940 O O . LEU A 1 365 ? -6.597 21.795 -1.019 1.00 81.25 365 LEU A O 1
ATOM 2944 N N . SER A 1 366 ? -7.188 19.639 -1.048 1.00 69.69 366 SER A N 1
ATOM 2945 C CA . SER A 1 366 ? -8.234 19.770 -0.023 1.00 69.69 366 SER A CA 1
ATOM 2946 C C . SER A 1 366 ? -7.702 19.611 1.403 1.00 69.69 366 SER A C 1
ATOM 2948 O O . SER A 1 366 ? -8.380 19.983 2.355 1.00 69.69 366 SER A O 1
ATOM 2950 N N . THR A 1 367 ? -6.522 19.011 1.546 1.00 63.25 367 THR A N 1
ATOM 2951 C CA . THR A 1 367 ? -5.927 18.560 2.813 1.00 63.25 367 THR A CA 1
ATOM 2952 C C . THR A 1 367 ? -4.971 19.573 3.430 1.00 63.25 367 THR A C 1
ATOM 2954 O O . THR A 1 367 ? -4.826 19.600 4.648 1.00 63.25 367 THR A O 1
ATOM 2957 N N . ILE A 1 368 ? -4.342 20.421 2.615 1.00 67.44 368 ILE A N 1
ATOM 2958 C CA . ILE A 1 368 ? -3.380 21.433 3.056 1.00 67.44 368 ILE A CA 1
ATOM 2959 C C . ILE A 1 368 ? -3.809 22.765 2.458 1.00 67.44 368 ILE A C 1
ATOM 2961 O O . ILE A 1 368 ? -3.911 22.890 1.241 1.00 67.44 368 ILE A O 1
ATOM 2965 N N . ARG A 1 369 ? -4.045 23.765 3.312 1.00 65.62 369 ARG A N 1
ATOM 2966 C CA . ARG A 1 369 ? -4.210 25.157 2.881 1.00 65.62 369 ARG A CA 1
ATOM 2967 C C . ARG A 1 369 ? -2.933 25.921 3.190 1.00 65.62 369 ARG A C 1
ATOM 2969 O O . ARG A 1 369 ? -2.434 25.868 4.310 1.00 65.62 369 ARG A O 1
ATOM 2976 N N . TRP A 1 370 ? -2.417 26.630 2.193 1.00 66.12 370 TRP A N 1
ATOM 2977 C CA . TRP A 1 370 ? -1.192 27.420 2.290 1.00 66.12 370 TRP A CA 1
ATOM 2978 C C . TRP A 1 370 ? -1.483 28.721 3.060 1.00 66.12 370 TRP A C 1
ATOM 2980 O O . TRP A 1 370 ? -1.714 29.777 2.477 1.00 66.12 370 TRP A O 1
ATOM 2990 N N . VAL A 1 371 ? -1.557 28.646 4.391 1.00 58.59 371 VAL A N 1
ATOM 2991 C CA . VAL A 1 371 ? -1.776 29.823 5.245 1.00 58.59 371 VAL A CA 1
ATOM 2992 C C . VAL A 1 371 ? -0.477 30.150 5.977 1.00 58.59 371 VAL A C 1
ATOM 2994 O O . VAL A 1 371 ? -0.101 29.462 6.920 1.00 58.59 371 VAL A O 1
ATOM 2997 N N . GLY A 1 372 ? 0.211 31.207 5.534 1.00 54.47 372 GLY A N 1
ATOM 2998 C CA . GLY A 1 372 ? 1.387 31.762 6.220 1.00 54.47 372 GLY A CA 1
ATOM 2999 C C . GLY A 1 372 ? 2.711 31.015 6.014 1.00 54.47 372 GLY A C 1
ATOM 3000 O O . GLY A 1 372 ? 3.645 31.252 6.770 1.00 54.47 372 GLY A O 1
ATOM 3001 N N . CYS A 1 373 ? 2.804 30.128 5.021 1.00 59.75 373 CYS A N 1
ATOM 3002 C CA . CYS A 1 373 ? 4.056 29.469 4.630 1.00 59.75 373 CYS A CA 1
ATOM 3003 C C . CYS A 1 373 ? 4.607 30.107 3.349 1.00 59.75 373 CYS A C 1
ATOM 3005 O O . CYS A 1 373 ? 3.826 30.560 2.520 1.00 59.75 373 CYS A O 1
ATOM 3007 N N . GLU A 1 374 ? 5.924 30.089 3.144 1.00 71.25 374 GLU A N 1
ATOM 3008 C CA . GLU A 1 374 ? 6.559 30.505 1.888 1.00 71.25 374 GLU A CA 1
ATOM 3009 C C . GLU A 1 374 ? 7.401 29.361 1.321 1.00 71.25 374 GLU A C 1
ATOM 3011 O O . GLU A 1 374 ? 8.182 28.742 2.041 1.00 71.25 374 GLU A O 1
ATOM 3016 N N . PHE A 1 375 ? 7.287 29.094 0.016 1.00 81.50 375 PHE A N 1
ATOM 3017 C CA . PHE A 1 375 ? 8.285 28.269 -0.661 1.00 81.50 375 PHE A CA 1
ATOM 3018 C C . PHE A 1 375 ? 9.569 29.079 -0.764 1.00 81.50 375 PHE A C 1
ATOM 3020 O O . PHE A 1 375 ? 9.598 30.106 -1.446 1.00 81.50 375 PHE A O 1
ATOM 3027 N N . ARG A 1 376 ? 10.618 28.615 -0.092 1.00 78.31 376 ARG A N 1
ATOM 3028 C CA . ARG A 1 376 ? 11.931 29.251 -0.124 1.00 78.31 376 ARG A CA 1
ATOM 3029 C C . ARG A 1 376 ? 12.921 28.370 -0.865 1.00 78.31 376 ARG A C 1
ATOM 3031 O O . ARG A 1 376 ? 12.876 27.144 -0.771 1.00 78.31 376 ARG A O 1
ATOM 3038 N N . ARG A 1 377 ? 13.804 29.026 -1.617 1.00 87.12 377 ARG A N 1
ATOM 3039 C CA . ARG A 1 377 ? 15.024 28.401 -2.121 1.00 87.12 377 ARG A CA 1
ATOM 3040 C C . ARG A 1 377 ? 15.975 28.297 -0.936 1.00 87.12 377 ARG A C 1
ATOM 3042 O O . ARG A 1 377 ? 16.289 29.311 -0.315 1.00 87.12 377 ARG A O 1
ATOM 3049 N N . THR A 1 378 ? 16.400 27.089 -0.609 1.00 86.38 378 THR A N 1
ATOM 3050 C CA . THR A 1 378 ? 17.479 26.869 0.345 1.00 86.38 378 THR A CA 1
ATOM 3051 C C . THR A 1 378 ? 18.790 27.018 -0.424 1.00 86.38 378 THR A C 1
ATOM 3053 O O . THR A 1 378 ? 19.062 26.193 -1.301 1.00 86.38 378 THR A O 1
ATOM 3056 N N . PRO A 1 379 ? 19.579 28.075 -0.153 1.00 85.06 379 PRO A N 1
ATOM 3057 C CA . PRO A 1 379 ? 20.713 28.438 -0.998 1.00 85.06 379 PRO A CA 1
ATOM 3058 C C . PRO A 1 379 ? 21.837 27.405 -0.932 1.00 85.06 379 PRO A C 1
ATOM 3060 O O . PRO A 1 379 ? 22.519 27.202 -1.928 1.00 85.06 379 PRO A O 1
ATOM 3063 N N . HIS A 1 380 ? 22.013 26.742 0.216 1.00 91.00 380 HIS A N 1
ATOM 3064 C CA . HIS A 1 380 ? 23.063 25.748 0.428 1.00 91.00 380 HIS A CA 1
ATOM 3065 C C . HIS A 1 380 ? 22.580 24.646 1.381 1.00 91.00 380 HIS A C 1
ATOM 3067 O O . HIS A 1 380 ? 22.285 24.900 2.554 1.00 91.00 380 HIS A O 1
ATOM 3073 N N . VAL A 1 381 ? 22.463 23.427 0.856 1.00 91.56 381 VAL A N 1
ATOM 3074 C CA . VAL A 1 381 ? 22.123 22.208 1.600 1.00 91.56 381 VAL A CA 1
ATOM 3075 C C . VAL A 1 381 ? 23.331 21.282 1.596 1.00 91.56 381 VAL A C 1
ATOM 3077 O O . VAL A 1 381 ? 23.870 20.985 0.532 1.00 91.56 381 VAL A O 1
ATOM 3080 N N . VAL A 1 382 ? 23.718 20.792 2.771 1.00 93.12 382 VAL A N 1
ATOM 3081 C CA . VAL A 1 382 ? 24.760 19.774 2.943 1.00 93.12 382 VAL A CA 1
ATOM 3082 C C . VAL A 1 382 ? 24.123 18.504 3.468 1.00 93.12 382 VAL A C 1
ATOM 3084 O O . VAL A 1 382 ? 23.376 18.536 4.447 1.00 93.12 382 VAL A O 1
ATOM 3087 N N . PHE A 1 383 ? 24.427 17.389 2.820 1.00 92.56 383 PHE A N 1
ATOM 3088 C CA . PHE A 1 383 ? 23.990 16.077 3.254 1.00 92.56 383 PHE A CA 1
ATOM 3089 C C . PHE A 1 383 ? 25.043 15.381 4.118 1.00 92.56 383 PHE A C 1
ATOM 3091 O O . PHE A 1 383 ? 26.235 15.677 4.042 1.00 92.56 383 PHE A O 1
ATOM 3098 N N . ASP A 1 384 ? 24.593 14.439 4.940 1.00 90.50 384 ASP A N 1
ATOM 3099 C CA . ASP A 1 384 ? 25.429 13.627 5.827 1.00 90.50 384 ASP A CA 1
ATOM 3100 C C . ASP A 1 384 ? 26.477 12.776 5.094 1.00 90.50 384 ASP A C 1
ATOM 3102 O O . ASP A 1 384 ? 27.512 12.445 5.668 1.00 90.50 384 ASP A O 1
ATOM 3106 N N . ASP A 1 385 ? 26.258 12.489 3.812 1.00 88.31 385 ASP A N 1
ATOM 3107 C CA . ASP A 1 385 ? 27.228 11.835 2.932 1.00 88.31 385 ASP A CA 1
ATOM 3108 C C . ASP A 1 385 ? 28.186 12.802 2.211 1.00 88.31 385 ASP A C 1
ATOM 3110 O O . ASP A 1 385 ? 28.934 12.398 1.321 1.00 88.31 385 ASP A O 1
ATOM 3114 N N . GLY A 1 386 ? 28.183 14.082 2.591 1.00 90.56 386 GLY A N 1
ATOM 3115 C CA . GLY A 1 386 ? 29.068 15.111 2.044 1.00 90.56 386 GLY A CA 1
ATOM 3116 C C . GLY A 1 386 ? 28.599 15.719 0.721 1.00 90.56 386 GLY A C 1
ATOM 3117 O O . GLY A 1 386 ? 29.291 16.580 0.177 1.00 90.56 386 GLY A O 1
ATOM 3118 N N . MET A 1 387 ? 27.435 15.320 0.192 1.00 87.81 387 MET A N 1
ATOM 3119 C CA . MET A 1 387 ? 26.860 15.966 -0.991 1.00 87.81 387 MET A CA 1
ATOM 3120 C C . MET A 1 387 ? 26.403 17.390 -0.648 1.00 87.81 387 MET A C 1
ATOM 3122 O O . MET A 1 387 ? 25.591 17.585 0.254 1.00 87.81 387 MET A O 1
ATOM 3126 N N . GLU A 1 388 ? 26.864 18.381 -1.410 1.00 92.25 388 GLU A N 1
ATOM 3127 C CA . GLU A 1 388 ? 26.375 19.759 -1.323 1.00 92.25 388 GLU A CA 1
ATOM 3128 C C . GLU A 1 388 ? 25.474 20.084 -2.522 1.00 92.25 388 GLU A C 1
ATOM 3130 O O . GLU A 1 388 ? 25.781 19.728 -3.663 1.00 92.25 388 GLU A O 1
ATOM 3135 N N . VAL A 1 389 ? 24.346 20.751 -2.275 1.00 89.94 389 VAL A N 1
ATOM 3136 C CA . VAL A 1 389 ? 23.400 21.163 -3.318 1.00 89.94 389 VAL A CA 1
ATOM 3137 C C . VAL A 1 389 ? 22.936 22.588 -3.067 1.00 89.94 389 VAL A C 1
ATOM 3139 O O . VAL A 1 389 ? 22.513 22.929 -1.963 1.00 89.94 389 VAL A O 1
ATOM 3142 N N . ASN A 1 390 ? 22.974 23.399 -4.121 1.00 91.00 390 ASN A N 1
ATOM 3143 C CA . ASN A 1 390 ? 22.543 24.790 -4.082 1.00 91.00 390 ASN A CA 1
ATOM 3144 C C . ASN A 1 390 ? 21.134 24.952 -4.655 1.00 91.00 390 ASN A C 1
ATOM 3146 O O . ASN A 1 390 ? 20.683 24.131 -5.457 1.00 91.00 390 ASN A O 1
ATOM 3150 N N . ASP A 1 391 ? 20.460 26.023 -4.240 1.00 88.56 391 ASP A N 1
ATOM 3151 C CA . ASP A 1 391 ? 19.160 26.453 -4.771 1.00 88.56 391 ASP A CA 1
ATOM 3152 C C . ASP A 1 391 ? 18.081 25.355 -4.773 1.00 88.56 391 ASP A C 1
ATOM 3154 O O . ASP A 1 391 ? 17.330 25.159 -5.732 1.00 88.56 391 ASP A O 1
ATOM 3158 N N . VAL A 1 392 ? 17.978 24.623 -3.662 1.00 91.06 392 VAL A N 1
ATOM 3159 C CA . VAL A 1 392 ? 17.016 23.525 -3.511 1.00 91.06 392 VAL A CA 1
ATOM 3160 C C . VAL A 1 392 ? 15.690 24.047 -2.976 1.00 91.06 392 VAL A C 1
ATOM 3162 O O . VAL A 1 392 ? 15.649 24.794 -2.006 1.00 91.06 392 VAL A O 1
ATOM 3165 N N . ILE A 1 393 ? 14.579 23.594 -3.554 1.00 93.69 393 ILE A N 1
ATOM 3166 C CA . ILE A 1 393 ? 13.254 23.739 -2.938 1.00 93.69 393 ILE A CA 1
ATOM 3167 C C . ILE A 1 393 ? 12.955 22.460 -2.156 1.00 93.69 393 ILE A C 1
ATOM 3169 O O . ILE A 1 393 ? 12.996 21.362 -2.722 1.00 93.69 393 ILE A O 1
ATOM 3173 N N . LEU A 1 394 ? 12.644 22.602 -0.870 1.00 93.56 394 LEU A N 1
ATOM 3174 C CA . LEU A 1 394 ? 12.246 21.508 0.014 1.00 93.56 394 LEU A CA 1
ATOM 3175 C C . LEU A 1 394 ? 10.731 21.556 0.244 1.00 93.56 394 LEU A C 1
ATOM 3177 O O . LEU A 1 394 ? 10.158 22.610 0.513 1.00 93.56 394 LEU A O 1
ATOM 3181 N N . LEU A 1 395 ? 10.083 20.406 0.107 1.00 93.50 395 LEU A N 1
ATOM 3182 C CA . LEU A 1 395 ? 8.659 20.203 0.331 1.00 93.50 395 LEU A CA 1
ATOM 3183 C C . LEU A 1 395 ? 8.477 19.404 1.622 1.00 93.50 395 LEU A C 1
ATOM 3185 O O . LEU A 1 395 ? 9.137 18.378 1.773 1.00 93.50 395 LEU A O 1
ATOM 3189 N N . PRO A 1 396 ? 7.561 19.782 2.522 1.00 92.62 396 PRO A N 1
ATOM 3190 C CA . PRO A 1 396 ? 7.167 18.905 3.619 1.00 92.62 396 PRO A CA 1
ATOM 3191 C C . PRO A 1 396 ? 6.676 17.559 3.078 1.00 92.62 396 PRO A C 1
ATOM 3193 O O . PRO A 1 396 ? 5.931 17.533 2.092 1.00 92.62 396 PRO A O 1
ATOM 3196 N N . LEU A 1 397 ? 7.041 16.449 3.725 1.00 93.44 397 LEU A N 1
ATOM 3197 C CA . LEU A 1 397 ? 6.694 15.105 3.251 1.00 93.44 397 LEU A CA 1
ATOM 3198 C C . LEU A 1 397 ? 5.189 14.953 2.999 1.00 93.44 397 LEU A C 1
ATOM 3200 O O . LEU A 1 397 ? 4.771 14.485 1.943 1.00 93.44 397 LEU A O 1
ATOM 3204 N N . ARG A 1 398 ? 4.362 15.440 3.925 1.00 89.44 398 ARG A N 1
ATOM 3205 C CA . ARG A 1 398 ? 2.901 15.389 3.799 1.00 89.44 398 ARG A CA 1
ATOM 3206 C C . ARG A 1 398 ? 2.380 16.172 2.587 1.00 89.44 398 ARG A C 1
ATOM 3208 O O . ARG A 1 398 ? 1.473 15.709 1.901 1.00 89.44 398 ARG A O 1
ATOM 3215 N N . MET A 1 399 ? 2.988 17.323 2.286 1.00 91.12 399 MET A N 1
ATOM 3216 C CA . MET A 1 399 ? 2.663 18.104 1.088 1.00 91.12 399 M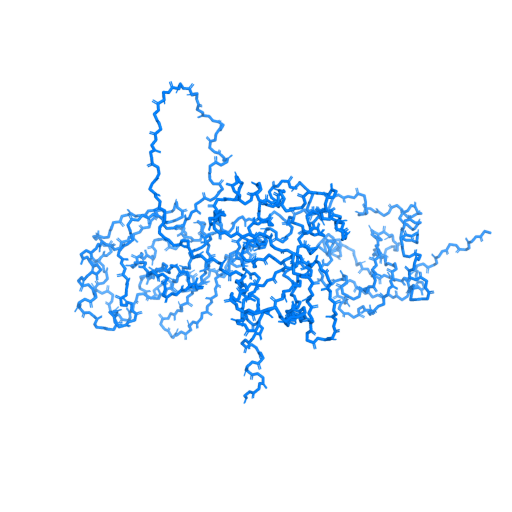ET A CA 1
ATOM 3217 C C . MET A 1 399 ? 3.037 17.346 -0.183 1.00 91.12 399 MET A C 1
ATOM 3219 O O . MET A 1 399 ? 2.249 17.310 -1.125 1.00 91.12 399 MET A O 1
ATOM 3223 N N . PHE A 1 400 ? 4.211 16.715 -0.203 1.00 94.88 400 PHE A N 1
ATOM 3224 C CA . PHE A 1 400 ? 4.618 15.853 -1.305 1.00 94.88 400 PHE A CA 1
ATOM 3225 C C . PHE A 1 400 ? 3.608 14.724 -1.540 1.00 94.88 400 PHE A C 1
ATOM 3227 O O . PHE A 1 400 ? 3.149 14.552 -2.668 1.00 94.88 400 PHE A O 1
ATOM 3234 N N . GLU A 1 401 ? 3.201 13.998 -0.496 1.00 94.25 401 GLU A N 1
ATOM 3235 C CA . GLU A 1 401 ? 2.228 12.912 -0.642 1.00 94.25 401 GLU A CA 1
ATOM 3236 C C . GLU A 1 401 ? 0.895 13.399 -1.226 1.00 94.25 401 GLU A C 1
ATOM 3238 O O . GLU A 1 401 ? 0.334 12.760 -2.118 1.00 94.25 401 GLU A O 1
ATOM 3243 N N . ASP A 1 402 ? 0.400 14.552 -0.773 1.00 92.00 402 ASP A N 1
ATOM 3244 C CA . ASP A 1 402 ? -0.845 15.133 -1.277 1.00 92.00 402 ASP A CA 1
ATOM 3245 C C . ASP A 1 402 ? -0.736 15.596 -2.732 1.00 92.00 402 ASP A C 1
ATOM 3247 O O . ASP A 1 402 ? -1.654 15.359 -3.525 1.00 92.00 402 ASP A O 1
ATOM 3251 N N . LEU A 1 403 ? 0.400 16.182 -3.119 1.00 94.00 403 LEU A N 1
ATOM 3252 C CA . LEU A 1 403 ? 0.684 16.527 -4.511 1.00 94.00 403 LEU A CA 1
ATOM 3253 C C . LEU A 1 403 ? 0.720 15.275 -5.400 1.00 94.00 403 LEU A C 1
ATOM 3255 O O . LEU A 1 403 ? 0.127 15.272 -6.482 1.00 94.00 403 LEU A O 1
ATOM 3259 N N . ILE A 1 404 ? 1.344 14.187 -4.939 1.00 96.12 404 ILE A N 1
ATOM 3260 C CA . ILE A 1 404 ? 1.355 12.912 -5.667 1.00 96.12 404 ILE A CA 1
ATOM 3261 C C . ILE A 1 404 ? -0.060 12.334 -5.778 1.00 96.12 404 ILE A C 1
ATOM 3263 O O . ILE A 1 404 ? -0.463 11.934 -6.870 1.00 96.12 404 ILE A O 1
ATOM 3267 N N . ARG A 1 405 ? -0.857 12.337 -4.699 1.00 92.81 405 ARG A N 1
ATOM 3268 C CA . ARG A 1 405 ? -2.266 11.896 -4.736 1.00 92.81 405 ARG A CA 1
ATOM 3269 C C . ARG A 1 405 ? -3.097 12.726 -5.719 1.00 92.81 405 ARG A C 1
ATOM 3271 O O . ARG A 1 405 ? -3.953 12.170 -6.408 1.00 92.81 405 ARG A O 1
ATOM 3278 N N . PHE A 1 406 ? -2.866 14.037 -5.788 1.00 92.81 406 PHE A N 1
ATOM 3279 C CA . PHE A 1 406 ? -3.549 14.932 -6.722 1.00 92.81 406 PHE A CA 1
ATOM 3280 C C . PHE A 1 406 ? -3.196 14.612 -8.177 1.00 92.81 406 PHE A C 1
ATOM 3282 O O . PHE A 1 406 ? -4.093 14.377 -8.989 1.00 92.81 406 PHE A O 1
ATOM 3289 N N . HIS A 1 407 ? -1.905 14.545 -8.498 1.00 93.06 407 HIS A N 1
ATOM 3290 C CA . HIS A 1 407 ? -1.449 14.287 -9.861 1.00 93.06 407 HIS A CA 1
ATOM 3291 C C . HIS A 1 407 ? -1.719 12.856 -10.321 1.00 93.06 407 HIS A C 1
ATOM 3293 O O . HIS A 1 407 ? -2.103 12.648 -11.470 1.00 93.06 407 HIS A O 1
ATOM 3299 N N . GLY A 1 408 ? -1.630 11.869 -9.429 1.00 91.31 408 GLY A N 1
ATOM 3300 C CA . GLY A 1 408 ? -1.898 10.470 -9.757 1.00 91.31 408 GLY A CA 1
ATOM 3301 C C . GLY A 1 408 ? -3.310 10.227 -10.292 1.00 91.31 408 GLY A C 1
ATOM 3302 O O . GLY A 1 408 ? -3.504 9.321 -11.095 1.00 91.31 408 GLY A O 1
ATOM 3303 N N . LYS A 1 409 ? -4.285 11.073 -9.924 1.00 87.69 409 LYS A N 1
ATOM 3304 C CA . LYS A 1 409 ? -5.655 11.032 -10.468 1.00 87.69 409 LYS A CA 1
ATOM 3305 C C . LYS A 1 409 ? -5.762 11.545 -11.908 1.00 87.69 409 LYS A C 1
ATOM 3307 O O . LYS A 1 409 ? -6.745 11.246 -12.575 1.00 87.69 409 LYS A O 1
ATOM 3312 N N . GLN A 1 410 ? -4.801 12.344 -12.370 1.00 87.25 410 GLN A N 1
ATOM 3313 C CA . GLN A 1 410 ? -4.818 12.971 -13.698 1.00 87.25 410 GLN A CA 1
ATOM 3314 C C . GLN A 1 410 ? -4.140 12.109 -14.767 1.00 87.25 410 GLN A C 1
ATOM 3316 O O . GLN A 1 410 ? -4.375 12.293 -15.960 1.00 87.25 410 GLN A O 1
ATOM 3321 N N . PHE A 1 411 ? -3.296 11.166 -14.355 1.00 83.81 411 PHE A N 1
ATOM 3322 C CA . PHE A 1 411 ? -2.563 10.297 -15.263 1.00 83.81 411 PHE A CA 1
ATOM 3323 C C . PHE A 1 411 ? -3.337 9.004 -15.541 1.00 83.81 411 PHE A C 1
ATOM 3325 O O . PHE A 1 411 ? -3.610 8.216 -14.642 1.00 83.81 411 PHE A O 1
ATOM 3332 N N . ASN A 1 412 ? -3.603 8.735 -16.822 1.00 74.19 412 ASN A N 1
ATOM 3333 C CA . ASN A 1 412 ? -4.207 7.473 -17.272 1.00 74.19 412 ASN A CA 1
ATOM 3334 C C . ASN A 1 412 ? -3.173 6.359 -17.529 1.00 74.19 412 ASN A C 1
ATOM 3336 O O . ASN A 1 412 ? -3.547 5.218 -17.801 1.00 74.19 412 ASN A O 1
ATOM 3340 N N . ASN A 1 413 ? -1.875 6.678 -17.489 1.00 79.50 413 ASN A N 1
ATOM 3341 C CA . ASN A 1 413 ? -0.808 5.727 -17.787 1.00 79.50 413 ASN A CA 1
ATOM 3342 C C . ASN A 1 413 ? -0.301 5.036 -16.511 1.00 79.50 413 ASN A C 1
ATOM 3344 O O . ASN A 1 413 ? 0.431 5.636 -15.730 1.00 79.50 413 ASN A O 1
ATOM 3348 N N . ALA A 1 414 ? -0.634 3.755 -16.343 1.00 71.56 414 ALA A N 1
ATOM 3349 C CA . ALA A 1 414 ? -0.210 2.946 -15.199 1.00 71.56 414 ALA A CA 1
ATOM 3350 C C . ALA A 1 414 ? 1.312 2.691 -15.127 1.00 71.56 414 ALA A C 1
ATOM 3352 O O . ALA A 1 414 ? 1.811 2.285 -14.079 1.00 71.56 414 ALA A O 1
ATOM 3353 N N . GLU A 1 415 ? 2.061 2.909 -16.214 1.00 74.00 415 GLU A N 1
ATOM 3354 C CA . GLU A 1 415 ? 3.520 2.735 -16.222 1.00 74.00 415 GLU A CA 1
ATOM 3355 C C . GLU A 1 415 ? 4.273 3.934 -15.635 1.00 74.00 415 GLU A C 1
ATOM 3357 O O . GLU A 1 415 ? 5.435 3.790 -15.257 1.00 74.00 415 GLU A O 1
ATOM 3362 N N . HIS A 1 416 ? 3.605 5.081 -15.499 1.00 87.31 416 HIS A N 1
ATOM 3363 C CA . HIS A 1 416 ? 4.170 6.292 -14.919 1.00 87.31 416 HIS A CA 1
ATOM 3364 C C . HIS A 1 416 ? 4.303 6.160 -13.391 1.00 87.31 416 HIS A C 1
ATOM 3366 O O . HIS A 1 416 ? 3.443 5.569 -12.732 1.00 87.31 416 HIS A O 1
ATOM 3372 N N . ASP A 1 417 ? 5.364 6.718 -12.807 1.00 91.06 417 ASP A N 1
ATOM 3373 C CA . ASP A 1 417 ? 5.660 6.529 -11.379 1.00 91.06 417 ASP A CA 1
ATOM 3374 C C . ASP A 1 417 ? 4.660 7.249 -10.469 1.00 91.06 417 ASP A C 1
ATOM 3376 O O . ASP A 1 417 ? 4.256 6.704 -9.441 1.00 91.06 417 ASP A O 1
ATOM 3380 N N . CYS A 1 418 ? 4.171 8.424 -10.884 1.00 94.31 418 CYS A N 1
ATOM 3381 C CA . CYS A 1 418 ? 3.159 9.170 -10.131 1.00 94.31 418 CYS A CA 1
ATOM 3382 C C . CYS A 1 418 ? 1.882 8.345 -9.825 1.00 94.31 418 CYS A C 1
ATOM 3384 O O . CYS A 1 418 ? 1.553 8.223 -8.646 1.00 94.31 418 CYS A O 1
ATOM 3386 N N . PRO A 1 419 ? 1.187 7.711 -10.794 1.00 90.00 419 PRO A N 1
ATOM 3387 C CA . PRO A 1 419 ? 0.069 6.800 -10.518 1.00 90.00 419 PRO A CA 1
ATOM 3388 C C . PRO A 1 419 ? 0.376 5.658 -9.556 1.00 90.00 419 PRO A C 1
ATOM 3390 O O . PRO A 1 419 ? -0.435 5.381 -8.674 1.00 90.00 419 PRO A O 1
ATOM 3393 N N . LYS A 1 420 ? 1.529 4.992 -9.706 1.00 90.75 420 LYS A N 1
ATOM 3394 C CA . LYS A 1 420 ? 1.909 3.864 -8.840 1.00 90.75 420 LYS A CA 1
ATOM 3395 C C . LYS A 1 420 ? 2.029 4.319 -7.391 1.00 90.75 420 LYS A C 1
ATOM 3397 O O . LYS A 1 420 ? 1.381 3.754 -6.508 1.00 90.75 420 LYS A O 1
ATOM 3402 N N . LEU A 1 421 ? 2.792 5.391 -7.176 1.00 92.56 421 LEU A N 1
ATOM 3403 C CA . LEU A 1 421 ? 3.009 5.955 -5.852 1.00 92.56 421 LEU A CA 1
ATOM 3404 C C . LEU A 1 421 ? 1.707 6.523 -5.270 1.00 92.56 421 LEU A C 1
ATOM 3406 O O . LEU A 1 421 ? 1.404 6.295 -4.104 1.00 92.56 421 LEU A O 1
ATOM 3410 N N . ALA A 1 422 ? 0.882 7.185 -6.086 1.00 92.94 422 ALA A N 1
ATOM 3411 C CA . ALA A 1 422 ? -0.408 7.726 -5.661 1.00 92.94 422 ALA A CA 1
ATOM 3412 C C . ALA A 1 422 ? -1.402 6.647 -5.218 1.00 92.94 422 ALA A C 1
ATOM 3414 O O . ALA A 1 422 ? -2.176 6.890 -4.296 1.00 92.94 422 ALA A O 1
ATOM 3415 N N . VAL A 1 423 ? -1.404 5.473 -5.857 1.00 88.00 423 VAL A N 1
ATOM 3416 C CA . VAL A 1 423 ? -2.231 4.327 -5.443 1.00 88.00 423 VAL A CA 1
ATOM 3417 C C . VAL A 1 423 ? -1.757 3.772 -4.103 1.00 88.00 423 VAL A C 1
ATOM 3419 O O . VAL A 1 423 ? -2.579 3.463 -3.243 1.00 88.00 423 VAL A O 1
ATOM 3422 N N . TRP A 1 424 ? -0.445 3.667 -3.905 1.00 89.88 424 TRP A N 1
ATOM 3423 C CA . TRP A 1 424 ? 0.130 3.195 -2.646 1.00 89.88 424 TRP A CA 1
ATOM 3424 C C . TRP A 1 424 ? -0.145 4.148 -1.475 1.00 89.88 424 TRP A C 1
ATOM 3426 O O . TRP A 1 424 ? -0.627 3.719 -0.428 1.00 89.88 424 TRP A O 1
ATOM 3436 N N . LEU A 1 425 ? -0.000 5.457 -1.700 1.00 91.12 425 LEU A N 1
ATOM 3437 C CA . LEU A 1 425 ? -0.275 6.517 -0.720 1.00 91.12 425 LEU A CA 1
ATOM 3438 C C . LEU A 1 425 ? -1.742 6.614 -0.249 1.00 91.12 425 LEU A C 1
ATOM 3440 O O . LEU A 1 425 ? -2.073 7.493 0.548 1.00 91.12 425 LEU A O 1
ATOM 3444 N N . GLN A 1 426 ? -2.653 5.777 -0.753 1.00 83.62 426 GLN A N 1
ATOM 3445 C CA . GLN A 1 426 ? -4.046 5.720 -0.283 1.00 83.62 426 GLN A CA 1
ATOM 3446 C C . GLN A 1 426 ? -4.209 4.920 1.013 1.00 83.62 426 GLN A C 1
ATOM 3448 O O . GLN A 1 426 ? -5.186 5.112 1.734 1.00 83.62 426 GLN A O 1
ATOM 3453 N N . SER A 1 427 ? -3.295 3.992 1.284 1.00 79.00 427 SER A N 1
ATOM 3454 C CA . SER A 1 427 ? -3.350 3.077 2.433 1.00 79.00 427 SER A CA 1
ATOM 3455 C C . SER A 1 427 ? -2.175 3.231 3.380 1.00 79.00 427 SER A C 1
ATOM 3457 O O . SER A 1 427 ? -2.285 2.852 4.544 1.00 79.00 427 SER A O 1
ATOM 3459 N N . ASP A 1 428 ? -1.079 3.773 2.867 1.00 88.00 428 ASP A N 1
ATOM 3460 C CA . ASP A 1 428 ? 0.186 3.907 3.559 1.00 88.00 428 ASP A CA 1
ATOM 3461 C C . ASP A 1 428 ? 0.690 5.348 3.470 1.00 88.00 428 ASP A C 1
ATOM 3463 O O . ASP A 1 428 ? 0.132 6.194 2.762 1.00 88.00 428 ASP A O 1
ATOM 3467 N N . SER A 1 429 ? 1.753 5.614 4.217 1.00 91.19 429 SER A N 1
ATOM 3468 C CA . SER A 1 429 ? 2.529 6.845 4.151 1.00 91.19 429 SER A CA 1
ATOM 3469 C C . SER A 1 429 ? 4.001 6.489 4.028 1.00 91.19 429 SER A C 1
ATOM 3471 O O . SER A 1 429 ? 4.453 5.458 4.538 1.00 91.19 429 SER A O 1
ATOM 3473 N N . VAL A 1 430 ? 4.762 7.354 3.361 1.00 90.25 430 VAL A N 1
ATOM 3474 C CA . VAL A 1 430 ? 6.226 7.251 3.295 1.00 90.25 430 VAL A CA 1
ATOM 3475 C C . VAL A 1 430 ? 6.804 7.234 4.711 1.00 90.25 430 VAL A C 1
ATOM 3477 O O . VAL A 1 430 ? 7.677 6.429 5.017 1.00 90.25 430 VAL A O 1
ATOM 3480 N N . GLU A 1 431 ? 6.237 8.058 5.591 1.00 89.75 431 GLU A N 1
ATOM 3481 C CA . GLU A 1 431 ? 6.552 8.110 7.020 1.00 89.75 431 GLU A CA 1
ATOM 3482 C C . GLU A 1 431 ? 6.417 6.739 7.703 1.00 89.75 431 GLU A C 1
ATOM 3484 O O . GLU A 1 431 ? 7.323 6.319 8.416 1.00 89.75 431 GLU A O 1
ATOM 3489 N N . GLY A 1 432 ? 5.362 5.974 7.400 1.00 84.81 432 GLY A N 1
ATOM 3490 C CA . GLY A 1 432 ? 5.162 4.639 7.969 1.00 84.81 432 GLY A CA 1
ATOM 3491 C C . GLY A 1 432 ? 6.249 3.625 7.586 1.00 84.81 432 GLY A C 1
ATOM 3492 O O . GLY A 1 432 ? 6.556 2.733 8.378 1.00 84.81 432 GLY A O 1
ATOM 3493 N N . ILE A 1 433 ? 6.872 3.759 6.405 1.00 86.12 433 ILE A N 1
ATOM 3494 C CA . ILE A 1 433 ? 8.040 2.937 6.033 1.00 86.12 433 ILE A CA 1
ATOM 3495 C C . ILE A 1 433 ? 9.255 3.324 6.882 1.00 86.12 433 ILE A C 1
ATOM 3497 O O . ILE A 1 433 ? 9.980 2.445 7.356 1.00 86.12 433 ILE A O 1
ATOM 3501 N N . LEU A 1 434 ? 9.478 4.625 7.080 1.00 87.12 434 LEU A N 1
ATOM 3502 C CA . LEU A 1 434 ? 10.609 5.134 7.859 1.00 87.12 434 LEU A CA 1
ATOM 3503 C C . LEU A 1 434 ? 10.525 4.668 9.318 1.00 87.12 434 LEU A C 1
ATOM 3505 O O . LEU A 1 434 ? 11.516 4.174 9.857 1.00 87.12 434 LEU A O 1
ATOM 3509 N N . GLU A 1 435 ? 9.335 4.730 9.923 1.00 86.62 435 GLU A N 1
ATOM 3510 C CA . GLU A 1 435 ? 9.081 4.231 11.281 1.00 86.62 435 GLU A CA 1
ATOM 3511 C C . GLU A 1 435 ? 9.377 2.728 11.411 1.00 86.62 435 GLU A C 1
ATOM 3513 O O . GLU A 1 435 ? 10.036 2.293 12.359 1.00 86.62 435 GLU A O 1
ATOM 3518 N N . ALA A 1 436 ? 8.932 1.920 10.442 1.00 76.94 436 ALA A N 1
ATOM 3519 C CA . ALA A 1 436 ? 9.180 0.479 10.440 1.00 76.94 436 ALA A CA 1
ATOM 3520 C C . ALA A 1 436 ? 10.676 0.140 10.296 1.00 76.94 436 ALA A C 1
ATOM 3522 O O . ALA A 1 436 ? 11.168 -0.799 10.933 1.00 76.94 436 ALA A O 1
ATOM 3523 N N . SER A 1 437 ? 11.410 0.917 9.492 1.00 76.81 437 SER A N 1
ATOM 3524 C CA . SER A 1 437 ? 12.865 0.786 9.356 1.00 76.81 437 SER A CA 1
ATOM 3525 C C . SER A 1 437 ? 13.573 1.111 10.670 1.00 76.81 437 SER A C 1
ATOM 3527 O O . SER A 1 437 ? 14.384 0.314 11.135 1.00 76.81 437 SER A O 1
ATOM 3529 N N . ALA A 1 438 ? 13.215 2.229 11.312 1.00 76.19 438 ALA A N 1
ATOM 3530 C CA . ALA A 1 438 ? 13.814 2.652 12.576 1.00 76.19 438 ALA A CA 1
ATOM 3531 C C . ALA A 1 438 ? 13.595 1.622 13.699 1.00 76.19 438 ALA A C 1
ATOM 3533 O O . ALA A 1 438 ? 14.516 1.322 14.459 1.00 76.19 438 ALA A O 1
ATOM 3534 N N . LEU A 1 439 ? 12.401 1.023 13.768 1.00 59.75 439 LEU A N 1
ATOM 3535 C CA . LEU A 1 439 ? 12.104 -0.042 14.728 1.00 59.75 439 LEU A CA 1
ATOM 3536 C C . LEU A 1 439 ? 12.960 -1.296 14.479 1.00 59.75 439 LEU A C 1
ATOM 3538 O O . LEU A 1 439 ? 13.419 -1.935 15.423 1.00 59.75 439 LEU A O 1
ATOM 3542 N N . THR A 1 440 ? 13.195 -1.640 13.210 1.00 58.91 440 THR A N 1
ATOM 3543 C CA . THR A 1 440 ? 14.018 -2.797 12.828 1.00 58.91 440 THR A CA 1
ATOM 3544 C C . THR A 1 440 ? 15.484 -2.598 13.210 1.00 58.91 440 THR A C 1
ATOM 3546 O O . THR A 1 440 ? 16.127 -3.540 13.673 1.00 58.91 440 THR A O 1
ATOM 3549 N N . ASP A 1 441 ? 16.005 -1.382 13.053 1.00 68.25 441 ASP A N 1
ATOM 3550 C CA . ASP A 1 441 ? 17.382 -1.055 13.426 1.00 68.25 441 ASP A CA 1
ATOM 3551 C C . ASP A 1 441 ? 17.567 -1.068 14.950 1.00 68.25 441 ASP A C 1
ATOM 3553 O O . ASP A 1 441 ? 18.530 -1.656 15.438 1.00 68.25 441 ASP A O 1
ATOM 3557 N N . ALA A 1 442 ? 16.592 -0.554 15.710 1.00 53.44 442 ALA A N 1
ATOM 3558 C CA . ALA A 1 442 ? 16.609 -0.585 17.176 1.00 53.44 442 ALA A CA 1
ATOM 3559 C C . ALA A 1 442 ? 16.578 -2.011 17.766 1.00 53.44 442 ALA A C 1
ATOM 3561 O O . ALA A 1 442 ? 17.147 -2.253 18.832 1.00 53.44 442 ALA A O 1
ATOM 3562 N N . ILE A 1 443 ? 15.928 -2.963 17.084 1.00 53.06 443 ILE A N 1
ATOM 3563 C CA . ILE A 1 443 ? 15.901 -4.381 17.485 1.00 53.06 443 ILE A CA 1
ATOM 3564 C C . ILE A 1 443 ? 17.248 -5.068 17.219 1.00 53.06 443 ILE A C 1
ATOM 3566 O O . ILE A 1 443 ? 17.589 -6.003 17.927 1.00 53.06 443 ILE A O 1
ATOM 3570 N N . LYS A 1 444 ? 18.018 -4.633 16.215 1.00 53.19 444 LYS A N 1
ATOM 3571 C CA . LYS A 1 444 ? 19.332 -5.224 15.894 1.00 53.19 444 LYS A CA 1
ATOM 3572 C C . LYS A 1 444 ? 20.461 -4.719 16.791 1.00 53.19 444 LYS A C 1
ATOM 3574 O O . LYS A 1 444 ? 21.506 -5.359 16.859 1.00 53.19 444 LYS A O 1
ATOM 3579 N N . THR A 1 445 ? 20.282 -3.557 17.413 1.00 58.06 445 THR A N 1
ATOM 3580 C CA . THR A 1 445 ? 21.271 -2.933 18.305 1.00 58.06 445 THR A CA 1
ATOM 3581 C C . THR A 1 445 ? 21.094 -3.295 19.783 1.00 58.06 445 THR A C 1
ATOM 3583 O O . THR A 1 445 ? 21.913 -2.870 20.593 1.00 58.06 445 THR A O 1
ATOM 3586 N N . ASN A 1 446 ? 20.050 -4.055 20.129 1.00 45.00 446 ASN A N 1
ATOM 3587 C CA . ASN A 1 446 ? 19.817 -4.641 21.455 1.00 45.00 446 ASN A CA 1
ATOM 3588 C C . ASN A 1 446 ? 19.924 -6.163 21.368 1.00 45.00 446 ASN A C 1
ATOM 3590 O O . ASN A 1 446 ? 20.328 -6.773 22.382 1.00 45.00 446 ASN A O 1
#

pLDDT: mean 84.04, std 18.52, range [28.91, 98.56]

Sequence (446 aa):
MDSALQLTKLPNLPLPQREHLPACPAVYFALDSNDRVLYIGKAKNLWSRWQNHHRLEQLTYLHKRAPVRLCWLDLSDRIEQLDAEESYYIELYRPLLNRTKVPVKKVIPAETTLQQTLRKIAPYCLIFGIAPASGPHSLPTLNIRYLGLKPLHLIRRILKASNQKATNLRWTEFIQRKHGSWWRTRCNGVAIELGPWALFESTTAQPLVDEARIQALAGVEMRALQPFQLQTLLKQFDYLEKNYPDISALAGDPVPLLWTSAQQTTSAKVIPSSSTPNTPMLPGIEKLFIGEPTSSSPQTGVSKTMLRRQFVDPTGVEVEVCISMDGQLLIRHHLYWKIVHNKMYPDIEQNCVIDNLKNIVNHKLSTIRWVGCEFRRTPHVVFDDGMEVNDVILLPLRMFEDLIRFHGKQFNNAEHDCPKLAVWLQSDSVEGILEASALTDAIKTN

Radius of gyration: 27.43 Å; chains: 1; bounding box: 64×67×79 Å

Foldseek 3Di:
DPDPDDQVPFDKDWLVVLLPDFQAWWWKFKAWPVRQTQDIATDRGSNVCSVPPLCSVVSVVVCVVTTIMMGIDGCRVPNVCRVVVRVVVCVVRVHNPVPDDRPDQPADELLNLVQVLCQQQQVFKEFLFWFPAPDDPGFTETEMAGADQVCQVVNVVSQVVSCPGNYLWHWDFDDDDPRHTWTWTDAQRYIYIYIHPPPDDRPVVVVQQVPFDFAAASHHTHGWGDQVRSVVVCVVDVVCCVVRVRTGTYPHHPHDNPPPVVPPPPDDDDDDDDDDDDDDDDPDDDPPDDDDDPPDDDDPDLDEFEWEWDWDDLFVQIFIWTAGPVGFTKGWVQSLCCQQVVDGDDPCVVVVVQVVLQCCQCPPQPPHHPDNDGFDQSQWYAYPVGDIDGRITIDGQVSSLRSLLRSLVVDPDPVGNSVRSNSSSRRDGPVNVVVVVVVVVVVVVD